Protein 4NAT (pdb70)

Foldseek 3Di:
DLAEEEEEDAPLPPKVLSVQQVVVCLVPGQAYEYEHEHLDDPVRRQVQVCVVCVVRVRYHYYYDDDDPLVVCVVVVHQEYEEEDQDPVSVVVVVVVQVVSCVVPVRHHYDYDYGDPQQSVADSVVLLVVLLVVDDNPSIHDPVVVVVSVVSND/DDAAEEEEEDQPLPPKVLSVLQVVVCLVPHQAYEYEHEPPDLDDPVRNQVQVCVQCVPGDHYHYYYDDDDPLVVCVVVVHQEYEDEDQDPVSVVVVVVVQVVSCVVPVSHYYDYYYGDPLQSPADSVVLLVCLLVPDDSCVMHPPVVNVVSVVSND/DDAAEEEEEDQCLPPKVLSVVQVVVCLVPHQAYEHEYEVHQDDPVRRQVQVCVVCVPRVRYHYYYYHDDPVVVCVVVVHQEYEDEDQDDVSVVVVVVVQVVVCVVPVSHYYDYDYGDPVPSPDDSVVLLVCLLVPHDCPVMHPPVVSVVSVVSND

Structure (mmCIF, N/CA/C/O backbone):
data_4NAT
#
_entry.id   4NAT
#
_cell.length_a   76.157
_cell.length_b   127.283
_cell.length_c   126.950
_cell.angle_alpha   90.00
_cell.angle_beta   90.00
_cell.angle_gamma   90.00
#
_symmetry.space_group_name_H-M   'C 2 2 21'
#
loop_
_entity.id
_entity.type
_entity.pdbx_description
1 polymer 'Phosphopantetheine adenylyltransferase'
2 non-polymer (1R,2R)-N-(3,4-dichlorobenzyl)-2-(4,6-dimethoxypyrimidin-2-yl)cyclohexanecarboxamide
3 non-polymer '4-(2-HYDROXYETHYL)-1-PIPERAZINE ETHANESULFONIC ACID'
4 non-polymer "ADENOSINE-5'-DIPHOSPHATE"
5 water water
#
loop_
_atom_site.group_PDB
_atom_site.id
_atom_site.type_symbol
_atom_site.label_atom_id
_atom_site.label_alt_id
_atom_site.label_comp_id
_atom_site.label_asym_id
_atom_site.label_entity_id
_atom_site.label_seq_id
_atom_site.pdbx_PDB_ins_code
_atom_site.Cartn_x
_atom_site.Cartn_y
_atom_site.Cartn_z
_atom_site.occupancy
_atom_site.B_iso_or_equiv
_atom_site.auth_seq_id
_atom_site.auth_comp_id
_atom_site.auth_asym_id
_atom_site.auth_atom_id
_atom_site.pdbx_PDB_model_num
ATOM 1 N N . GLU A 1 2 ? 30.879 65.971 -28.524 1.00 50.00 2 GLU A N 1
ATOM 2 C CA . GLU A 1 2 ? 30.419 64.817 -29.300 1.00 45.53 2 GLU A CA 1
ATOM 3 C C . GLU A 1 2 ? 30.611 65.015 -30.775 1.00 45.20 2 GLU A C 1
ATOM 4 O O . GLU A 1 2 ? 29.695 64.798 -31.527 1.00 50.00 2 GLU A O 1
ATOM 10 N N . HIS A 1 3 ? 31.818 65.356 -31.214 1.00 46.78 3 HIS A N 1
ATOM 11 C CA . HIS A 1 3 ? 32.299 64.934 -32.537 1.00 38.99 3 HIS A CA 1
ATOM 12 C C . HIS A 1 3 ? 32.074 63.378 -32.594 1.00 37.25 3 HIS A C 1
ATOM 13 O O . HIS A 1 3 ? 31.497 62.900 -33.558 1.00 33.94 3 HIS A O 1
ATOM 20 N N . THR A 1 4 ? 32.503 62.584 -31.591 1.00 37.26 4 THR A N 1
ATOM 21 C CA . THR A 1 4 ? 32.405 61.080 -31.707 1.00 31.98 4 THR A CA 1
ATOM 22 C C . THR A 1 4 ? 31.586 60.423 -30.564 1.00 28.02 4 THR A C 1
ATOM 23 O O . THR A 1 4 ? 31.684 60.835 -29.432 1.00 24.70 4 THR A O 1
ATOM 27 N N . ILE A 1 5 ? 30.716 59.486 -30.912 1.00 23.48 5 ILE A N 1
ATOM 28 C CA . ILE A 1 5 ? 29.899 58.769 -29.968 1.00 25.29 5 ILE A CA 1
ATOM 29 C C . ILE A 1 5 ? 30.152 57.271 -30.225 1.00 23.16 5 ILE A C 1
ATOM 30 O O . ILE A 1 5 ? 30.152 56.834 -31.362 1.00 24.66 5 ILE A O 1
ATOM 35 N N . ALA A 1 6 ? 30.430 56.492 -29.175 1.00 23.94 6 ALA A N 1
ATOM 36 C CA . ALA A 1 6 ? 30.468 54.989 -29.301 1.00 22.07 6 ALA A CA 1
ATOM 37 C C . ALA A 1 6 ? 29.307 54.409 -28.560 1.00 20.27 6 ALA A C 1
ATOM 38 O O . ALA A 1 6 ? 28.986 54.871 -27.456 1.00 23.54 6 ALA A O 1
ATOM 40 N N . VAL A 1 7 ? 28.642 53.422 -29.152 1.00 19.55 7 VAL A N 1
ATOM 41 C CA . VAL A 1 7 ? 27.562 52.735 -28.529 1.00 21.72 7 VAL A CA 1
ATOM 42 C C . VAL A 1 7 ? 27.937 51.346 -28.001 1.00 22.36 7 VAL A C 1
ATOM 43 O O . VAL A 1 7 ? 28.485 50.494 -28.743 1.00 21.19 7 VAL A O 1
ATOM 47 N N . ILE A 1 8 ? 27.553 51.078 -26.750 1.00 20.53 8 ILE A N 1
ATOM 48 C CA . ILE A 1 8 ? 27.853 49.796 -26.095 1.00 20.56 8 ILE A CA 1
ATOM 49 C C . ILE A 1 8 ? 26.558 49.092 -25.772 1.00 20.08 8 ILE A C 1
ATOM 50 O O . ILE A 1 8 ? 25.919 49.393 -24.740 1.00 20.29 8 ILE A O 1
ATOM 55 N N . PRO A 1 9 ? 26.174 48.101 -26.609 1.00 22.37 9 PRO A N 1
ATOM 56 C CA . PRO A 1 9 ? 24.945 47.463 -26.416 1.00 22.12 9 PRO A CA 1
ATOM 57 C C . PRO A 1 9 ? 25.010 46.245 -25.522 1.00 23.17 9 PRO A C 1
ATOM 58 O O . PRO A 1 9 ? 26.049 45.634 -25.339 1.00 24.03 9 PRO A O 1
ATOM 62 N N . GLY A 1 10 ? 23.854 45.871 -25.006 1.00 22.68 10 GLY A N 1
ATOM 63 C CA . GLY A 1 10 ? 23.750 44.667 -24.242 1.00 25.01 10 GLY A CA 1
ATOM 64 C C . GLY A 1 10 ? 22.405 44.448 -23.588 1.00 26.09 10 GLY A C 1
ATOM 65 O O . GLY A 1 10 ? 21.559 45.334 -23.591 1.00 23.33 10 GLY A O 1
ATOM 66 N N . SER A 1 11 ? 22.237 43.281 -22.968 1.00 27.14 11 SER A N 1
ATOM 67 C CA . SER A 1 11 ? 21.077 43.018 -22.084 1.00 29.71 11 SER A CA 1
ATOM 68 C C . SER A 1 11 ? 21.355 43.495 -20.641 1.00 26.20 11 SER A C 1
ATOM 69 O O . SER A 1 11 ? 20.469 44.009 -19.998 1.00 29.77 11 SER A O 1
ATOM 72 N N . PHE A 1 12 ? 22.589 43.401 -20.158 1.00 25.88 12 PHE A N 1
ATOM 73 C CA . PHE A 1 12 ? 22.976 43.908 -18.810 1.00 26.33 12 PHE A CA 1
ATOM 74 C C . PHE A 1 12 ? 22.002 43.417 -17.729 1.00 27.52 12 PHE A C 1
ATOM 75 O O . PHE A 1 12 ? 21.307 44.215 -17.081 1.00 27.48 12 PHE A O 1
ATOM 83 N N . ASP A 1 13 ? 21.961 42.114 -17.554 1.00 24.39 13 ASP A N 1
ATOM 84 C CA . ASP A 1 13 ? 20.933 41.437 -16.696 1.00 26.88 13 ASP A CA 1
ATOM 85 C C . ASP A 1 13 ? 21.588 40.581 -15.591 1.00 26.08 13 ASP A C 1
ATOM 86 O O . ASP A 1 13 ? 21.369 39.375 -15.541 1.00 27.36 13 ASP A O 1
ATOM 91 N N . PRO A 1 14 ? 22.344 41.219 -14.684 1.00 24.99 14 PRO A N 1
ATOM 92 C CA . PRO A 1 14 ? 22.627 42.636 -14.583 1.00 25.42 14 PRO A CA 1
ATOM 93 C C . PRO A 1 14 ? 24.016 42.975 -15.161 1.00 23.54 14 PRO A C 1
ATOM 94 O O . PRO A 1 14 ? 24.763 42.074 -15.517 1.00 25.68 14 PRO A O 1
ATOM 98 N N . ILE A 1 15 ? 24.320 44.269 -15.234 1.00 23.48 15 ILE A N 1
ATOM 99 C CA . ILE A 1 15 ? 25.677 44.761 -15.400 1.00 23.83 15 ILE A CA 1
ATOM 100 C C . ILE A 1 15 ? 26.671 44.188 -14.357 1.00 24.62 15 ILE A C 1
ATOM 101 O O . ILE A 1 15 ? 26.396 44.097 -13.181 1.00 25.14 15 ILE A O 1
ATOM 106 N N . THR A 1 16 ? 27.851 43.797 -14.829 1.00 22.38 16 THR A N 1
ATOM 107 C CA . THR A 1 16 ? 28.859 43.238 -14.045 1.00 22.80 16 THR A CA 1
ATOM 108 C C . THR A 1 16 ? 30.122 44.011 -14.277 1.00 22.68 16 THR A C 1
ATOM 109 O O . THR A 1 16 ? 30.183 44.914 -15.129 1.00 20.48 16 THR A O 1
ATOM 113 N N . TYR A 1 17 ? 31.175 43.620 -13.584 1.00 21.89 17 TYR A N 1
ATOM 114 C CA . TYR A 1 17 ? 32.453 44.311 -13.770 1.00 22.78 17 TYR A CA 1
ATOM 115 C C . TYR A 1 17 ? 33.098 43.932 -15.123 1.00 26.93 17 TYR A C 1
ATOM 116 O O . TYR A 1 17 ? 33.976 44.643 -15.593 1.00 24.21 17 TYR A O 1
ATOM 125 N N . GLY A 1 18 ? 32.706 42.802 -15.692 1.00 25.40 18 GLY A N 1
ATOM 126 C CA . GLY A 1 18 ? 33.025 42.455 -17.097 1.00 25.82 18 GLY A CA 1
ATOM 127 C C . GLY A 1 18 ? 32.520 43.509 -18.088 1.00 25.16 18 GLY A C 1
ATOM 128 O O . GLY A 1 18 ? 33.299 43.988 -18.928 1.00 25.02 18 GLY A O 1
ATOM 129 N N . HIS A 1 19 ? 31.272 43.950 -17.933 1.00 22.61 19 HIS A N 1
ATOM 130 C CA . HIS A 1 19 ? 30.735 45.053 -18.713 1.00 22.07 19 HIS A CA 1
ATOM 131 C C . HIS A 1 19 ? 31.404 46.343 -18.363 1.00 23.05 19 HIS A C 1
ATOM 132 O O . HIS A 1 19 ? 31.753 47.154 -19.252 1.00 21.57 19 HIS A O 1
ATOM 139 N N . LEU A 1 20 ? 31.618 46.583 -17.088 1.00 23.49 20 LEU A N 1
ATOM 140 C CA . LEU A 1 20 ? 32.187 47.880 -16.708 1.00 26.09 20 LEU A CA 1
ATOM 141 C C . LEU A 1 20 ? 33.602 48.082 -17.185 1.00 26.01 20 LEU A C 1
ATOM 142 O O . LEU A 1 20 ? 33.965 49.229 -17.538 1.00 25.50 20 LEU A O 1
ATOM 147 N N . ASP A 1 21 ? 34.373 46.985 -17.190 1.00 25.90 21 ASP A N 1
ATOM 148 C CA . ASP A 1 21 ? 35.739 46.887 -17.783 1.00 25.83 21 ASP A CA 1
ATOM 149 C C . ASP A 1 21 ? 35.757 47.572 -19.156 1.00 23.29 21 ASP A C 1
ATOM 150 O O . ASP A 1 21 ? 36.490 48.558 -19.379 1.00 24.30 21 ASP A O 1
ATOM 155 N N . ILE A 1 22 ? 34.879 47.114 -20.025 1.00 22.82 22 ILE A N 1
ATOM 156 C CA . ILE A 1 22 ? 34.799 47.609 -21.417 1.00 22.95 22 ILE A CA 1
ATOM 157 C C . ILE A 1 22 ? 34.355 49.072 -21.450 1.00 23.83 22 ILE A C 1
ATOM 158 O O . ILE A 1 22 ? 34.888 49.908 -22.217 1.00 21.25 22 ILE A O 1
ATOM 163 N N . ILE A 1 23 ? 33.307 49.375 -20.676 1.00 23.13 23 ILE A N 1
ATOM 164 C CA . ILE A 1 23 ? 32.773 50.758 -20.612 1.00 23.69 23 ILE A CA 1
ATOM 165 C C . ILE A 1 23 ? 33.857 51.763 -20.144 1.00 23.51 23 ILE A C 1
ATOM 166 O O . ILE A 1 23 ? 34.096 52.748 -20.809 1.00 21.95 23 ILE A O 1
ATOM 171 N N . GLU A 1 24 ? 34.546 51.475 -19.042 1.00 25.87 24 GLU A N 1
ATOM 172 C CA . GLU A 1 24 ? 35.587 52.334 -18.510 1.00 27.86 24 GLU A CA 1
ATOM 173 C C . GLU A 1 24 ? 36.771 52.513 -19.450 1.00 28.23 24 GLU A C 1
ATOM 174 O O . GLU A 1 24 ? 37.326 53.616 -19.551 1.00 28.32 24 GLU A O 1
ATOM 180 N N . ARG A 1 25 ? 37.100 51.448 -20.197 1.00 24.65 25 ARG A N 1
ATOM 181 C CA . ARG A 1 25 ? 38.200 51.501 -21.133 1.00 24.86 25 ARG A CA 1
ATOM 182 C C . ARG A 1 25 ? 37.898 52.319 -22.399 1.00 24.68 25 ARG A C 1
ATOM 183 O O . ARG A 1 25 ? 38.808 52.693 -23.120 1.00 29.27 25 ARG A O 1
ATOM 191 N N . SER A 1 26 ? 36.612 52.537 -22.651 1.00 22.68 26 SER A N 1
ATOM 192 C CA . SER A 1 26 ? 36.111 53.240 -23.813 1.00 25.73 26 SER A CA 1
ATOM 193 C C . SER A 1 26 ? 35.934 54.761 -23.609 1.00 27.89 26 SER A C 1
ATOM 194 O O . SER A 1 26 ? 36.000 55.534 -24.573 1.00 25.50 26 SER A O 1
ATOM 197 N N . THR A 1 27 ? 35.687 55.164 -22.377 1.00 28.75 27 THR A N 1
ATOM 198 C CA . THR A 1 27 ? 35.322 56.558 -22.026 1.00 31.74 27 THR A CA 1
ATOM 199 C C . THR A 1 27 ? 36.287 57.631 -22.562 1.00 32.90 27 THR A C 1
ATOM 200 O O . THR A 1 27 ? 35.840 58.663 -23.069 1.00 30.26 27 THR A O 1
ATOM 204 N N . ASP A 1 28 ? 37.590 57.362 -22.423 1.00 35.86 28 ASP A N 1
ATOM 205 C CA . ASP A 1 28 ? 38.665 58.266 -22.867 1.00 37.65 28 ASP A CA 1
ATOM 206 C C . ASP A 1 28 ? 38.845 58.303 -24.344 1.00 34.35 28 ASP A C 1
ATOM 207 O O . ASP A 1 28 ? 39.636 59.077 -24.798 1.00 32.10 28 ASP A O 1
ATOM 212 N N . ARG A 1 29 ? 38.176 57.445 -25.110 1.00 30.49 29 ARG A N 1
ATOM 213 C CA . ARG A 1 29 ? 38.476 57.331 -26.523 1.00 28.56 29 ARG A CA 1
ATOM 214 C C . ARG A 1 29 ? 37.434 57.940 -27.407 1.00 26.30 29 ARG A C 1
ATOM 215 O O . ARG A 1 29 ? 37.569 57.849 -28.591 1.00 28.29 29 ARG A O 1
ATOM 223 N N . PHE A 1 30 ? 36.364 58.476 -26.836 1.00 26.17 30 PHE A N 1
ATOM 224 C CA . PHE A 1 30 ? 35.230 58.990 -27.628 1.00 26.45 30 PHE A CA 1
ATOM 225 C C . PHE A 1 30 ? 34.684 60.151 -26.805 1.00 26.99 30 PHE A C 1
ATOM 226 O O . PHE A 1 30 ? 34.814 60.172 -25.596 1.00 26.68 30 PHE A O 1
ATOM 234 N N . ASP A 1 31 ? 34.035 61.114 -27.446 1.00 29.01 31 ASP A N 1
ATOM 235 C CA . ASP A 1 31 ? 33.442 62.230 -26.659 1.00 28.56 31 ASP A CA 1
ATOM 236 C C . ASP A 1 31 ? 32.317 61.718 -25.770 1.00 27.73 31 ASP A C 1
ATOM 237 O O . ASP A 1 31 ? 32.197 62.162 -24.616 1.00 27.04 31 ASP A O 1
ATOM 242 N N . GLU A 1 32 ? 31.460 60.835 -26.289 1.00 26.19 32 GLU A N 1
ATOM 243 C CA . GLU A 1 32 ? 30.395 60.211 -25.464 1.00 30.22 32 GLU A CA 1
ATOM 244 C C . GLU A 1 32 ? 30.302 58.701 -25.698 1.00 26.44 32 GLU A C 1
ATOM 245 O O . GLU A 1 32 ? 30.517 58.231 -26.791 1.00 25.13 32 GLU A O 1
ATOM 251 N N . ILE A 1 33 ? 29.832 58.028 -24.684 1.00 27.14 33 ILE A N 1
ATOM 252 C CA . ILE A 1 33 ? 29.480 56.633 -24.676 1.00 24.17 33 ILE A CA 1
ATOM 253 C C . ILE A 1 33 ? 27.990 56.467 -24.333 1.00 22.38 33 ILE A C 1
ATOM 254 O O . ILE A 1 33 ? 27.481 56.969 -23.311 1.00 26.81 33 ILE A O 1
ATOM 259 N N . HIS A 1 34 ? 27.278 55.725 -25.158 1.00 22.19 34 HIS A N 1
ATOM 260 C CA . HIS A 1 34 ? 25.896 55.382 -24.905 1.00 21.49 34 HIS A CA 1
ATOM 261 C C . HIS A 1 34 ? 25.840 53.919 -24.629 1.00 22.64 34 HIS A C 1
ATOM 262 O O . HIS A 1 34 ? 26.132 53.093 -25.513 1.00 24.78 34 HIS A O 1
ATOM 269 N N . VAL A 1 35 ? 25.471 53.586 -23.419 1.00 21.27 35 VAL A N 1
ATOM 270 C CA . VAL A 1 35 ? 25.160 52.218 -23.053 1.00 22.09 35 VAL A CA 1
ATOM 271 C C . VAL A 1 35 ? 23.706 52.017 -23.449 1.00 26.97 35 VAL A C 1
ATOM 272 O O . VAL A 1 35 ? 22.794 52.737 -22.966 1.00 30.36 35 VAL A O 1
ATOM 276 N N . CYS A 1 36 ? 23.467 51.064 -24.350 1.00 25.60 36 CYS A N 1
ATOM 277 C CA A CYS A 1 36 ? 22.160 50.864 -24.965 0.50 27.85 36 CYS A CA 1
ATOM 278 C CA B CYS A 1 36 ? 22.146 50.901 -24.917 0.50 26.38 36 CYS A CA 1
ATOM 279 C C . CYS A 1 36 ? 21.585 49.518 -24.596 1.00 29.21 36 CYS A C 1
ATOM 280 O O . CYS A 1 36 ? 22.282 48.459 -24.758 1.00 27.65 36 CYS A O 1
ATOM 285 N N . VAL A 1 37 ? 20.335 49.534 -24.112 1.00 30.37 37 VAL A N 1
ATOM 286 C CA . VAL A 1 37 ? 19.638 48.377 -23.585 1.00 34.65 37 VAL A CA 1
ATOM 287 C C . VAL A 1 37 ? 18.375 48.009 -24.367 1.00 39.62 37 VAL A C 1
ATOM 288 O O . VAL A 1 37 ? 17.723 48.834 -25.017 1.00 42.05 37 VAL A O 1
ATOM 292 N N . LEU A 1 38 ? 18.061 46.732 -24.204 1.00 50.00 38 LEU A N 1
ATOM 293 C CA . LEU A 1 38 ? 16.824 45.993 -24.632 1.00 50.00 38 LEU A CA 1
ATOM 294 C C . LEU A 1 38 ? 15.471 46.559 -24.300 1.00 36.82 38 LEU A C 1
ATOM 295 O O . LEU A 1 38 ? 14.874 47.246 -25.133 1.00 47.30 38 LEU A O 1
ATOM 300 N N . GLY A 1 45 ? 14.081 37.700 -18.557 1.00 50.00 45 GLY A N 1
ATOM 301 C CA . GLY A 1 45 ? 15.326 37.859 -17.811 1.00 50.00 45 GLY A CA 1
ATOM 302 C C . GLY A 1 45 ? 15.083 37.867 -16.315 1.00 50.00 45 GLY A C 1
ATOM 303 O O . GLY A 1 45 ? 13.992 37.597 -15.878 1.00 50.00 45 GLY A O 1
ATOM 304 N N . THR A 1 46 ? 16.100 38.152 -15.515 1.00 42.56 46 THR A N 1
ATOM 305 C CA . THR A 1 46 ? 15.898 38.180 -14.082 1.00 41.75 46 THR A CA 1
ATOM 306 C C . THR A 1 46 ? 15.418 39.555 -13.641 1.00 38.34 46 THR A C 1
ATOM 307 O O . THR A 1 46 ? 14.548 39.645 -12.802 1.00 38.75 46 THR A O 1
ATOM 311 N N . PHE A 1 47 ? 15.994 40.621 -14.183 1.00 35.40 47 PHE A N 1
ATOM 312 C CA . PHE A 1 47 ? 15.612 41.983 -13.834 1.00 33.29 47 PHE A CA 1
ATOM 313 C C . PHE A 1 47 ? 14.838 42.668 -14.958 1.00 30.64 47 PHE A C 1
ATOM 314 O O . PHE A 1 47 ? 15.131 42.474 -16.128 1.00 25.90 47 PHE A O 1
ATOM 322 N N . SER A 1 48 ? 13.933 43.571 -14.594 1.00 32.96 48 SER A N 1
ATOM 323 C CA . SER A 1 48 ? 13.117 44.278 -15.579 1.00 33.45 48 SER A CA 1
ATOM 324 C C . SER A 1 48 ? 13.995 45.295 -16.302 1.00 32.00 48 SER A C 1
ATOM 325 O O . SER A 1 48 ? 15.053 45.670 -15.804 1.00 32.57 48 SER A O 1
ATOM 328 N N . LEU A 1 49 ? 13.492 45.822 -17.406 1.00 32.41 49 LEU A N 1
ATOM 329 C CA . LEU A 1 49 ? 14.199 46.828 -18.143 1.00 33.31 49 LEU A CA 1
ATOM 330 C C . LEU A 1 49 ? 14.503 47.997 -17.250 1.00 34.37 49 LEU A C 1
ATOM 331 O O . LEU A 1 49 ? 15.602 48.505 -17.233 1.00 30.47 49 LEU A O 1
ATOM 336 N N . GLU A 1 50 ? 13.494 48.440 -16.522 1.00 35.94 50 GLU A N 1
ATOM 337 C CA . GLU A 1 50 ? 13.590 49.637 -15.739 1.00 37.01 50 GLU A CA 1
ATOM 338 C C . GLU A 1 50 ? 14.657 49.396 -14.687 1.00 29.76 50 GLU A C 1
ATOM 339 O O . GLU A 1 50 ? 15.524 50.260 -14.446 1.00 31.47 50 GLU A O 1
ATOM 345 N N . GLU A 1 51 ? 14.605 48.230 -14.061 1.00 31.98 51 GLU A N 1
ATOM 346 C CA . GLU A 1 51 ? 15.638 47.826 -13.076 1.00 33.03 51 GLU A CA 1
ATOM 347 C C . GLU A 1 51 ? 17.031 47.793 -13.671 1.00 27.20 51 GLU A C 1
ATOM 348 O O . GLU A 1 51 ? 17.959 48.338 -13.133 1.00 27.92 51 GLU A O 1
ATOM 354 N N . ARG A 1 52 ? 17.171 47.100 -14.784 1.00 27.58 52 ARG A N 1
ATOM 355 C CA . ARG A 1 52 ? 18.510 47.059 -15.493 1.00 25.56 52 ARG A CA 1
ATOM 356 C C . ARG A 1 52 ? 19.078 48.436 -15.791 1.00 24.61 52 ARG A C 1
ATOM 357 O O . ARG A 1 52 ? 20.283 48.680 -15.552 1.00 25.50 52 ARG A O 1
ATOM 365 N N . MET A 1 53 ? 18.234 49.355 -16.279 1.00 28.34 53 MET A N 1
ATOM 366 C CA . MET A 1 53 ? 18.692 50.682 -16.594 1.00 29.41 53 MET A CA 1
ATOM 367 C C . MET A 1 53 ? 19.177 51.446 -15.383 1.00 26.30 53 MET A C 1
ATOM 368 O O . MET A 1 53 ? 20.187 52.100 -15.421 1.00 25.55 53 MET A O 1
ATOM 373 N N . ASP A 1 54 ? 18.442 51.326 -14.291 1.00 29.79 54 ASP A N 1
ATOM 374 C CA . ASP A 1 54 ? 18.826 51.931 -13.024 1.00 30.44 54 ASP A CA 1
ATOM 375 C C . ASP A 1 54 ? 20.173 51.359 -12.497 1.00 28.57 54 ASP A C 1
ATOM 376 O O . ASP A 1 54 ? 21.051 52.099 -12.004 1.00 26.13 54 ASP A O 1
ATOM 381 N N . LEU A 1 55 ? 20.356 50.044 -12.613 1.00 28.67 55 LEU A N 1
ATOM 382 C CA . LEU A 1 55 ? 21.605 49.448 -12.135 1.00 28.02 55 LEU A CA 1
ATOM 383 C C . LEU A 1 55 ? 22.787 49.981 -12.930 1.00 25.54 55 LEU A C 1
ATOM 384 O O . LEU A 1 55 ? 23.852 50.211 -12.357 1.00 25.35 55 LEU A O 1
ATOM 389 N N . ILE A 1 56 ? 22.598 50.226 -14.227 1.00 24.89 56 ILE A N 1
ATOM 390 C CA . ILE A 1 56 ? 23.685 50.759 -15.050 1.00 26.18 56 ILE A CA 1
ATOM 391 C C . ILE A 1 56 ? 23.974 52.196 -14.691 1.00 25.74 56 ILE A C 1
ATOM 392 O O . ILE A 1 56 ? 25.155 52.602 -14.451 1.00 23.06 56 ILE A O 1
ATOM 397 N N . GLU A 1 57 ? 22.898 52.977 -14.683 1.00 27.97 57 GLU A N 1
ATOM 398 C CA . GLU A 1 57 ? 22.997 54.396 -14.317 1.00 31.49 57 GLU A CA 1
ATOM 399 C C . GLU A 1 57 ? 23.769 54.560 -13.021 1.00 26.69 57 GLU A C 1
ATOM 400 O O . GLU A 1 57 ? 24.753 55.290 -12.977 1.00 28.64 57 GLU A O 1
ATOM 406 N N . GLN A 1 58 ? 23.393 53.838 -11.982 1.00 28.31 58 GLN A N 1
ATOM 407 C CA . GLN A 1 58 ? 24.131 53.931 -10.716 1.00 30.70 58 GLN A CA 1
ATOM 408 C C . GLN A 1 58 ? 25.578 53.429 -10.825 1.00 31.60 58 GLN A C 1
ATOM 409 O O . GLN A 1 58 ? 26.508 53.966 -10.188 1.00 32.10 58 GLN A O 1
ATOM 415 N N . SER A 1 59 ? 25.801 52.406 -11.642 1.00 28.01 59 SER A N 1
ATOM 416 C CA . SER A 1 59 ? 27.167 51.868 -11.800 1.00 30.20 59 SER A CA 1
ATOM 417 C C . SER A 1 59 ? 28.116 52.719 -12.641 1.00 29.86 59 SER A C 1
ATOM 418 O O . SER A 1 59 ? 29.324 52.548 -12.562 1.00 31.48 59 SER A O 1
ATOM 421 N N . VAL A 1 60 ? 27.584 53.605 -13.472 1.00 32.37 60 VAL A N 1
ATOM 422 C CA . VAL A 1 60 ? 28.434 54.430 -14.311 1.00 33.83 60 VAL A CA 1
ATOM 423 C C . VAL A 1 60 ? 28.405 55.913 -13.944 1.00 35.78 60 VAL A C 1
ATOM 424 O O . VAL A 1 60 ? 28.895 56.741 -14.710 1.00 31.92 60 VAL A O 1
ATOM 428 N N . LYS A 1 61 ? 27.909 56.263 -12.760 1.00 37.86 61 LYS A N 1
ATOM 429 C CA . LYS A 1 61 ? 27.675 57.680 -12.476 1.00 38.27 61 LYS A CA 1
ATOM 430 C C . LYS A 1 61 ? 28.960 58.419 -12.219 1.00 39.51 61 LYS A C 1
ATOM 431 O O . LYS A 1 61 ? 29.056 59.600 -12.434 1.00 41.57 61 LYS A O 1
ATOM 437 N N . HIS A 1 62 ? 29.991 57.676 -11.877 1.00 38.70 62 HIS A N 1
ATOM 438 C CA . HIS A 1 62 ? 31.315 58.202 -11.821 1.00 37.48 62 HIS A CA 1
ATOM 439 C C . HIS A 1 62 ? 32.002 58.515 -13.197 1.00 41.46 62 HIS A C 1
ATOM 440 O O . HIS A 1 62 ? 33.097 59.031 -13.233 1.00 40.14 62 HIS A O 1
ATOM 447 N N . LEU A 1 63 ? 31.367 58.187 -14.316 1.00 35.68 63 LEU A N 1
ATOM 448 C CA . LEU A 1 63 ? 31.935 58.418 -15.633 1.00 36.59 63 LEU A CA 1
ATOM 449 C C . LEU A 1 63 ? 31.067 59.462 -16.318 1.00 35.45 63 LEU A C 1
ATOM 450 O O . LEU A 1 63 ? 29.981 59.163 -16.817 1.00 35.30 63 LEU A O 1
ATOM 455 N N . PRO A 1 64 ? 31.506 60.719 -16.300 1.00 36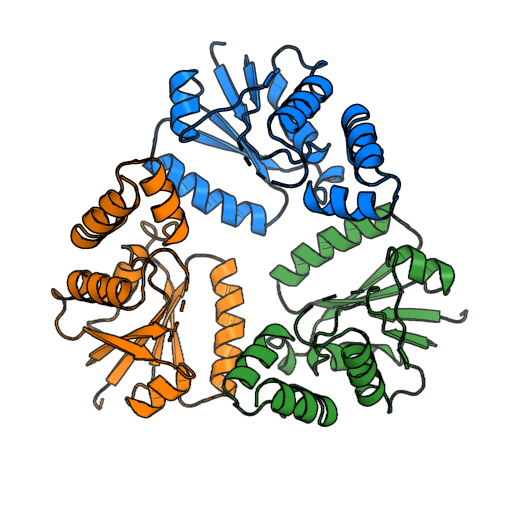.77 64 PRO A N 1
ATOM 456 C CA . PRO A 1 64 ? 30.592 61.767 -16.803 1.00 36.96 64 PRO A CA 1
ATOM 457 C C . PRO A 1 64 ? 30.194 61.756 -18.294 1.00 29.57 64 PRO A C 1
ATOM 458 O O . PRO A 1 64 ? 29.159 62.311 -18.612 1.00 30.61 64 PRO A O 1
ATOM 462 N N . ASN A 1 65 ? 30.967 61.158 -19.185 1.00 32.32 65 ASN A N 1
ATOM 463 C CA . ASN A 1 65 ? 30.557 61.077 -20.585 1.00 32.82 65 ASN A CA 1
ATOM 464 C C . ASN A 1 65 ? 29.745 59.798 -20.978 1.00 33.49 65 ASN A C 1
ATOM 465 O O . ASN A 1 65 ? 29.548 59.521 -22.145 1.00 26.55 65 ASN A O 1
ATOM 470 N N . VAL A 1 66 ? 29.250 59.038 -19.993 1.00 30.77 66 VAL A N 1
ATOM 471 C CA . VAL A 1 66 ? 28.476 57.849 -20.258 1.00 29.54 66 VAL A CA 1
ATOM 472 C C . VAL A 1 66 ? 27.008 58.106 -19.985 1.00 32.52 66 VAL A C 1
ATOM 473 O O . VAL A 1 66 ? 26.649 58.607 -18.913 1.00 32.41 66 VAL A O 1
ATOM 477 N N . LYS A 1 67 ? 26.160 57.760 -20.941 1.00 28.53 67 LYS A N 1
ATOM 478 C CA . LYS A 1 67 ? 24.704 57.916 -20.839 1.00 31.51 67 LYS A CA 1
ATOM 479 C C . LYS A 1 67 ? 24.059 56.588 -21.140 1.00 30.29 67 LYS A C 1
ATOM 480 O O . LYS A 1 67 ? 24.621 55.780 -21.868 1.00 27.11 67 LYS A O 1
ATOM 486 N N . VAL A 1 68 ? 22.866 56.381 -20.616 1.00 28.22 68 VAL A N 1
ATOM 487 C CA . VAL A 1 68 ? 22.207 55.097 -20.648 1.00 27.70 68 VAL A CA 1
ATOM 488 C C . VAL A 1 68 ? 20.929 55.284 -21.366 1.00 31.07 68 VAL A C 1
ATOM 489 O O . VAL A 1 68 ? 20.186 56.130 -20.984 1.00 30.46 68 VAL A O 1
ATOM 493 N N . HIS A 1 69 ? 20.687 54.516 -22.425 1.00 26.40 69 HIS A N 1
ATOM 494 C CA . HIS A 1 69 ? 19.447 54.583 -23.154 1.00 28.70 69 HIS A CA 1
ATOM 495 C C . HIS A 1 69 ? 18.875 53.240 -23.527 1.00 29.99 69 HIS A C 1
ATOM 496 O O . HIS A 1 69 ? 19.527 52.214 -23.399 1.00 25.65 69 HIS A O 1
ATOM 503 N N . GLN A 1 70 ? 17.626 53.271 -23.973 1.00 32.84 70 GLN A N 1
ATOM 504 C CA . GLN A 1 70 ? 16.893 52.075 -24.430 1.00 32.75 70 GLN A CA 1
ATOM 505 C C . GLN A 1 70 ? 16.451 52.414 -25.843 1.00 36.23 70 GLN A C 1
ATOM 506 O O . GLN A 1 70 ? 16.349 53.599 -26.213 1.00 36.83 70 GLN A O 1
ATOM 512 N N . PHE A 1 71 ? 16.171 51.396 -26.656 1.00 36.35 71 PHE A N 1
ATOM 513 C CA . PHE A 1 71 ? 15.732 51.634 -28.009 1.00 37.85 71 PHE A CA 1
ATOM 514 C C . PHE A 1 71 ? 14.836 50.500 -28.470 1.00 35.81 71 PHE A C 1
ATOM 515 O O . PHE A 1 71 ? 15.042 49.350 -28.102 1.00 34.56 71 PHE A O 1
ATOM 523 N N . SER A 1 72 ? 13.816 50.866 -29.240 1.00 40.16 72 SER A N 1
ATOM 524 C CA . SER A 1 72 ? 12.912 49.911 -29.879 1.00 47.15 72 SER A CA 1
ATOM 525 C C . SER A 1 72 ? 13.251 49.997 -31.347 1.00 50.00 72 SER A C 1
ATOM 526 O O . SER A 1 72 ? 12.944 51.007 -32.004 1.00 50.00 72 SER A O 1
ATOM 529 N N . GLY A 1 73 ? 13.929 48.997 -31.850 1.00 40.51 73 GLY A N 1
ATOM 530 C CA . GLY A 1 73 ? 14.463 49.066 -33.236 1.00 43.24 73 GLY A CA 1
ATOM 531 C C . GLY A 1 73 ? 15.850 48.440 -33.336 1.00 35.31 73 GLY A C 1
ATOM 532 O O . GLY A 1 73 ? 16.358 47.918 -32.358 1.00 29.75 73 GLY A O 1
ATOM 533 N N . LEU A 1 74 ? 16.457 48.542 -34.513 1.00 33.37 74 LEU A N 1
ATOM 534 C CA . LEU A 1 74 ? 17.752 47.916 -34.798 1.00 31.38 74 LEU A CA 1
ATOM 535 C C . LEU A 1 74 ? 18.817 48.770 -34.185 1.00 31.33 74 LEU A C 1
ATOM 536 O O . LEU A 1 74 ? 18.768 50.008 -34.306 1.00 27.32 74 LEU A O 1
ATOM 541 N N . LEU A 1 75 ? 19.834 48.122 -33.631 1.00 24.76 75 LEU A N 1
ATOM 542 C CA . LEU A 1 75 ? 21.006 48.864 -33.133 1.00 23.99 75 LEU A CA 1
ATOM 543 C C . LEU A 1 75 ? 21.592 49.841 -34.101 1.00 23.60 75 LEU A C 1
ATOM 544 O O . LEU A 1 75 ? 21.933 50.927 -33.774 1.00 22.19 75 LEU A O 1
ATOM 549 N N . VAL A 1 76 ? 21.719 49.442 -35.350 1.00 24.38 76 VAL A N 1
ATOM 550 C CA . VAL A 1 76 ? 22.350 50.269 -36.338 1.00 26.34 76 VAL A CA 1
ATOM 551 C C . VAL A 1 76 ? 21.464 51.570 -36.647 1.00 24.67 76 VAL A C 1
ATOM 552 O O . VAL A 1 76 ? 21.982 52.613 -36.961 1.00 23.26 76 VAL A O 1
ATOM 556 N N . ASP A 1 77 ? 20.167 51.478 -36.419 1.00 25.30 77 ASP A N 1
ATOM 557 C CA . ASP A 1 77 ? 19.259 52.630 -36.567 1.00 29.22 77 ASP A CA 1
ATOM 558 C C . ASP A 1 77 ? 19.383 53.572 -35.374 1.00 27.09 77 ASP A C 1
ATOM 559 O O . ASP A 1 77 ? 19.294 54.776 -35.533 1.00 30.15 77 ASP A O 1
ATOM 564 N N . TYR A 1 78 ? 19.652 53.019 -34.191 1.00 26.94 78 TYR A N 1
ATOM 565 C CA . TYR A 1 78 ? 19.968 53.846 -33.000 1.00 28.57 78 TYR A CA 1
ATOM 566 C C . TYR A 1 78 ? 21.223 54.671 -33.248 1.00 28.34 78 TYR A C 1
ATOM 567 O O . TYR A 1 78 ? 21.212 55.886 -33.095 1.00 29.88 78 TYR A O 1
ATOM 576 N N . CYS A 1 79 ? 22.303 54.011 -33.639 1.00 24.24 79 CYS A N 1
ATOM 577 C CA . CYS A 1 79 ? 23.563 54.651 -33.983 1.00 24.92 79 CYS A CA 1
ATOM 578 C C . CYS A 1 79 ? 23.387 55.800 -34.984 1.00 24.60 79 CYS A C 1
ATOM 579 O O . CYS A 1 79 ? 23.970 56.870 -34.827 1.00 27.79 79 CYS A O 1
ATOM 582 N N . GLU A 1 80 ? 22.635 55.542 -36.041 1.00 30.15 80 GLU A N 1
ATOM 583 C CA . GLU A 1 80 ? 22.279 56.597 -37.039 1.00 33.99 80 GLU A CA 1
ATOM 584 C C . GLU A 1 80 ? 21.592 57.801 -36.422 1.00 29.66 80 GLU A C 1
ATOM 585 O O . GLU A 1 80 ? 22.002 58.940 -36.664 1.00 33.24 80 GLU A O 1
ATOM 591 N N . GLN A 1 81 ? 20.583 57.500 -35.629 1.00 33.44 81 GLN A N 1
ATOM 592 C CA . GLN A 1 81 ? 19.776 58.486 -34.955 1.00 37.30 81 GLN A CA 1
ATOM 593 C C . GLN A 1 81 ? 20.606 59.401 -34.056 1.00 39.02 81 GLN A C 1
ATOM 594 O O . GLN A 1 81 ? 20.437 60.642 -34.106 1.00 34.14 81 GLN A O 1
ATOM 600 N N . VAL A 1 82 ? 21.541 58.828 -33.283 1.00 33.00 82 VAL A N 1
ATOM 601 C CA . VAL A 1 82 ? 22.352 59.651 -32.374 1.00 29.51 82 VAL A CA 1
ATOM 602 C C . VAL A 1 82 ? 23.611 60.146 -32.984 1.00 27.20 82 VAL A C 1
ATOM 603 O O . VAL A 1 82 ? 24.297 60.926 -32.375 1.00 32.19 82 VAL A O 1
ATOM 607 N N . GLY A 1 83 ? 23.978 59.639 -34.170 1.00 27.00 83 GLY A N 1
ATOM 608 C CA . GLY A 1 83 ? 25.167 60.077 -34.851 1.00 25.78 83 GLY A CA 1
ATOM 609 C C . GLY A 1 83 ? 26.417 59.323 -34.418 1.00 25.28 83 GLY A C 1
ATOM 610 O O . GLY A 1 83 ? 27.482 59.850 -34.461 1.00 28.05 83 GLY A O 1
ATOM 611 N N . ALA A 1 84 ? 26.257 58.091 -33.982 1.00 24.19 84 ALA A N 1
ATOM 612 C CA . ALA A 1 84 ? 27.369 57.253 -33.546 1.00 24.60 84 ALA A CA 1
ATOM 613 C C . ALA A 1 84 ? 27.813 56.501 -34.771 1.00 21.42 84 ALA A C 1
ATOM 614 O O . ALA A 1 84 ? 26.996 55.882 -35.421 1.00 26.17 84 ALA A O 1
ATOM 616 N N . LYS A 1 85 ? 29.082 56.455 -35.027 1.00 23.36 85 LYS A N 1
ATOM 617 C CA . LYS A 1 85 ? 29.586 55.660 -36.132 1.00 27.33 85 LYS A CA 1
ATOM 618 C C . LYS A 1 85 ? 30.280 54.334 -35.631 1.00 23.12 85 LYS A C 1
ATOM 619 O O . LYS A 1 85 ? 30.829 53.594 -36.435 1.00 21.08 85 LYS A O 1
ATOM 625 N N . THR A 1 86 ? 30.319 54.110 -34.319 1.00 24.64 86 THR A N 1
ATOM 626 C CA . THR A 1 86 ? 31.063 52.993 -33.712 1.00 25.19 86 THR A CA 1
ATOM 627 C C . THR A 1 86 ? 30.218 52.276 -32.674 1.00 24.42 86 THR A C 1
ATOM 628 O O . THR A 1 86 ? 29.560 52.922 -31.818 1.00 20.33 86 THR A O 1
ATOM 632 N N . ILE A 1 87 ? 30.173 50.956 -32.791 1.00 21.99 87 ILE A N 1
ATOM 633 C CA . ILE A 1 87 ? 29.643 50.043 -31.763 1.00 20.54 87 ILE A CA 1
ATOM 634 C C . ILE A 1 87 ? 30.844 49.350 -31.088 1.00 24.03 87 ILE A C 1
ATOM 635 O O . ILE A 1 87 ? 31.816 48.917 -31.761 1.00 23.53 87 ILE A O 1
ATOM 640 N N . ILE A 1 88 ? 30.830 49.271 -29.763 1.00 20.24 88 ILE A N 1
ATOM 641 C CA . ILE A 1 88 ? 31.971 48.683 -29.042 1.00 24.34 88 ILE A CA 1
ATOM 642 C C . ILE A 1 88 ? 31.449 47.414 -28.390 1.00 25.86 88 ILE A C 1
ATOM 643 O O . ILE A 1 88 ? 30.373 47.447 -27.733 1.00 21.21 88 ILE A O 1
ATOM 648 N N . ARG A 1 89 ? 32.143 46.297 -28.635 1.00 22.53 89 ARG A N 1
ATOM 649 C CA . ARG A 1 89 ? 31.789 44.992 -28.015 1.00 25.84 89 ARG A CA 1
ATOM 650 C C . ARG A 1 89 ? 33.049 44.376 -27.360 1.00 25.54 89 ARG A C 1
ATOM 651 O O . ARG A 1 89 ? 34.157 44.551 -27.853 1.00 23.91 89 ARG A O 1
ATOM 659 N N . GLY A 1 90 ? 32.893 43.666 -26.238 1.00 21.88 90 GLY A N 1
ATOM 660 C CA . GLY A 1 90 ? 34.007 43.009 -25.551 1.00 21.96 90 GLY A CA 1
ATOM 661 C C . GLY A 1 90 ? 34.087 41.577 -26.051 1.00 22.36 90 GLY A C 1
ATOM 662 O O . GLY A 1 90 ? 33.053 41.012 -26.435 1.00 28.03 90 GLY A O 1
ATOM 663 N N . LEU A 1 91 ? 35.285 41.021 -26.119 1.00 23.18 91 LEU A N 1
ATOM 664 C CA . LEU A 1 91 ? 35.454 39.614 -26.490 1.00 26.02 91 LEU A CA 1
ATOM 665 C C . LEU A 1 91 ? 36.144 38.901 -25.302 1.00 28.20 91 LEU A C 1
ATOM 666 O O . LEU A 1 91 ? 37.151 39.390 -24.775 1.00 25.21 91 LEU A O 1
ATOM 671 N N . ARG A 1 92 ? 35.591 37.757 -24.920 1.00 33.92 92 ARG A N 1
ATOM 672 C CA . ARG A 1 92 ? 36.162 36.931 -23.813 1.00 39.34 92 ARG A CA 1
ATOM 673 C C . ARG A 1 92 ? 36.782 35.598 -24.274 1.00 36.77 92 ARG A C 1
ATOM 674 O O . ARG A 1 92 ? 37.682 35.057 -23.611 1.00 45.33 92 ARG A O 1
ATOM 682 N N . ALA A 1 93 ? 36.290 35.056 -25.381 1.00 32.80 93 ALA A N 1
ATOM 683 C CA . ALA A 1 93 ? 36.518 33.689 -25.697 1.00 35.22 93 ALA A CA 1
ATOM 684 C C . ALA A 1 93 ? 36.258 33.408 -27.142 1.00 35.07 93 ALA A C 1
ATOM 685 O O . ALA A 1 93 ? 35.662 34.239 -27.874 1.00 34.36 93 ALA A O 1
ATOM 687 N N . VAL A 1 94 ? 36.625 32.201 -27.569 1.00 31.60 94 VAL A N 1
ATOM 688 C CA . VAL A 1 94 ? 36.403 31.833 -28.953 1.00 35.46 94 VAL A CA 1
ATOM 689 C C . VAL A 1 94 ? 34.925 31.898 -29.345 1.00 36.64 94 VAL A C 1
ATOM 690 O O . VAL A 1 94 ? 34.609 32.311 -30.470 1.00 33.15 94 VAL A O 1
ATOM 694 N N . SER A 1 95 ? 34.043 31.460 -28.435 1.00 36.30 95 SER A N 1
ATOM 695 C CA . SER A 1 95 ? 32.599 31.429 -28.706 1.00 37.49 95 SER A CA 1
ATOM 696 C C . SER A 1 95 ? 32.048 32.832 -28.866 1.00 35.82 95 SER A C 1
ATOM 697 O O . SER A 1 95 ? 31.171 33.029 -29.713 1.00 35.81 95 SER A O 1
ATOM 700 N N . ASP A 1 96 ? 32.529 33.785 -28.037 1.00 33.78 96 ASP A N 1
ATOM 701 C CA . ASP A 1 96 ? 32.173 35.233 -28.261 1.00 34.03 96 ASP A CA 1
ATOM 702 C C . ASP A 1 96 ? 32.605 35.646 -29.621 1.00 29.04 96 ASP A C 1
ATOM 703 O O . ASP A 1 96 ? 31.864 36.304 -30.390 1.00 28.18 96 ASP A O 1
ATOM 708 N N . PHE A 1 97 ? 33.852 35.339 -29.945 1.00 27.38 97 PHE A N 1
ATOM 709 C CA . PHE A 1 97 ? 34.346 35.766 -31.247 1.00 25.95 97 PHE A CA 1
ATOM 710 C C . PHE A 1 97 ? 33.437 35.292 -32.435 1.00 25.79 97 PHE A C 1
ATOM 711 O O . PHE A 1 97 ? 33.097 36.077 -33.341 1.00 24.58 97 PHE A O 1
ATOM 719 N N . GLU A 1 98 ? 33.057 34.024 -32.478 1.00 24.33 98 GLU A N 1
ATOM 720 C CA . GLU A 1 98 ? 32.282 33.546 -33.622 1.00 27.29 98 GLU A CA 1
ATOM 721 C C . GLU A 1 98 ? 30.922 34.182 -33.695 1.00 25.59 98 GLU A C 1
ATOM 722 O O . GLU A 1 98 ? 30.438 34.471 -34.774 1.00 28.64 98 GLU A O 1
ATOM 728 N N . TYR A 1 99 ? 30.302 34.337 -32.544 1.00 27.10 99 TYR A N 1
ATOM 729 C CA . TYR A 1 99 ? 28.984 34.926 -32.462 1.00 28.77 99 TYR A CA 1
ATOM 730 C C . TYR A 1 99 ? 29.038 36.357 -32.947 1.00 28.57 99 TYR A C 1
ATOM 731 O O . TYR A 1 99 ? 28.214 36.768 -33.751 1.00 27.56 99 TYR A O 1
ATOM 740 N N . GLU A 1 100 ? 30.060 37.099 -32.510 1.00 27.39 100 GLU A N 1
ATOM 741 C CA . GLU A 1 100 ? 30.180 38.543 -32.881 1.00 26.45 100 GLU A CA 1
ATOM 742 C C . GLU A 1 100 ? 30.491 38.720 -34.361 1.00 27.46 100 GLU A C 1
ATOM 743 O O . GLU A 1 100 ? 29.912 39.583 -34.994 1.00 25.16 100 GLU A O 1
ATOM 749 N N . LEU A 1 101 ? 31.373 37.883 -34.919 1.00 25.85 101 LEU A N 1
ATOM 750 C CA . LEU A 1 101 ? 31.553 37.789 -36.374 1.00 30.00 101 LEU A CA 1
ATOM 751 C C . LEU A 1 101 ? 30.211 37.700 -37.189 1.00 31.20 101 LEU A C 1
ATOM 752 O O . LEU A 1 101 ? 30.026 38.477 -38.132 1.00 30.24 101 LEU A O 1
ATOM 757 N N . ARG A 1 102 ? 29.274 36.841 -36.791 1.00 28.35 102 ARG A N 1
ATOM 758 C CA . ARG A 1 102 ? 27.977 36.764 -37.492 1.00 31.20 102 ARG A CA 1
ATOM 759 C C . ARG A 1 102 ? 27.154 38.045 -37.336 1.00 28.42 102 ARG A C 1
ATOM 760 O O . ARG A 1 102 ? 26.619 38.544 -38.305 1.00 29.88 102 ARG A O 1
ATOM 768 N N . LEU A 1 103 ? 27.082 38.585 -36.125 1.00 26.61 103 LEU A N 1
ATOM 769 C CA . LEU A 1 103 ? 26.319 39.805 -35.903 1.00 27.50 103 LEU A CA 1
ATOM 770 C C . LEU A 1 103 ? 26.887 40.956 -36.705 1.00 26.85 103 LEU A C 1
ATOM 771 O O . LEU A 1 103 ? 26.121 41.770 -37.280 1.00 25.42 103 LEU A O 1
ATOM 776 N N . THR A 1 104 ? 28.209 41.091 -36.692 1.00 27.26 104 THR A N 1
ATOM 777 C CA . THR A 1 104 ? 28.847 42.194 -37.424 1.00 28.09 104 THR A CA 1
ATOM 778 C C . THR A 1 104 ? 28.764 42.051 -38.948 1.00 30.41 104 THR A C 1
ATOM 779 O O . THR A 1 104 ? 28.643 43.052 -39.657 1.00 30.20 104 THR A O 1
ATOM 783 N N . SER A 1 105 ? 28.821 40.823 -39.464 1.00 27.74 105 SER A N 1
ATOM 784 C CA . SER A 1 105 ? 28.586 40.576 -40.863 1.00 29.54 105 SER A CA 1
ATOM 785 C C . SER A 1 105 ? 27.203 41.099 -41.264 1.00 28.98 105 SER A C 1
ATOM 786 O O . SER A 1 105 ? 27.061 41.740 -42.285 1.00 34.50 105 SER A O 1
ATOM 789 N N . MET A 1 106 ? 26.201 40.845 -40.451 1.00 25.50 106 MET A N 1
ATOM 790 C CA . MET A 1 106 ? 24.858 41.320 -40.738 1.00 26.12 106 MET A CA 1
ATOM 791 C C . MET A 1 106 ? 24.667 42.835 -40.535 1.00 26.29 106 MET A C 1
ATOM 792 O O . MET A 1 106 ? 24.071 43.527 -41.395 1.00 24.57 106 MET A O 1
ATOM 797 N N . ASN A 1 107 ? 25.151 43.352 -39.413 1.00 24.84 107 ASN A N 1
ATOM 798 C CA . ASN A 1 107 ? 25.159 44.818 -39.216 1.00 25.79 107 ASN A CA 1
ATOM 799 C C . ASN A 1 107 ? 25.795 45.618 -40.375 1.00 26.64 107 ASN A C 1
ATOM 800 O O . ASN A 1 107 ? 25.258 46.648 -40.786 1.00 24.84 107 ASN A O 1
ATOM 805 N N . LYS A 1 108 ? 26.890 45.125 -40.937 1.00 26.24 108 LYS A N 1
ATOM 806 C CA . LYS A 1 108 ? 27.538 45.759 -42.065 1.00 29.20 108 LYS A CA 1
ATOM 807 C C . LYS A 1 108 ? 26.657 45.777 -43.302 1.00 33.47 108 LYS A C 1
ATOM 808 O O . LYS A 1 108 ? 26.734 46.716 -44.029 1.00 32.15 108 LYS A O 1
ATOM 814 N N . LYS A 1 109 ? 25.886 44.705 -43.535 1.00 33.43 109 LYS A N 1
ATOM 815 C CA . LYS A 1 109 ? 24.844 44.673 -44.531 1.00 35.91 109 LYS A CA 1
ATOM 816 C C . LYS A 1 109 ? 23.728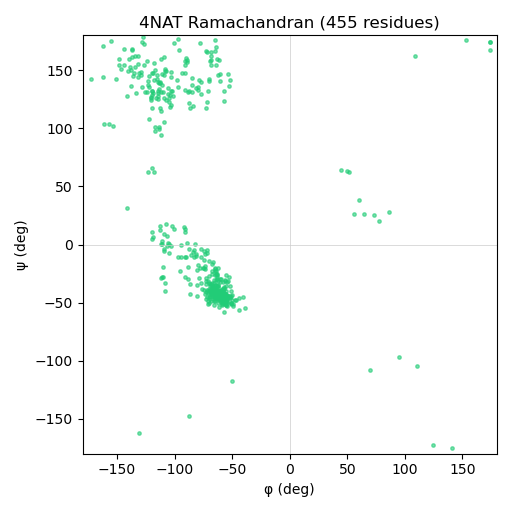 45.677 -44.235 1.00 33.40 109 LYS A C 1
ATOM 817 O O . LYS A 1 109 ? 23.342 46.414 -45.102 1.00 31.43 109 LYS A O 1
ATOM 823 N N . LEU A 1 110 ? 23.289 45.778 -42.995 1.00 30.57 110 LEU A N 1
ATOM 824 C CA . LEU A 1 110 ? 22.223 46.734 -42.620 1.00 29.37 110 LEU A CA 1
ATOM 825 C C . LEU A 1 110 ? 22.616 48.194 -42.671 1.00 29.17 110 LEU A C 1
ATOM 826 O O . LEU A 1 110 ? 21.820 49.055 -43.048 1.00 29.54 110 LEU A O 1
ATOM 831 N N . ASN A 1 111 ? 23.839 48.474 -42.316 1.00 26.27 111 ASN A N 1
ATOM 832 C CA . ASN A 1 111 ? 24.386 49.821 -42.395 1.00 28.52 111 ASN A CA 1
ATOM 833 C C . ASN A 1 111 ? 25.881 49.775 -42.469 1.00 26.91 111 ASN A C 1
ATOM 834 O O . ASN A 1 111 ? 26.575 49.554 -41.468 1.00 28.85 111 ASN A O 1
ATOM 839 N N . ASN A 1 112 ? 26.401 50.000 -43.675 1.00 28.06 112 ASN A N 1
ATOM 840 C CA . ASN A 1 112 ? 27.843 49.880 -43.986 1.00 30.65 112 ASN A CA 1
ATOM 841 C C . ASN A 1 112 ? 28.706 50.972 -43.349 1.00 29.81 112 ASN A C 1
ATOM 842 O O . ASN A 1 112 ? 29.949 50.822 -43.288 1.00 29.17 112 ASN A O 1
ATOM 847 N N . GLU A 1 113 ? 28.058 52.030 -42.870 1.00 28.84 113 GLU A N 1
ATOM 848 C CA . GLU A 1 113 ? 28.754 53.197 -42.322 1.00 33.74 113 GLU A CA 1
ATOM 849 C C . GLU A 1 113 ? 29.015 53.096 -40.817 1.00 30.21 113 GLU A C 1
ATOM 850 O O . GLU A 1 113 ? 29.691 53.954 -40.245 1.00 28.51 113 GLU A O 1
ATOM 856 N N . ILE A 1 114 ? 28.415 52.120 -40.148 1.00 25.65 114 ILE A N 1
ATOM 857 C CA . ILE A 1 114 ? 28.720 51.887 -38.732 1.00 25.21 114 ILE A CA 1
ATOM 858 C C . ILE A 1 114 ? 29.780 50.731 -38.656 1.00 26.16 114 ILE A C 1
ATOM 859 O O . ILE A 1 114 ? 29.612 49.677 -39.313 1.00 28.54 114 ILE A O 1
ATOM 864 N N . GLU A 1 115 ? 30.798 50.915 -37.821 1.00 21.95 115 GLU A N 1
ATOM 865 C CA . GLU A 1 115 ? 31.820 49.903 -37.602 1.00 26.19 115 GLU A CA 1
ATOM 866 C C . GLU A 1 115 ? 31.620 49.357 -36.216 1.00 22.99 115 GLU A C 1
ATOM 867 O O . GLU A 1 115 ? 31.247 50.119 -35.294 1.00 22.94 115 GLU A O 1
ATOM 873 N N . THR A 1 116 ? 31.900 48.068 -36.039 1.00 23.29 116 THR A N 1
ATOM 874 C CA . THR A 1 116 ? 31.988 47.467 -34.748 1.00 19.83 116 THR A CA 1
ATOM 875 C C . THR A 1 116 ? 33.439 47.236 -34.412 1.00 22.33 116 THR A C 1
ATOM 876 O O . THR A 1 116 ? 34.212 46.638 -35.222 1.00 21.85 116 THR A O 1
ATOM 880 N N . LEU A 1 117 ? 33.846 47.750 -33.270 1.00 20.06 117 LEU A N 1
ATOM 881 C CA . LEU A 1 117 ? 35.195 47.608 -32.775 1.00 21.07 117 LEU A CA 1
ATOM 882 C C . LEU A 1 117 ? 35.127 46.725 -31.526 1.00 23.10 117 LEU A C 1
ATOM 883 O O . LEU A 1 117 ? 34.222 46.881 -30.682 1.00 24.12 117 LEU A O 1
ATOM 888 N N . TYR A 1 118 ? 36.089 45.815 -31.396 1.00 22.39 118 TYR A N 1
ATOM 889 C CA . TYR A 1 118 ? 36.162 44.916 -30.225 1.00 21.87 118 TYR A CA 1
ATOM 890 C C . TYR A 1 118 ? 37.353 45.217 -29.323 1.00 24.64 118 TYR A C 1
ATOM 891 O O . TYR A 1 118 ? 38.411 45.609 -29.793 1.00 21.51 118 TYR A O 1
ATOM 900 N N . MET A 1 119 ? 37.188 45.012 -28.009 1.00 24.65 119 MET A N 1
ATOM 901 C CA . MET A 1 119 ? 38.262 45.062 -27.052 1.00 26.08 119 MET A CA 1
ATOM 902 C C . MET A 1 119 ? 38.274 43.699 -26.348 1.00 27.54 119 MET A C 1
ATOM 903 O O . MET A 1 119 ? 37.180 43.117 -26.098 1.00 24.45 119 MET A O 1
ATOM 908 N N . MET A 1 120 ? 39.473 43.233 -26.001 1.00 22.96 120 MET A N 1
ATOM 909 C CA . MET A 1 120 ? 39.622 41.956 -25.286 1.00 24.36 120 MET A CA 1
ATOM 910 C C . MET A 1 120 ? 39.316 42.233 -23.833 1.00 21.75 120 MET A C 1
ATOM 911 O O . MET A 1 120 ? 39.729 43.229 -23.292 1.00 21.25 120 MET A O 1
ATOM 916 N N . SER A 1 121 ? 38.490 41.393 -23.240 1.00 23.45 121 SER A N 1
ATOM 917 C CA . SER A 1 121 ? 38.196 41.568 -21.866 1.00 28.66 121 SER A CA 1
ATOM 918 C C . SER A 1 121 ? 39.502 41.461 -21.064 1.00 30.61 121 SER A C 1
ATOM 919 O O . SER A 1 121 ? 40.460 40.743 -21.436 1.00 29.19 121 SER A O 1
ATOM 922 N N . SER A 1 122 ? 39.592 42.215 -19.991 1.00 27.70 122 SER A N 1
ATOM 923 C CA . SER A 1 122 ? 40.794 42.153 -19.200 1.00 35.24 122 SER A CA 1
ATOM 924 C C . SER A 1 122 ? 40.818 40.759 -18.535 1.00 36.99 122 SER A C 1
ATOM 925 O O . SER A 1 122 ? 39.774 40.094 -18.353 1.00 30.72 122 SER A O 1
ATOM 928 N N . THR A 1 123 ? 42.020 40.306 -18.224 1.00 38.51 123 THR A N 1
ATOM 929 C CA . THR A 1 123 ? 42.226 38.923 -17.835 1.00 38.98 123 THR A CA 1
ATOM 930 C C . THR A 1 123 ? 41.535 38.560 -16.519 1.00 39.50 123 THR A C 1
ATOM 931 O O . THR A 1 123 ? 40.947 37.469 -16.390 1.00 39.64 123 THR A O 1
ATOM 935 N N . ASN A 1 124 ? 41.525 39.476 -15.567 1.00 37.08 124 ASN A N 1
ATOM 936 C CA . ASN A 1 124 ? 40.744 39.273 -14.325 1.00 40.10 124 ASN A CA 1
ATOM 937 C C . ASN A 1 124 ? 39.263 39.003 -14.522 1.00 37.43 124 ASN A C 1
ATOM 938 O O . ASN A 1 124 ? 38.681 38.267 -13.722 1.00 34.40 124 ASN A O 1
ATOM 943 N N . TYR A 1 125 ? 38.662 39.553 -15.591 1.00 33.25 125 TYR A N 1
ATOM 944 C CA . TYR A 1 125 ? 37.191 39.538 -15.821 1.00 34.66 125 TYR A CA 1
ATOM 945 C C . TYR A 1 125 ? 36.699 38.695 -16.957 1.00 35.29 125 TYR A C 1
ATOM 946 O O . TYR A 1 125 ? 35.501 38.613 -17.223 1.00 38.20 125 TYR A O 1
ATOM 955 N N . SER A 1 126 ? 37.621 38.006 -17.592 1.00 39.66 126 SER A N 1
ATOM 956 C CA . SER A 1 126 ? 37.318 37.158 -18.715 1.00 41.78 126 SER A CA 1
ATOM 957 C C . SER A 1 126 ? 36.210 36.094 -18.465 1.00 43.77 126 SER A C 1
ATOM 958 O O . SER A 1 126 ? 35.456 35.722 -19.377 1.00 46.31 126 SER A O 1
ATOM 961 N N . PHE A 1 127 ? 36.103 35.604 -17.245 1.00 34.59 127 PHE A N 1
ATOM 962 C CA . PHE A 1 127 ? 35.162 34.487 -16.967 1.00 35.25 127 PHE A CA 1
ATOM 963 C C . PHE A 1 127 ? 33.783 34.977 -16.455 1.00 32.06 127 PHE A C 1
ATOM 964 O O . PHE A 1 127 ? 32.909 34.188 -16.192 1.00 32.62 127 PHE A O 1
ATOM 972 N N . ILE A 1 128 ? 33.602 36.274 -16.312 1.00 31.81 128 ILE A N 1
ATOM 973 C CA . ILE A 1 128 ? 32.417 36.823 -15.737 1.00 33.98 128 ILE A CA 1
ATOM 974 C C . ILE A 1 128 ? 31.340 37.057 -16.832 1.00 38.48 128 ILE A C 1
ATOM 975 O O . ILE A 1 128 ? 31.649 37.582 -17.909 1.00 41.46 128 ILE A O 1
ATOM 980 N N . SER A 1 129 ? 30.116 36.588 -16.563 1.00 27.13 129 SER A N 1
ATOM 981 C CA . SER A 1 129 ? 28.922 36.843 -17.342 1.00 28.29 129 SER A CA 1
ATOM 982 C C . SER A 1 129 ? 27.858 37.193 -16.310 1.00 26.08 129 SER A C 1
ATOM 983 O O . SER A 1 129 ? 27.982 36.756 -15.142 1.00 27.43 129 SER A O 1
ATOM 986 N N . SER A 1 130 ? 26.772 37.820 -16.748 1.00 23.72 130 SER A N 1
ATOM 987 C CA . SER A 1 130 ? 25.582 37.962 -15.918 1.00 27.81 130 SER A CA 1
ATOM 988 C C . SER A 1 130 ? 25.042 36.615 -15.431 1.00 27.17 130 SER A C 1
ATOM 989 O O . SER A 1 130 ? 24.732 36.446 -14.218 1.00 24.47 130 SER A O 1
ATOM 992 N N . SER A 1 131 ? 25.007 35.639 -16.341 1.00 21.70 131 SER A N 1
ATOM 993 C CA . SER A 1 131 ? 24.569 34.328 -15.947 1.00 26.13 131 SER A CA 1
ATOM 994 C C . SER A 1 131 ? 25.315 33.651 -14.768 1.00 26.66 131 SER A C 1
ATOM 995 O O . SER A 1 131 ? 24.660 33.096 -13.850 1.00 25.40 131 SER A O 1
ATOM 998 N N . ILE A 1 132 ? 26.642 33.596 -14.791 1.00 26.19 132 ILE A N 1
ATOM 999 C CA . ILE A 1 132 ? 27.338 32.897 -13.695 1.00 29.31 132 ILE A CA 1
ATOM 1000 C C . ILE A 1 132 ? 27.294 33.714 -12.402 1.00 27.24 132 ILE A C 1
ATOM 1001 O O . ILE A 1 132 ? 27.369 33.115 -11.354 1.00 27.07 132 ILE A O 1
ATOM 1006 N N . VAL A 1 133 ? 27.231 35.038 -12.490 1.00 29.04 133 VAL A N 1
ATOM 1007 C CA . VAL A 1 133 ? 27.092 35.870 -11.284 1.00 28.41 133 VAL A CA 1
ATOM 1008 C C . VAL A 1 133 ? 25.758 35.583 -10.574 1.00 26.78 133 VAL A C 1
ATOM 1009 O O . VAL A 1 133 ? 25.746 35.360 -9.349 1.00 25.25 133 VAL A O 1
ATOM 1013 N N . LYS A 1 134 ? 24.671 35.551 -11.345 1.00 24.24 134 LYS A N 1
ATOM 1014 C CA . LYS A 1 134 ? 23.360 35.149 -10.852 1.00 26.37 134 LYS A CA 1
ATOM 1015 C C . LYS A 1 134 ? 23.339 33.754 -10.266 1.00 28.70 134 LYS A C 1
ATOM 1016 O O . LYS A 1 134 ? 22.671 33.528 -9.283 1.00 27.44 134 LYS A O 1
ATOM 1022 N N . GLU A 1 135 ? 24.060 32.803 -10.865 1.00 28.00 135 GLU A N 1
ATOM 1023 C CA . GLU A 1 135 ? 24.013 31.445 -10.372 1.00 26.33 135 GLU A CA 1
ATOM 1024 C C . GLU A 1 135 ? 24.683 31.375 -8.982 1.00 28.31 135 GLU A C 1
ATOM 1025 O O . GLU A 1 135 ? 24.163 30.834 -8.016 1.00 31.48 135 GLU A O 1
ATOM 1031 N N . VAL A 1 136 ? 25.854 31.937 -8.877 1.00 26.16 136 VAL A N 1
ATOM 1032 C CA . VAL A 1 136 ? 26.621 31.947 -7.635 1.00 27.85 136 VAL A CA 1
ATOM 1033 C C . VAL A 1 136 ? 25.928 32.806 -6.531 1.00 28.80 136 VAL A C 1
ATOM 1034 O O . VAL A 1 136 ? 25.921 32.439 -5.339 1.00 25.53 136 VAL A O 1
ATOM 1038 N N . ALA A 1 137 ? 25.310 33.915 -6.938 1.00 26.49 137 ALA A N 1
ATOM 1039 C CA . ALA A 1 137 ? 24.472 34.704 -6.060 1.00 27.95 137 ALA A CA 1
ATOM 1040 C C . ALA A 1 137 ? 23.289 33.912 -5.472 1.00 29.11 137 ALA A C 1
ATOM 1041 O O . ALA A 1 137 ? 22.949 34.102 -4.297 1.00 28.24 137 ALA A O 1
ATOM 1043 N N . ALA A 1 138 ? 22.667 33.054 -6.287 1.00 26.89 138 ALA A N 1
ATOM 1044 C CA . ALA A 1 138 ? 21.577 32.204 -5.827 1.00 27.49 138 ALA A CA 1
ATOM 1045 C C . ALA A 1 138 ? 22.060 31.297 -4.719 1.00 27.96 138 ALA A C 1
ATOM 1046 O O . ALA A 1 138 ? 21.273 30.940 -3.878 1.00 30.35 138 ALA A O 1
ATOM 1048 N N . TYR A 1 139 ? 23.346 30.923 -4.715 1.00 26.03 139 TYR A N 1
ATOM 1049 C CA . TYR A 1 139 ? 23.935 30.158 -3.632 1.00 27.36 139 TYR A CA 1
ATOM 1050 C C . TYR A 1 139 ? 24.577 30.960 -2.470 1.00 27.23 139 TYR A C 1
ATOM 1051 O O . TYR A 1 139 ? 25.261 30.391 -1.625 1.00 28.82 139 TYR A O 1
ATOM 1060 N N . ARG A 1 140 ? 24.349 32.274 -2.425 1.00 26.58 140 ARG A N 1
ATOM 1061 C CA . ARG A 1 140 ? 24.913 33.123 -1.369 1.00 26.98 140 ARG A CA 1
ATOM 1062 C C . ARG A 1 140 ? 26.404 33.250 -1.334 1.00 27.97 140 ARG A C 1
ATOM 1063 O O . ARG A 1 140 ? 26.972 33.515 -0.288 1.00 27.68 140 ARG A O 1
ATOM 1071 N N . ALA A 1 141 ? 27.056 33.064 -2.488 1.00 27.31 141 ALA A N 1
ATOM 1072 C CA . ALA A 1 141 ? 28.500 33.263 -2.575 1.00 28.13 141 ALA A CA 1
ATOM 1073 C C . ALA A 1 141 ? 28.817 34.742 -2.415 1.00 25.11 141 ALA A C 1
ATOM 1074 O O . ALA A 1 141 ? 27.970 35.603 -2.644 1.00 27.66 141 ALA A O 1
ATOM 1076 N N . ASP A 1 142 ? 30.042 35.030 -2.043 1.00 26.76 142 ASP A N 1
ATOM 1077 C CA . ASP A 1 142 ? 30.531 36.426 -1.991 1.00 31.62 142 ASP A CA 1
ATOM 1078 C C . ASP A 1 142 ? 30.712 36.918 -3.439 1.00 29.81 142 ASP A C 1
ATOM 1079 O O . ASP A 1 142 ? 31.428 36.296 -4.248 1.00 28.27 142 ASP A O 1
ATOM 1084 N N . ILE A 1 143 ? 30.041 38.006 -3.765 1.00 25.14 143 ILE A N 1
ATOM 1085 C CA . ILE A 1 143 ? 29.998 38.482 -5.171 1.00 25.70 143 ILE A CA 1
ATOM 1086 C C . ILE A 1 143 ? 30.582 39.872 -5.362 1.00 26.61 143 ILE A C 1
ATOM 1087 O O . ILE A 1 143 ? 30.647 40.382 -6.507 1.00 26.54 143 ILE A O 1
ATOM 1092 N N . SER A 1 144 ? 31.131 40.432 -4.286 1.00 27.91 144 SER A N 1
ATOM 1093 C CA . SER A 1 144 ? 31.788 41.747 -4.335 1.00 30.09 144 SER A CA 1
ATOM 1094 C C . SER A 1 144 ? 32.918 41.891 -5.374 1.00 28.63 144 SER A C 1
ATOM 1095 O O . SER A 1 144 ? 33.201 42.989 -5.770 1.00 30.56 144 SER A O 1
ATOM 1098 N N . GLU A 1 145 ? 33.604 40.823 -5.786 1.00 27.36 145 GLU A N 1
ATOM 1099 C CA . GLU A 1 145 ? 34.644 40.943 -6.802 1.00 31.17 145 GLU A CA 1
ATOM 1100 C C . GLU A 1 145 ? 34.063 40.898 -8.235 1.00 29.26 145 GLU A C 1
ATOM 1101 O O . GLU A 1 145 ? 34.791 41.140 -9.192 1.00 32.00 145 GLU A O 1
ATOM 1107 N N . PHE A 1 146 ? 32.778 40.640 -8.391 1.00 25.63 146 PHE A N 1
ATOM 1108 C CA . PHE A 1 146 ? 32.213 40.401 -9.740 1.00 25.95 146 PHE A CA 1
ATOM 1109 C C . PHE A 1 146 ? 31.326 41.516 -10.211 1.00 25.61 146 PHE A C 1
ATOM 1110 O O . PHE A 1 146 ? 31.140 41.692 -11.445 1.00 23.96 146 PHE A O 1
ATOM 1118 N N . VAL A 1 147 ? 30.700 42.223 -9.264 1.00 24.20 147 VAL A N 1
ATOM 1119 C CA . VAL A 1 147 ? 29.722 43.272 -9.589 1.00 23.76 147 VAL A CA 1
ATOM 1120 C C . VAL A 1 147 ? 29.895 44.510 -8.713 1.00 25.48 147 VAL A C 1
ATOM 1121 O O . VAL A 1 147 ? 30.342 44.391 -7.584 1.00 26.73 147 VAL A O 1
ATOM 1125 N N . PRO A 1 148 ? 29.551 45.721 -9.254 1.00 25.88 148 PRO A N 1
ATOM 1126 C CA . PRO A 1 148 ? 29.553 46.923 -8.434 1.00 27.74 148 PRO A CA 1
ATOM 1127 C C . PRO A 1 148 ? 28.581 46.882 -7.251 1.00 27.87 148 PRO A C 1
ATOM 1128 O O . PRO A 1 148 ? 27.573 46.153 -7.316 1.00 26.24 148 PRO A O 1
ATOM 1132 N N . PRO A 1 149 ? 28.821 47.711 -6.218 1.00 31.83 149 PRO A N 1
ATOM 1133 C CA . PRO A 1 149 ? 28.045 47.624 -4.940 1.00 32.24 149 PRO A CA 1
ATOM 1134 C C . PRO A 1 149 ? 26.554 47.755 -5.046 1.00 30.03 149 PRO A C 1
ATOM 1135 O O . PRO A 1 149 ? 25.794 47.024 -4.390 1.00 31.22 149 PRO A O 1
ATOM 1139 N N . TYR A 1 150 ? 26.095 48.607 -5.938 1.00 27.78 150 TYR A N 1
ATOM 1140 C CA . TYR A 1 150 ? 24.650 48.761 -6.156 1.00 29.38 150 TYR A CA 1
ATOM 1141 C C . TYR A 1 150 ? 24.020 47.522 -6.808 1.00 29.36 150 TYR A C 1
ATOM 1142 O O . TYR A 1 150 ? 22.884 47.162 -6.546 1.00 23.98 150 TYR A O 1
ATOM 1151 N N . VAL A 1 151 ? 24.760 46.850 -7.679 1.00 25.31 151 VAL A N 1
ATOM 1152 C CA . VAL A 1 151 ? 24.298 45.598 -8.248 1.00 22.37 151 VAL A CA 1
ATOM 1153 C C . VAL A 1 151 ? 24.377 44.446 -7.215 1.00 21.60 151 VAL A C 1
ATOM 1154 O O . VAL A 1 151 ? 23.452 43.599 -7.151 1.00 22.65 151 VAL A O 1
ATOM 1158 N N . GLU A 1 152 ? 25.478 44.398 -6.465 1.00 21.52 152 GLU A N 1
ATOM 1159 C CA . GLU A 1 152 ? 25.619 43.478 -5.359 1.00 24.05 152 GLU A CA 1
ATOM 1160 C C . GLU A 1 152 ? 24.377 43.487 -4.444 1.00 27.40 152 GLU A C 1
ATOM 1161 O O . GLU A 1 152 ? 23.858 42.417 -4.087 1.00 24.84 152 GLU A O 1
ATOM 1167 N N . LYS A 1 153 ? 23.917 44.687 -4.067 1.00 26.62 153 LYS A N 1
ATOM 1168 C CA . LYS A 1 153 ? 22.725 44.817 -3.265 1.00 30.62 153 LYS A CA 1
ATOM 1169 C C . LYS A 1 153 ? 21.522 44.264 -3.973 1.00 27.96 153 LYS A C 1
ATOM 1170 O O . LYS A 1 153 ? 20.730 43.547 -3.362 1.00 22.60 153 LYS A O 1
ATOM 1176 N N . ALA A 1 154 ? 21.323 44.611 -5.243 1.00 28.14 154 ALA A N 1
ATOM 1177 C CA . ALA A 1 154 ? 20.174 44.124 -5.951 1.00 27.91 154 ALA A CA 1
ATOM 1178 C C . ALA A 1 154 ? 20.168 42.605 -6.070 1.00 24.33 154 ALA A C 1
ATOM 1179 O O . ALA A 1 154 ? 19.104 41.987 -6.049 1.00 25.79 154 ALA A O 1
ATOM 1181 N N . LEU A 1 155 ? 21.345 41.997 -6.243 1.00 25.40 155 LEU A N 1
ATOM 1182 C CA . LEU A 1 155 ? 21.414 40.546 -6.323 1.00 25.87 155 LEU A CA 1
ATOM 1183 C C . LEU A 1 155 ? 21.106 39.876 -4.982 1.00 24.33 155 LEU A C 1
ATOM 1184 O O . LEU A 1 155 ? 20.428 38.857 -4.931 1.00 24.48 155 LEU A O 1
ATOM 1189 N N . LYS A 1 156 ? 21.691 40.389 -3.925 1.00 25.61 156 LYS A N 1
ATOM 1190 C CA . LYS A 1 156 ? 21.403 39.850 -2.593 1.00 25.92 156 LYS A CA 1
ATOM 1191 C C . LYS A 1 156 ? 19.873 40.005 -2.264 1.00 26.25 156 LYS A C 1
ATOM 1192 O O . LYS A 1 156 ? 19.245 39.115 -1.725 1.00 30.89 156 LYS A O 1
ATOM 1198 N N . LYS A 1 157 ? 19.285 41.133 -2.598 1.00 27.16 157 LYS A N 1
ATOM 1199 C CA . LYS A 1 157 ? 17.837 41.313 -2.403 1.00 28.20 157 LYS A CA 1
ATOM 1200 C C . LYS A 1 157 ? 17.002 40.276 -3.177 1.00 30.05 157 LYS A C 1
ATOM 1201 O O . LYS A 1 157 ? 16.007 39.746 -2.681 1.00 27.79 157 LYS A O 1
ATOM 1207 N N . LYS A 1 158 ? 17.433 39.961 -4.395 1.00 26.98 158 LYS A N 1
ATOM 1208 C CA . LYS A 1 158 ? 16.719 39.050 -5.257 1.00 29.40 158 LYS A CA 1
ATOM 1209 C C . LYS A 1 158 ? 16.822 37.631 -4.702 1.00 31.09 158 LYS A C 1
ATOM 1210 O O . LYS A 1 158 ? 15.860 36.882 -4.726 1.00 33.52 158 LYS A O 1
ATOM 1216 N N . PHE A 1 159 ? 18.022 37.231 -4.294 1.00 28.47 159 PHE A N 1
ATOM 1217 C CA . PHE A 1 159 ? 18.264 35.819 -4.079 1.00 33.35 159 PHE A CA 1
ATOM 1218 C C . PHE A 1 159 ? 18.330 35.441 -2.628 1.00 38.33 159 PHE A C 1
ATOM 1219 O O . PHE A 1 159 ? 18.512 34.285 -2.298 1.00 35.42 159 PHE A O 1
ATOM 1227 N N . LYS A 1 160 ? 18.137 36.454 -1.794 1.00 40.18 160 LYS A N 1
ATOM 1228 C CA . LYS A 1 160 ? 18.932 36.659 -0.559 1.00 48.78 160 LYS A CA 1
ATOM 1229 C C . LYS A 1 160 ? 20.400 36.077 -0.504 1.00 50.00 160 LYS A C 1
ATOM 1230 O O . LYS A 1 160 ? 21.414 36.752 -0.948 1.00 30.10 160 LYS A O 1
ATOM 1236 N N . MET B 1 1 ? 29.400 4.841 -63.022 1.00 50.00 1 MET B N 1
ATOM 1237 C CA . MET B 1 1 ? 28.728 5.122 -61.734 1.00 50.00 1 MET B CA 1
ATOM 1238 C C . MET B 1 1 ? 27.218 4.899 -61.895 1.00 50.00 1 MET B C 1
ATOM 1239 O O . MET B 1 1 ? 26.557 5.497 -62.759 1.00 50.00 1 MET B O 1
ATOM 1244 N N . GLU B 1 2 ? 26.683 4.018 -61.067 1.00 50.00 2 GLU B N 1
ATOM 1245 C CA . GLU B 1 2 ? 25.240 3.885 -60.950 1.00 50.00 2 GLU B CA 1
ATOM 1246 C C . GLU B 1 2 ? 24.543 5.143 -60.379 1.00 50.00 2 GLU B C 1
ATOM 1247 O O . GLU B 1 2 ? 25.188 6.117 -59.983 1.00 50.00 2 GLU B O 1
ATOM 1253 N N . HIS B 1 3 ? 23.220 5.077 -60.341 1.00 41.27 3 HIS B N 1
ATOM 1254 C CA . HIS B 1 3 ? 22.377 6.156 -59.916 1.00 44.27 3 HIS B CA 1
ATOM 1255 C C . HIS B 1 3 ? 22.680 6.649 -58.490 1.00 41.97 3 HIS B C 1
ATOM 1256 O O . HIS B 1 3 ? 22.633 5.865 -57.556 1.00 36.18 3 HIS B O 1
ATOM 1263 N N . THR B 1 4 ? 22.976 7.937 -58.321 1.00 36.44 4 THR B N 1
ATOM 1264 C CA . THR B 1 4 ? 23.296 8.467 -56.975 1.00 32.96 4 THR B CA 1
ATOM 1265 C C . THR B 1 4 ? 22.227 9.452 -56.483 1.00 35.84 4 THR B C 1
ATOM 1266 O O . THR B 1 4 ? 21.713 10.276 -57.271 1.00 28.55 4 THR B O 1
ATOM 1270 N N . ILE B 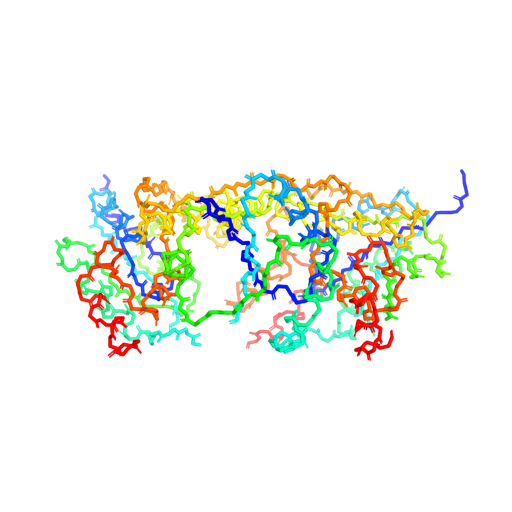1 5 ? 21.879 9.342 -55.193 1.00 28.78 5 ILE B N 1
ATOM 1271 C CA . ILE B 1 5 ? 21.011 10.282 -54.509 1.00 30.18 5 ILE B CA 1
ATOM 1272 C C . ILE B 1 5 ? 21.790 10.885 -53.354 1.00 29.97 5 ILE B C 1
ATOM 1273 O O . ILE B 1 5 ? 22.491 10.158 -52.612 1.00 28.14 5 ILE B O 1
ATOM 1278 N N . ALA B 1 6 ? 21.758 12.207 -53.225 1.00 26.38 6 ALA B N 1
ATOM 1279 C CA . ALA B 1 6 ? 22.304 12.814 -51.998 1.00 28.13 6 ALA B CA 1
ATOM 1280 C C . ALA B 1 6 ? 21.231 13.493 -51.204 1.00 26.35 6 ALA B C 1
ATOM 1281 O O . ALA B 1 6 ? 20.276 14.024 -51.768 1.00 24.54 6 ALA B O 1
ATOM 1283 N N . VAL B 1 7 ? 21.344 13.467 -49.879 1.00 25.66 7 VAL B N 1
ATOM 1284 C CA . VAL B 1 7 ? 20.301 14.012 -49.036 1.00 23.62 7 VAL B CA 1
ATOM 1285 C C . VAL B 1 7 ? 20.838 15.264 -48.284 1.00 24.49 7 VAL B C 1
ATOM 1286 O O . VAL B 1 7 ? 21.969 15.200 -47.741 1.00 24.61 7 VAL B O 1
ATOM 1290 N N . ILE B 1 8 ? 20.033 16.342 -48.289 1.00 21.68 8 ILE B N 1
ATOM 1291 C CA . ILE B 1 8 ? 20.339 17.622 -47.654 1.00 23.28 8 ILE B CA 1
ATOM 1292 C C . ILE B 1 8 ? 19.308 17.845 -46.595 1.00 24.59 8 ILE B C 1
ATOM 1293 O O . ILE B 1 8 ? 18.199 18.270 -46.861 1.00 26.10 8 ILE B O 1
ATOM 1298 N N . PRO B 1 9 ? 19.669 17.520 -45.344 1.00 23.40 9 PRO B N 1
ATOM 1299 C CA . PRO B 1 9 ? 18.741 17.608 -44.279 1.00 21.89 9 PRO B CA 1
ATOM 1300 C C . PRO B 1 9 ? 18.714 18.978 -43.609 1.00 25.96 9 PRO B C 1
ATOM 1301 O O . PRO B 1 9 ? 19.675 19.730 -43.704 1.00 26.74 9 PRO B O 1
ATOM 1305 N N . GLY B 1 10 ? 17.631 19.313 -42.952 1.00 26.08 10 GLY B N 1
ATOM 1306 C CA . GLY B 1 10 ? 17.582 20.560 -42.183 1.00 25.84 10 GLY B CA 1
ATOM 1307 C C . GLY B 1 10 ? 16.214 20.831 -41.621 1.00 26.15 10 GLY B C 1
ATOM 1308 O O . GLY B 1 10 ? 15.268 20.144 -41.954 1.00 25.90 10 GLY B O 1
ATOM 1309 N N . SER B 1 11 ? 16.063 21.875 -40.800 1.00 26.73 11 SER B N 1
ATOM 1310 C CA . SER B 1 11 ? 14.724 22.378 -40.478 1.00 30.88 11 SER B CA 1
ATOM 1311 C C . SER B 1 11 ? 14.161 23.447 -41.444 1.00 25.92 11 SER B C 1
ATOM 1312 O O . SER B 1 11 ? 12.945 23.560 -41.541 1.00 27.25 11 SER B O 1
ATOM 1315 N N . PHE B 1 12 ? 15.004 24.262 -42.076 1.00 24.78 12 PHE B N 1
ATOM 1316 C CA . PHE B 1 12 ? 14.612 25.231 -43.121 1.00 25.95 12 PHE B CA 1
ATOM 1317 C C . PHE B 1 12 ? 13.475 26.101 -42.673 1.00 26.91 12 PHE B C 1
ATOM 1318 O O . PHE B 1 12 ? 12.396 26.060 -43.263 1.00 29.57 12 PHE B O 1
ATOM 1326 N N . ASP B 1 13 ? 13.709 26.889 -41.623 1.00 26.11 13 ASP B N 1
ATOM 1327 C CA . ASP B 1 13 ? 12.656 27.664 -40.947 1.00 27.09 13 ASP B CA 1
ATOM 1328 C C . ASP B 1 13 ? 12.924 29.141 -40.996 1.00 29.35 13 ASP B C 1
ATOM 1329 O O . ASP B 1 13 ? 13.141 29.806 -39.953 1.00 30.86 13 ASP B O 1
ATOM 1334 N N . PRO B 1 14 ? 12.894 29.723 -42.214 1.00 27.99 14 PRO B N 1
ATOM 1335 C CA . PRO B 1 14 ? 12.713 29.246 -43.556 1.00 26.41 14 PRO B CA 1
ATOM 1336 C C . PRO B 1 14 ? 14.107 29.028 -44.208 1.00 28.90 14 PRO B C 1
ATOM 1337 O O . PRO B 1 14 ? 15.151 29.485 -43.698 1.00 24.90 14 PRO B O 1
ATOM 1341 N N . ILE B 1 15 ? 14.073 28.350 -45.333 1.00 26.05 15 ILE B N 1
ATOM 1342 C CA . ILE B 1 15 ? 15.176 28.274 -46.237 1.00 25.37 15 ILE B CA 1
ATOM 1343 C C . ILE B 1 15 ? 15.690 29.663 -46.581 1.00 26.26 15 ILE B C 1
ATOM 1344 O O . ILE B 1 15 ? 14.930 30.613 -46.769 1.00 28.41 15 ILE B O 1
ATOM 1349 N N . THR B 1 16 ? 17.006 29.781 -46.687 1.00 22.79 16 THR B N 1
ATOM 1350 C CA . THR B 1 16 ? 17.676 31.026 -47.019 1.00 21.96 16 THR B CA 1
ATOM 1351 C C . THR B 1 16 ? 18.625 30.778 -48.160 1.00 23.08 16 THR B C 1
ATOM 1352 O O . THR B 1 16 ? 18.887 29.607 -48.570 1.00 24.23 16 THR B O 1
ATOM 1356 N N . TYR B 1 17 ? 19.223 31.850 -48.652 1.00 23.61 17 TYR B N 1
ATOM 1357 C CA . TYR B 1 17 ? 20.314 31.736 -49.594 1.00 23.54 17 TYR B CA 1
ATOM 1358 C C . TYR B 1 17 ? 21.546 30.967 -49.084 1.00 25.07 17 TYR B C 1
ATOM 1359 O O . TYR B 1 17 ? 22.203 30.351 -49.900 1.00 24.99 17 TYR B O 1
ATOM 1368 N N . GLY B 1 18 ? 21.823 30.992 -47.783 1.00 26.83 18 GLY B N 1
ATOM 1369 C CA . GLY B 1 18 ? 22.837 30.079 -47.171 1.00 26.49 18 GLY B CA 1
ATOM 1370 C C . GLY B 1 18 ? 22.557 28.600 -47.446 1.00 24.92 18 GLY B C 1
ATOM 1371 O O . GLY B 1 18 ? 23.471 27.866 -47.824 1.00 29.84 18 GLY B O 1
ATOM 1372 N N . HIS B 1 19 ? 21.296 28.173 -47.333 1.00 23.67 19 HIS B N 1
ATOM 1373 C CA . HIS B 1 19 ? 20.899 26.766 -47.645 1.00 23.47 19 HIS B CA 1
ATOM 1374 C C . HIS B 1 19 ? 20.949 26.506 -49.158 1.00 24.57 19 HIS B C 1
ATOM 1375 O O . HIS B 1 19 ? 21.461 25.463 -49.626 1.00 24.25 19 HIS B O 1
ATOM 1382 N N . LEU B 1 20 ? 20.403 27.441 -49.934 1.00 24.00 20 LEU B N 1
ATOM 1383 C CA . LEU B 1 20 ? 20.432 27.336 -51.428 1.00 23.90 20 LEU B CA 1
ATOM 1384 C C . LEU B 1 20 ? 21.773 27.300 -52.077 1.00 24.79 20 LEU B C 1
ATOM 1385 O O . LEU B 1 20 ? 21.876 26.688 -53.096 1.00 24.04 20 LEU B O 1
ATOM 1390 N N . ASP B 1 21 ? 22.764 27.991 -51.486 1.00 25.78 21 AS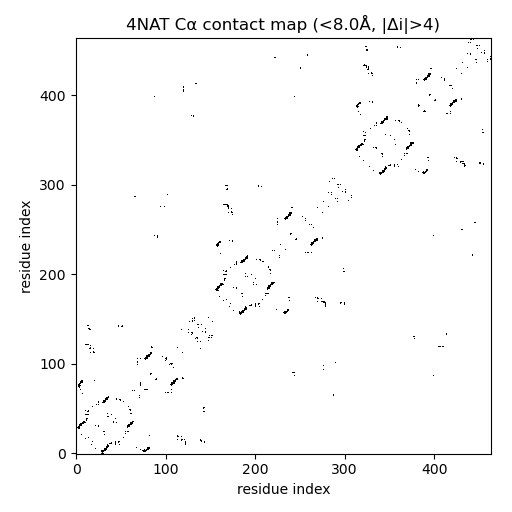P B N 1
ATOM 1391 C CA . ASP B 1 21 ? 24.203 27.987 -51.857 1.00 25.09 21 ASP B CA 1
ATOM 1392 C C . ASP B 1 21 ? 24.638 26.526 -51.929 1.00 25.02 21 ASP B C 1
ATOM 1393 O O . ASP B 1 21 ? 25.086 26.045 -52.998 1.00 25.51 21 ASP B O 1
ATOM 1398 N N . ILE B 1 22 ? 24.335 25.779 -50.860 1.00 22.84 22 ILE B N 1
ATOM 1399 C CA . ILE B 1 22 ? 24.698 24.348 -50.765 1.00 23.83 22 ILE B CA 1
ATOM 1400 C C . ILE B 1 22 ? 23.919 23.500 -51.727 1.00 20.78 22 ILE B C 1
ATOM 1401 O O . ILE B 1 22 ? 24.490 22.656 -52.412 1.00 22.42 22 ILE B O 1
ATOM 1406 N N . ILE B 1 23 ? 22.605 23.709 -51.781 1.00 23.84 23 ILE B N 1
ATOM 1407 C CA . ILE B 1 23 ? 21.768 22.943 -52.712 1.00 23.53 23 ILE B CA 1
ATOM 1408 C C . ILE B 1 23 ? 22.185 23.143 -54.197 1.00 24.37 23 ILE B C 1
ATOM 1409 O O . ILE B 1 23 ? 22.342 22.170 -54.920 1.00 23.24 23 ILE B O 1
ATOM 1414 N N . GLU B 1 24 ? 22.389 24.372 -54.665 1.00 28.45 24 GLU B N 1
ATOM 1415 C CA . GLU B 1 24 ? 22.866 24.610 -56.047 1.00 28.34 24 GLU B CA 1
ATOM 1416 C C . GLU B 1 24 ? 24.283 24.147 -56.341 1.00 28.41 24 GLU B C 1
ATOM 1417 O O . GLU B 1 24 ? 24.657 23.949 -57.474 1.00 28.97 24 GLU B O 1
ATOM 1423 N N . ARG B 1 25 ? 25.097 24.014 -55.323 1.00 26.78 25 ARG B N 1
ATOM 1424 C CA . ARG B 1 25 ? 26.407 23.455 -55.510 1.00 26.44 25 ARG B CA 1
ATOM 1425 C C . ARG B 1 25 ? 26.404 21.936 -55.543 1.00 26.10 25 ARG B C 1
ATOM 1426 O O . ARG B 1 25 ? 27.439 21.332 -55.861 1.00 31.81 25 ARG B O 1
ATOM 1434 N N . SER B 1 26 ? 25.278 21.310 -55.194 1.00 25.86 26 SER B N 1
ATOM 1435 C CA A SER B 1 26 ? 25.227 19.863 -55.153 0.50 29.18 26 SER B CA 1
ATOM 1436 C CA B SER B 1 26 ? 25.188 19.864 -55.107 0.50 26.20 26 SER B CA 1
ATOM 1437 C C . SER B 1 26 ? 24.425 19.253 -56.314 1.00 28.26 26 SER B C 1
ATOM 1438 O O . SER B 1 26 ? 24.632 18.105 -56.671 1.00 26.64 26 SER B O 1
ATOM 1443 N N . THR B 1 27 ? 23.517 20.019 -56.906 1.00 28.00 27 THR B N 1
ATOM 1444 C CA . THR B 1 27 ? 22.645 19.523 -57.998 1.00 27.55 27 THR B CA 1
ATOM 1445 C C . THR B 1 27 ? 23.395 18.914 -59.200 1.00 28.71 27 THR B C 1
ATOM 1446 O O . THR B 1 27 ? 22.918 17.941 -59.792 1.00 30.07 27 THR B O 1
ATOM 1450 N N . ASP B 1 28 ? 24.565 19.446 -59.569 1.00 30.31 28 ASP B N 1
ATOM 1451 C CA . ASP B 1 28 ? 25.334 18.892 -60.719 1.00 30.95 28 ASP B CA 1
ATOM 1452 C C . ASP B 1 28 ? 26.217 17.670 -60.360 1.00 33.26 28 ASP B C 1
ATOM 1453 O O . ASP B 1 28 ? 26.789 17.008 -61.236 1.00 30.54 28 ASP B O 1
ATOM 1458 N N . ARG B 1 29 ? 26.281 17.318 -59.087 1.00 29.40 29 ARG B N 1
ATOM 1459 C CA . ARG B 1 29 ? 27.260 16.313 -58.644 1.00 32.02 29 ARG B CA 1
ATOM 1460 C C . ARG B 1 29 ? 26.609 15.010 -58.263 1.00 29.42 29 ARG B C 1
ATOM 1461 O O . ARG B 1 29 ? 27.310 14.089 -57.888 1.00 26.70 29 ARG B O 1
ATOM 1469 N N . PHE B 1 30 ? 25.258 14.935 -58.282 1.00 27.65 30 PHE B N 1
ATOM 1470 C CA . PHE B 1 30 ? 24.543 13.690 -58.070 1.00 28.67 30 PHE B CA 1
ATOM 1471 C C . PHE B 1 30 ? 23.364 13.603 -59.037 1.00 31.46 30 PHE B C 1
ATOM 1472 O O . PHE B 1 30 ? 22.875 14.639 -59.500 1.00 23.29 30 PHE B O 1
ATOM 1480 N N . ASP B 1 31 ? 22.861 12.386 -59.277 1.00 31.13 31 ASP B N 1
ATOM 1481 C CA . ASP B 1 31 ? 21.669 12.235 -60.143 1.00 31.64 31 ASP B CA 1
ATOM 1482 C C . ASP B 1 31 ? 20.436 12.930 -59.549 1.00 29.67 31 ASP B C 1
ATOM 1483 O O . ASP B 1 31 ? 19.716 13.629 -60.269 1.00 29.75 31 ASP B O 1
ATOM 1488 N N . GLU B 1 32 ? 20.228 12.808 -58.239 1.00 27.03 32 GLU B N 1
ATOM 1489 C CA . GLU B 1 32 ? 19.141 13.427 -57.533 1.00 28.78 32 GLU B CA 1
ATOM 1490 C C . GLU B 1 32 ? 19.572 13.977 -56.151 1.00 28.65 32 GLU B C 1
ATOM 1491 O O . GLU B 1 32 ? 20.377 13.371 -55.437 1.00 26.34 32 GLU B O 1
ATOM 1497 N N . ILE B 1 33 ? 18.893 15.038 -55.746 1.00 29.29 33 ILE B N 1
ATOM 1498 C CA . ILE B 1 33 ? 19.060 15.646 -54.430 1.00 26.18 33 ILE B CA 1
ATOM 1499 C C . ILE B 1 33 ? 17.709 15.582 -53.770 1.00 26.14 33 ILE B C 1
ATOM 1500 O O . ILE B 1 33 ? 16.697 16.086 -54.296 1.00 25.79 33 ILE B O 1
ATOM 1505 N N . HIS B 1 34 ? 17.667 15.007 -52.565 1.00 24.32 34 HIS B N 1
ATOM 1506 C CA . HIS B 1 34 ? 16.532 15.143 -51.696 1.00 24.84 34 HIS B CA 1
ATOM 1507 C C . HIS B 1 34 ? 16.814 16.129 -50.586 1.00 27.06 34 HIS B C 1
ATOM 1508 O O . HIS B 1 34 ? 17.700 15.870 -49.769 1.00 27.57 34 HIS B O 1
ATOM 1515 N N . VAL B 1 35 ? 16.031 17.192 -50.507 1.00 24.59 35 VAL B N 1
ATOM 1516 C CA . VAL B 1 35 ? 15.972 18.047 -49.349 1.00 27.17 35 VAL B CA 1
ATOM 1517 C C . VAL B 1 35 ? 14.963 17.492 -48.365 1.00 30.84 35 VAL B C 1
ATOM 1518 O O . VAL B 1 35 ? 13.715 17.416 -48.633 1.00 31.15 35 VAL B O 1
ATOM 1522 N N . CYS B 1 36 ? 15.476 17.134 -47.202 1.00 27.21 36 CYS B N 1
ATOM 1523 C CA . CYS B 1 36 ? 14.722 16.368 -46.231 1.00 29.50 36 CYS B CA 1
ATOM 1524 C C . CYS B 1 36 ? 14.527 17.198 -44.957 1.00 30.44 36 CYS B C 1
ATOM 1525 O O . CYS B 1 36 ? 15.473 17.815 -44.442 1.00 26.55 36 CYS B O 1
ATOM 1528 N N . VAL B 1 37 ? 13.278 17.329 -44.544 1.00 29.56 37 VAL B N 1
ATOM 1529 C CA . VAL B 1 37 ? 12.847 18.230 -43.470 1.00 34.78 37 VAL B CA 1
ATOM 1530 C C . VAL B 1 37 ? 12.324 17.308 -42.357 1.00 37.88 37 VAL B C 1
ATOM 1531 O O . VAL B 1 37 ? 11.722 16.276 -42.645 1.00 41.64 37 VAL B O 1
ATOM 1535 N N . LEU B 1 38 ? 12.576 17.665 -41.100 1.00 45.17 38 LEU B N 1
ATOM 1536 C CA . LEU B 1 38 ? 12.278 16.788 -39.931 1.00 50.00 38 LEU B CA 1
ATOM 1537 C C . LEU B 1 38 ? 10.760 16.758 -39.553 1.00 50.00 38 LEU B C 1
ATOM 1538 O O . LEU B 1 38 ? 10.108 17.787 -39.551 1.00 49.01 38 LEU B O 1
ATOM 1543 N N . LYS B 1 39 ? 10.264 15.561 -39.206 1.00 50.00 39 LYS B N 1
ATOM 1544 C CA . LYS B 1 39 ? 8.887 15.262 -38.647 1.00 50.00 39 LYS B CA 1
ATOM 1545 C C . LYS B 1 39 ? 7.791 15.447 -39.668 1.00 50.00 39 LYS B C 1
ATOM 1546 O O . LYS B 1 39 ? 6.652 15.047 -39.403 1.00 50.00 39 LYS B O 1
ATOM 1552 N N . GLU B 1 44 ? 7.210 23.692 -32.177 1.00 50.00 44 GLU B N 1
ATOM 1553 C CA . GLU B 1 44 ? 7.075 24.604 -33.291 1.00 50.00 44 GLU B CA 1
ATOM 1554 C C . GLU B 1 44 ? 8.348 25.468 -33.379 1.00 50.00 44 GLU B C 1
ATOM 1555 O O . GLU B 1 44 ? 9.173 25.501 -32.455 1.00 50.00 44 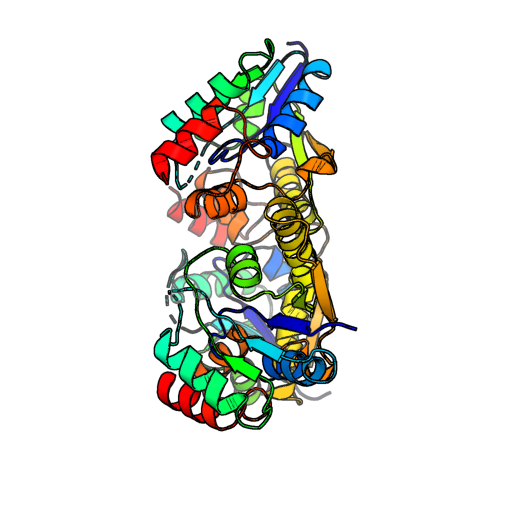GLU B O 1
ATOM 1561 N N . GLY B 1 45 ? 8.532 26.030 -34.566 1.00 50.00 45 GLY B N 1
ATOM 1562 C CA . GLY B 1 45 ? 9.371 27.204 -34.846 1.00 50.00 45 GLY B CA 1
ATOM 1563 C C . GLY B 1 45 ? 8.390 28.046 -35.667 1.00 49.97 45 GLY B C 1
ATOM 1564 O O . GLY B 1 45 ? 7.181 27.768 -35.653 1.00 50.00 45 GLY B O 1
ATOM 1565 N N . THR B 1 46 ? 8.859 29.028 -36.422 1.00 45.00 46 THR B N 1
ATOM 1566 C CA . THR B 1 46 ? 7.937 30.059 -36.834 1.00 43.75 46 THR B CA 1
ATOM 1567 C C . THR B 1 46 ? 7.059 29.673 -38.044 1.00 41.97 46 THR B C 1
ATOM 1568 O O . THR B 1 46 ? 5.984 30.245 -38.207 1.00 40.48 46 THR B O 1
ATOM 1572 N N . PHE B 1 47 ? 7.477 28.707 -38.858 1.00 40.06 47 PHE B N 1
ATOM 1573 C CA . PHE B 1 47 ? 6.647 28.249 -40.009 1.00 37.64 47 PHE B CA 1
ATOM 1574 C C . PHE B 1 47 ? 6.302 26.791 -39.816 1.00 39.18 47 PHE B C 1
ATOM 1575 O O . PHE B 1 47 ? 7.153 26.003 -39.322 1.00 34.47 47 PHE B O 1
ATOM 1583 N N . SER B 1 48 ? 5.066 26.396 -40.185 1.00 36.67 48 SER B N 1
ATOM 1584 C CA . SER B 1 48 ? 4.673 24.982 -40.031 1.00 34.83 48 SER B CA 1
ATOM 1585 C C . SER B 1 48 ? 5.483 24.166 -41.011 1.00 34.49 48 SER B C 1
ATOM 1586 O O . SER B 1 48 ? 6.050 24.715 -41.925 1.00 34.86 48 SER B O 1
ATOM 1589 N N . LEU B 1 49 ? 5.486 22.858 -40.830 1.00 32.87 49 LEU B N 1
ATOM 1590 C CA . LEU B 1 49 ? 6.110 21.954 -41.761 1.00 35.50 49 LEU B CA 1
ATOM 1591 C C . LEU B 1 49 ? 5.649 22.122 -43.217 1.00 37.62 49 LEU B C 1
ATOM 1592 O O . LEU B 1 49 ? 6.450 22.169 -44.137 1.00 34.57 49 LEU B O 1
ATOM 1597 N N . GLU B 1 50 ? 4.351 22.223 -43.412 1.00 37.55 50 GLU B N 1
ATOM 1598 C CA . GLU B 1 50 ? 3.780 22.297 -44.710 1.00 37.55 50 GLU B CA 1
ATOM 1599 C C . GLU B 1 50 ? 4.254 23.608 -45.346 1.00 34.22 50 GLU B C 1
ATOM 1600 O O . GLU B 1 50 ? 4.596 23.608 -46.491 1.00 34.99 50 GLU B O 1
ATOM 1606 N N . GLU B 1 51 ? 4.297 24.707 -44.598 1.00 33.77 51 GLU B N 1
ATOM 1607 C CA . GLU B 1 51 ? 4.812 25.995 -45.096 1.00 35.34 51 GLU B CA 1
ATOM 1608 C C . GLU B 1 51 ? 6.292 25.901 -45.475 1.00 32.97 51 GLU B C 1
ATOM 1609 O O . GLU B 1 51 ? 6.706 26.508 -46.469 1.00 28.86 51 GLU B O 1
ATOM 1615 N N . ARG B 1 52 ? 7.071 25.175 -44.643 1.00 28.38 52 ARG B N 1
ATOM 1616 C CA . ARG B 1 52 ? 8.521 25.121 -44.833 1.00 30.58 52 ARG B CA 1
ATOM 1617 C C . ARG B 1 52 ? 8.787 24.352 -46.111 1.00 28.03 52 ARG B C 1
ATOM 1618 O O . ARG B 1 52 ? 9.614 24.760 -46.929 1.00 26.11 52 ARG B O 1
ATOM 1626 N N . MET B 1 53 ? 8.032 23.264 -46.302 1.00 28.67 53 MET B N 1
ATOM 1627 C CA . MET B 1 53 ? 8.104 22.466 -47.519 1.00 30.85 53 MET B CA 1
ATOM 1628 C C . MET B 1 53 ? 7.702 23.211 -48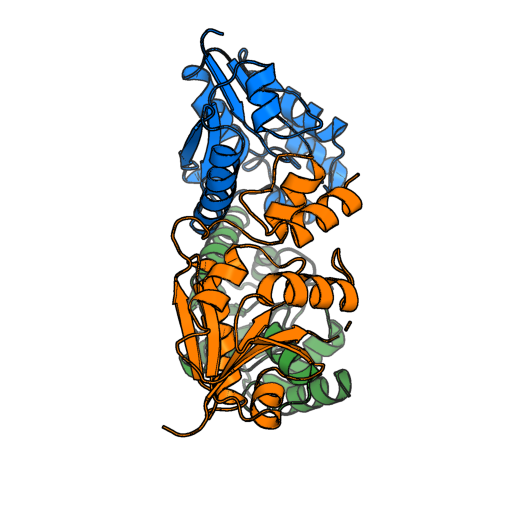.765 1.00 27.89 53 MET B C 1
ATOM 1629 O O . MET B 1 53 ? 8.398 23.124 -49.763 1.00 26.12 53 MET B O 1
ATOM 1634 N N . ASP B 1 54 ? 6.633 23.992 -48.675 1.00 28.66 54 ASP B N 1
ATOM 1635 C CA . ASP B 1 54 ? 6.223 24.884 -49.787 1.00 30.06 54 ASP B CA 1
ATOM 1636 C C . ASP B 1 54 ? 7.319 25.902 -50.139 1.00 27.88 54 ASP B C 1
ATOM 1637 O O . ASP B 1 54 ? 7.620 26.141 -51.320 1.00 25.99 54 ASP B O 1
ATOM 1642 N N . LEU B 1 55 ? 7.945 26.498 -49.134 1.00 24.30 55 LEU B N 1
ATOM 1643 C CA . LEU B 1 55 ? 8.969 27.521 -49.392 1.00 26.37 55 LEU B CA 1
ATOM 1644 C C . LEU B 1 55 ? 10.170 26.899 -50.093 1.00 22.12 55 LEU B C 1
ATOM 1645 O O . LEU B 1 55 ? 10.820 27.522 -50.928 1.00 24.99 55 LEU B O 1
ATOM 1650 N N . ILE B 1 56 ? 10.540 25.715 -49.674 1.00 22.65 56 ILE B N 1
ATOM 1651 C CA . ILE B 1 56 ? 11.648 25.040 -50.287 1.00 24.14 56 ILE B CA 1
ATOM 1652 C C . ILE B 1 56 ? 11.268 24.717 -51.738 1.00 21.88 56 ILE B C 1
ATOM 1653 O O . ILE B 1 56 ? 12.040 24.957 -52.639 1.00 21.36 56 ILE B O 1
ATOM 1658 N N . GLU B 1 57 ? 10.099 24.144 -51.952 1.00 24.20 57 GLU B N 1
ATOM 1659 C CA . GLU B 1 57 ? 9.758 23.716 -53.328 1.00 27.26 57 GLU B CA 1
ATOM 1660 C C . GLU B 1 57 ? 9.812 24.890 -54.291 1.00 23.44 57 GLU B C 1
ATOM 1661 O O . GLU B 1 57 ? 10.395 24.759 -55.352 1.00 28.95 57 GLU B O 1
ATOM 1667 N N . GLN B 1 58 ? 9.251 26.026 -53.896 1.00 28.10 58 GLN B N 1
ATOM 1668 C CA . GLN B 1 58 ? 9.308 27.251 -54.726 1.00 28.33 58 GLN B CA 1
ATOM 1669 C C . GLN B 1 58 ? 10.736 27.801 -54.927 1.00 30.68 58 GLN B C 1
ATOM 1670 O O . GLN B 1 58 ? 11.058 28.322 -55.987 1.00 30.58 58 GLN B O 1
ATOM 1676 N N . SER B 1 59 ? 11.602 27.665 -53.904 1.00 25.74 59 SER B N 1
ATOM 1677 C CA . SER B 1 59 ? 12.949 28.154 -53.970 1.00 23.05 59 SER B CA 1
ATOM 1678 C C . SER B 1 59 ? 13.868 27.242 -54.785 1.00 21.56 59 SER B C 1
ATOM 1679 O O . SER B 1 59 ? 14.838 27.724 -55.297 1.00 24.10 59 SER B O 1
ATOM 1682 N N . VAL B 1 60 ? 13.514 25.953 -55.002 1.00 21.87 60 VAL B N 1
ATOM 1683 C CA . VAL B 1 60 ? 14.321 25.031 -55.777 1.00 22.52 60 VAL B CA 1
ATOM 1684 C C . VAL B 1 60 ? 13.709 24.566 -57.161 1.00 25.08 60 VAL B C 1
ATOM 1685 O O . VAL B 1 60 ? 14.278 23.754 -57.860 1.00 23.42 60 VAL B O 1
ATOM 1689 N N . LYS B 1 61 ? 12.540 25.044 -57.506 1.00 23.60 61 LYS B N 1
ATOM 1690 C CA . LYS B 1 61 ? 11.874 24.523 -58.724 1.00 28.28 61 LYS B CA 1
ATOM 1691 C C . LYS B 1 61 ? 12.578 24.866 -60.019 1.00 25.07 61 LYS B C 1
ATOM 1692 O O . LYS B 1 61 ? 12.229 24.297 -61.053 1.00 24.81 61 LYS B O 1
ATOM 1698 N N . HIS B 1 62 ? 13.513 25.819 -59.977 1.00 23.48 62 HIS B N 1
ATOM 1699 C CA . HIS B 1 62 ? 14.414 26.105 -61.088 1.00 23.76 62 HIS B CA 1
ATOM 1700 C C . HIS B 1 62 ? 15.544 25.125 -61.338 1.00 23.70 62 HIS B C 1
ATOM 1701 O O . HIS B 1 62 ? 16.204 25.150 -62.411 1.00 23.75 62 HIS B O 1
ATOM 1708 N N . LEU B 1 63 ? 15.801 24.240 -60.371 1.00 21.10 63 LEU B N 1
ATOM 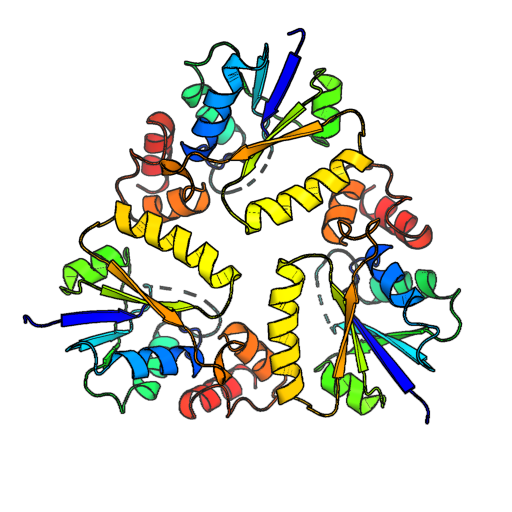1709 C CA . LEU B 1 63 ? 16.795 23.207 -60.553 1.00 23.95 63 LEU B CA 1
ATOM 1710 C C . LEU B 1 63 ? 16.144 21.926 -61.139 1.00 23.80 63 LEU B C 1
ATOM 1711 O O . LEU B 1 63 ? 14.978 21.710 -60.955 1.00 23.95 63 LEU B O 1
ATOM 1716 N N . PRO B 1 64 ? 16.923 21.061 -61.773 1.00 27.09 64 PRO B N 1
ATOM 1717 C CA . PRO B 1 64 ? 16.355 19.925 -62.476 1.00 26.27 64 PRO B CA 1
ATOM 1718 C C . PRO B 1 64 ? 15.945 18.736 -61.607 1.00 32.09 64 PRO B C 1
ATOM 1719 O O . PRO B 1 64 ? 15.020 17.981 -61.975 1.00 29.81 64 PRO B O 1
ATOM 1723 N N . ASN B 1 65 ? 16.610 18.541 -60.467 1.00 27.22 65 ASN B N 1
ATOM 1724 C CA . ASN B 1 65 ? 16.642 17.179 -59.895 1.00 27.71 65 ASN B CA 1
ATOM 1725 C C . ASN B 1 65 ? 16.529 17.216 -58.330 1.00 27.89 65 ASN B C 1
ATOM 1726 O O . ASN B 1 65 ? 17.138 16.381 -57.630 1.00 26.11 65 ASN B O 1
ATOM 1731 N N . VAL B 1 66 ? 15.810 18.208 -57.808 1.00 25.97 66 VAL B N 1
ATOM 1732 C CA . VAL B 1 66 ? 15.727 18.428 -56.375 1.00 27.54 66 VAL B CA 1
ATOM 1733 C C . VAL B 1 66 ? 14.320 18.144 -55.918 1.00 31.58 66 VAL B C 1
ATOM 1734 O O . VAL B 1 66 ? 13.364 18.728 -56.426 1.00 38.63 66 VAL B O 1
ATOM 1738 N N . LYS B 1 67 ? 14.187 17.154 -55.055 1.00 26.86 67 LYS B N 1
ATOM 1739 C CA . LYS B 1 67 ? 12.921 16.768 -54.453 1.00 26.41 67 LYS B CA 1
ATOM 1740 C C . LYS B 1 67 ? 12.905 17.158 -52.995 1.00 27.70 67 LYS B C 1
ATOM 1741 O O . LYS B 1 67 ? 13.933 17.171 -52.398 1.00 29.97 67 LYS B O 1
ATOM 1747 N N . VAL B 1 68 ? 11.741 17.477 -52.455 1.00 27.46 68 VAL B N 1
ATOM 1748 C CA . VAL B 1 68 ? 11.541 17.944 -51.091 1.00 30.19 68 VAL B CA 1
ATOM 1749 C C . VAL B 1 68 ? 10.633 16.986 -50.351 1.00 34.24 68 VAL B C 1
ATOM 1750 O O . VAL B 1 68 ? 9.498 16.797 -50.737 1.00 29.78 68 VAL B O 1
ATOM 1754 N N . HIS B 1 69 ? 11.167 16.373 -49.302 1.00 29.81 69 HIS B N 1
ATOM 1755 C CA . HIS B 1 69 ? 10.508 15.306 -48.546 1.00 33.02 69 HIS B CA 1
ATOM 1756 C C . HIS B 1 69 ? 10.576 15.561 -47.042 1.00 37.30 69 HIS B C 1
ATOM 1757 O O . HIS B 1 69 ? 11.456 16.292 -46.585 1.00 31.98 69 HIS B O 1
ATOM 1764 N N . GLN B 1 70 ? 9.619 14.990 -46.313 1.00 36.13 70 GLN B N 1
ATOM 1765 C CA . GLN B 1 70 ? 9.617 14.895 -44.841 1.00 36.14 70 GLN B CA 1
ATOM 1766 C C . GLN B 1 70 ? 9.843 13.470 -44.314 1.00 36.07 70 GLN B C 1
ATOM 1767 O O . GLN B 1 70 ? 9.682 12.473 -45.063 1.00 37.38 70 GLN B O 1
ATOM 1773 N N . PHE B 1 71 ? 10.231 13.401 -43.026 1.00 39.46 71 PHE B N 1
ATOM 1774 C CA . PHE B 1 71 ? 10.527 12.149 -42.221 1.00 42.58 71 PHE B CA 1
ATOM 1775 C C . PHE B 1 71 ? 10.720 12.793 -40.825 1.00 42.21 71 PHE B C 1
ATOM 1776 O O . PHE B 1 71 ? 11.225 13.900 -40.810 1.00 50.00 71 PHE B O 1
ATOM 1784 N N . SER B 1 72 ? 10.351 12.312 -39.632 1.00 50.00 72 SER B N 1
ATOM 1785 C CA . SER B 1 72 ? 9.779 11.062 -39.159 1.00 50.00 72 SER B CA 1
ATOM 1786 C C . SER B 1 72 ? 10.904 10.356 -38.335 1.00 46.15 72 SER B C 1
ATOM 1787 O O . SER B 1 72 ? 11.196 10.782 -37.240 1.00 46.10 72 SER B O 1
ATOM 1790 N N . GLY B 1 73 ? 11.552 9.336 -38.855 1.00 42.34 73 GLY B N 1
ATOM 1791 C CA . GLY B 1 73 ? 12.607 8.652 -38.091 1.00 37.62 73 GLY B CA 1
ATOM 1792 C C . GLY B 1 73 ? 13.996 9.269 -38.235 1.00 36.78 73 GLY B C 1
ATOM 1793 O O . GLY B 1 73 ? 14.160 10.478 -38.435 1.00 35.08 73 GLY B O 1
ATOM 1794 N N . LEU B 1 74 ? 14.983 8.397 -38.160 1.00 31.27 74 LEU B N 1
ATOM 1795 C CA . LEU B 1 74 ? 16.358 8.735 -38.311 1.00 31.38 74 LEU B CA 1
ATOM 1796 C C . LEU B 1 74 ? 16.695 9.117 -39.735 1.00 30.60 74 LEU B C 1
ATOM 1797 O O . LEU B 1 74 ? 16.288 8.461 -40.716 1.00 28.78 74 LEU B O 1
ATOM 1802 N N . LEU B 1 75 ? 17.543 10.117 -39.859 1.00 24.75 75 LEU B N 1
ATOM 1803 C CA . LEU B 1 75 ? 18.025 10.514 -41.155 1.00 27.46 75 LEU B CA 1
ATOM 1804 C C . LEU B 1 75 ? 18.632 9.371 -41.910 1.00 26.67 75 LEU B C 1
ATOM 1805 O O . LEU B 1 75 ? 18.345 9.177 -43.073 1.00 24.49 75 LEU B O 1
ATOM 1810 N N . VAL B 1 76 ? 19.485 8.588 -41.260 1.00 26.24 76 VAL B N 1
ATOM 1811 C CA . VAL B 1 76 ? 20.180 7.494 -41.899 1.00 27.98 76 VAL B CA 1
ATOM 1812 C C . VAL B 1 76 ? 19.198 6.396 -42.417 1.00 28.79 76 VAL B C 1
ATOM 1813 O O . VAL B 1 76 ? 19.483 5.695 -43.411 1.00 29.68 76 VAL B O 1
ATOM 1817 N N . ASP B 1 77 ? 18.065 6.249 -41.743 1.00 30.07 77 ASP B N 1
ATOM 1818 C CA . ASP B 1 77 ? 17.016 5.324 -42.169 1.00 33.20 77 ASP B CA 1
ATOM 1819 C C . ASP B 1 77 ? 16.292 5.872 -43.399 1.00 35.96 77 ASP B C 1
ATOM 1820 O O . ASP B 1 77 ? 15.984 5.104 -44.318 1.00 38.83 77 ASP B O 1
ATOM 1825 N N . TYR B 1 78 ? 16.031 7.187 -43.420 1.00 32.99 78 TYR B N 1
ATOM 1826 C CA . TYR B 1 78 ? 15.584 7.867 -44.653 1.00 31.61 78 TYR B CA 1
ATOM 1827 C C . TYR B 1 78 ? 16.524 7.622 -45.814 1.00 33.90 78 TYR B C 1
ATOM 1828 O O . TYR B 1 78 ? 16.094 7.214 -46.937 1.00 34.64 78 TYR B O 1
ATOM 1837 N N . CYS B 1 79 ? 17.825 7.714 -45.572 1.00 31.08 79 CYS B N 1
ATOM 1838 C CA . CYS B 1 79 ? 18.752 7.465 -46.626 1.00 29.11 79 CYS B CA 1
ATOM 1839 C C . CYS B 1 79 ? 18.661 6.001 -47.134 1.00 36.60 79 CYS B C 1
ATOM 1840 O O . CYS B 1 79 ? 18.643 5.760 -48.348 1.00 35.78 79 CYS B O 1
ATOM 1843 N N . GLU B 1 80 ? 18.621 5.038 -46.226 1.00 35.82 80 GLU B N 1
ATOM 1844 C CA . GLU B 1 80 ? 18.470 3.632 -46.618 1.00 37.89 80 GLU B CA 1
ATOM 1845 C C . GLU B 1 80 ? 17.165 3.379 -47.397 1.00 35.67 80 GLU B C 1
ATOM 1846 O O . GLU B 1 80 ? 17.215 2.721 -48.409 1.00 37.69 80 GLU B O 1
ATOM 1852 N N . GLN B 1 81 ? 16.021 3.893 -46.926 1.00 36.75 81 GLN B N 1
ATOM 1853 C CA . GLN B 1 81 ? 14.722 3.739 -47.590 1.00 39.11 81 GLN B CA 1
ATOM 1854 C C . GLN B 1 81 ? 14.738 4.260 -49.045 1.00 42.73 81 GLN B C 1
ATOM 1855 O O . GLN B 1 81 ? 14.103 3.731 -49.907 1.00 37.72 81 GLN B O 1
ATOM 1861 N N . VAL B 1 82 ? 15.531 5.269 -49.325 1.00 36.58 82 VAL B N 1
ATOM 1862 C CA . VAL B 1 82 ? 15.440 5.983 -50.542 1.00 34.36 82 VAL B CA 1
ATOM 1863 C C . VAL B 1 82 ? 16.606 5.570 -51.454 1.00 32.11 82 VAL B C 1
ATOM 1864 O O . VAL B 1 82 ? 16.629 5.891 -52.627 1.00 37.44 82 VAL B O 1
ATOM 1868 N N . GLY B 1 83 ? 17.546 4.788 -50.954 1.00 29.46 83 GLY B N 1
ATOM 1869 C CA . GLY B 1 83 ? 18.746 4.487 -51.703 1.00 31.42 83 GLY B CA 1
ATOM 1870 C C . GLY B 1 83 ? 19.768 5.623 -51.831 1.00 30.42 83 GLY B C 1
ATOM 1871 O O . GLY B 1 83 ? 20.572 5.635 -52.747 1.00 31.83 83 GLY B O 1
ATOM 1872 N N . ALA B 1 84 ? 19.776 6.563 -50.893 1.00 30.33 84 ALA B N 1
ATOM 1873 C CA . ALA B 1 84 ? 20.831 7.586 -50.887 1.00 29.08 84 ALA B CA 1
ATOM 1874 C C . ALA B 1 84 ? 22.034 7.069 -50.108 1.00 27.36 84 ALA B C 1
ATOM 1875 O O . ALA B 1 84 ? 21.895 6.554 -49.008 1.00 28.34 84 ALA B O 1
ATOM 1877 N N . LYS B 1 85 ? 23.221 7.195 -50.644 1.00 28.98 85 LYS B N 1
ATOM 1878 C CA . LYS B 1 85 ? 24.403 6.786 -49.893 1.00 31.09 85 LYS B CA 1
ATOM 1879 C C . LYS B 1 85 ? 25.245 8.004 -49.355 1.00 28.67 85 LYS B C 1
ATOM 1880 O O . LYS B 1 85 ? 26.332 7.821 -48.725 1.00 23.67 85 LYS B O 1
ATOM 1886 N N . THR B 1 86 ? 24.688 9.212 -49.525 1.00 25.23 86 THR B N 1
ATOM 1887 C CA . THR B 1 86 ? 25.400 10.460 -49.158 1.00 28.14 86 THR B CA 1
ATOM 1888 C C . THR B 1 86 ? 24.471 11.453 -48.469 1.00 24.86 86 THR B C 1
ATOM 1889 O O . THR B 1 86 ? 23.355 11.663 -48.931 1.00 25.69 86 THR B O 1
ATOM 1893 N N . ILE B 1 87 ? 24.959 12.075 -47.388 1.00 23.88 87 ILE B N 1
ATOM 1894 C CA . ILE B 1 87 ? 24.371 13.249 -46.703 1.00 21.73 87 ILE B CA 1
ATOM 1895 C C . ILE B 1 87 ? 25.284 14.442 -46.964 1.00 24.03 87 ILE B C 1
ATOM 1896 O O . ILE B 1 87 ? 26.523 14.340 -46.875 1.00 23.34 87 ILE B O 1
ATOM 1901 N N . ILE B 1 88 ? 24.696 15.566 -47.373 1.00 23.46 88 ILE B N 1
ATOM 1902 C CA . ILE B 1 88 ? 25.462 16.767 -47.620 1.00 21.96 88 ILE B CA 1
ATOM 1903 C C . ILE B 1 88 ? 25.071 17.849 -46.621 1.00 23.18 88 ILE B C 1
ATOM 1904 O O . ILE B 1 88 ? 23.870 18.154 -46.413 1.00 22.99 88 ILE B O 1
ATOM 1909 N N . ARG B 1 89 ? 26.093 18.455 -46.043 1.00 23.03 89 ARG B N 1
ATOM 1910 C CA . ARG B 1 89 ? 25.945 19.451 -45.011 1.00 24.25 89 ARG B CA 1
ATOM 1911 C C . ARG B 1 89 ? 26.913 20.612 -45.332 1.00 25.37 89 ARG B C 1
ATOM 1912 O O . ARG B 1 89 ? 28.006 20.394 -45.896 1.00 26.43 89 ARG B O 1
ATOM 1920 N N . GLY B 1 90 ? 26.500 21.836 -45.023 1.00 22.80 90 GLY B N 1
ATOM 1921 C CA . GLY B 1 90 ? 27.329 23.038 -45.199 1.00 21.99 90 GLY B CA 1
ATOM 1922 C C . GLY B 1 90 ? 28.129 23.301 -43.892 1.00 25.21 90 GLY B C 1
ATOM 1923 O O . GLY B 1 90 ? 27.702 22.864 -42.855 1.00 28.30 90 GLY B O 1
ATOM 1924 N N . LEU B 1 91 ? 29.343 23.855 -43.966 1.00 25.04 91 LEU B N 1
ATOM 1925 C CA . LEU B 1 91 ? 30.065 24.313 -42.757 1.00 26.88 91 LEU B CA 1
ATOM 1926 C C . LEU B 1 91 ? 30.287 25.812 -42.898 1.00 30.09 91 LEU B C 1
ATOM 1927 O O . LEU B 1 91 ? 30.772 26.242 -43.929 1.00 24.01 91 LEU B O 1
ATOM 1932 N N . ARG B 1 92 ? 29.957 26.589 -41.874 1.00 35.36 92 ARG B N 1
ATOM 1933 C CA . ARG B 1 92 ? 30.237 28.039 -41.885 1.00 40.83 92 ARG B CA 1
ATOM 1934 C C . ARG B 1 92 ? 31.374 28.417 -40.915 1.00 39.70 92 ARG B C 1
ATOM 1935 O O . ARG B 1 92 ? 32.222 29.259 -41.228 1.00 41.44 92 ARG B O 1
ATOM 1943 N N . ALA B 1 93 ? 31.392 27.786 -39.740 1.00 41.91 93 ALA B N 1
ATOM 1944 C CA . ALA B 1 93 ? 32.222 28.245 -38.607 1.00 38.97 93 ALA B CA 1
ATOM 1945 C C . ALA B 1 93 ? 32.771 27.104 -37.814 1.00 39.24 93 ALA B C 1
ATOM 1946 O O . ALA B 1 93 ? 32.337 25.956 -37.961 1.00 32.37 93 ALA B O 1
ATOM 1948 N N . VAL B 1 94 ? 33.722 27.417 -36.927 1.00 35.57 94 VAL B N 1
ATOM 1949 C CA . VAL B 1 94 ? 34.194 26.448 -35.998 1.00 37.89 94 VAL B CA 1
ATOM 1950 C C . VAL B 1 94 ? 33.072 25.759 -35.221 1.00 38.09 94 VAL B C 1
ATOM 1951 O O . VAL B 1 94 ? 33.173 24.566 -34.923 1.00 40.98 94 VAL B O 1
ATOM 1955 N N . SER B 1 95 ? 32.000 26.461 -34.876 1.00 38.06 95 SER B N 1
ATOM 1956 C CA . SER B 1 95 ? 31.020 25.827 -33.944 1.00 39.56 95 SER B CA 1
ATOM 1957 C C . SER B 1 95 ? 30.105 24.867 -34.707 1.00 37.50 95 SER B C 1
ATOM 1958 O O . SER B 1 95 ? 29.718 23.824 -34.158 1.00 36.82 95 SER B O 1
ATOM 1961 N N . ASP B 1 96 ? 29.780 25.229 -35.954 1.00 35.34 96 ASP B N 1
ATOM 1962 C CA . ASP B 1 96 ? 29.226 24.241 -36.917 1.00 38.51 96 ASP B CA 1
ATOM 1963 C C . ASP B 1 96 ? 30.072 22.995 -37.017 1.00 31.49 96 ASP B C 1
ATOM 1964 O O . ASP B 1 96 ? 29.574 21.889 -37.001 1.00 29.34 96 ASP B O 1
ATOM 1969 N N . PHE B 1 97 ? 31.350 23.188 -37.209 1.00 30.62 97 PHE B N 1
ATOM 1970 C CA . PHE B 1 97 ? 32.291 22.055 -37.336 1.00 30.80 97 PHE B CA 1
ATOM 1971 C C . PHE B 1 97 ? 32.256 21.073 -36.185 1.00 27.63 97 PHE B C 1
ATOM 1972 O O . PHE B 1 97 ? 32.241 19.837 -36.404 1.00 25.71 97 PHE B O 1
ATOM 1980 N N . GLU B 1 98 ? 32.326 21.570 -34.963 1.00 27.17 98 GLU B N 1
ATOM 1981 C CA . GLU B 1 98 ? 32.379 20.647 -33.824 1.00 29.47 98 GLU B CA 1
ATOM 1982 C C . GLU B 1 98 ? 31.072 19.875 -33.659 1.00 29.08 98 GLU B C 1
ATOM 1983 O O . GLU B 1 98 ? 31.081 18.672 -33.344 1.00 30.19 98 GLU B O 1
ATOM 1989 N N . TYR B 1 99 ? 29.958 20.581 -33.818 1.00 33.30 99 TYR B N 1
ATOM 1990 C CA . TYR B 1 99 ? 28.639 19.953 -33.764 1.00 37.01 99 TYR B CA 1
ATOM 1991 C C . TYR B 1 99 ? 28.497 18.847 -34.851 1.00 33.01 99 TYR B C 1
ATOM 1992 O O . TYR B 1 99 ? 28.064 17.732 -34.566 1.00 31.78 99 TYR B O 1
ATOM 2001 N N . GLU B 1 100 ? 28.920 19.154 -36.078 1.00 29.06 100 GLU B N 1
ATOM 2002 C CA . GLU B 1 100 ? 28.791 18.211 -37.222 1.00 29.48 100 GLU B CA 1
ATOM 2003 C C . GLU B 1 100 ? 29.652 16.986 -37.022 1.00 28.46 100 GLU B C 1
ATOM 2004 O O . GLU B 1 100 ? 29.344 15.892 -37.495 1.00 27.67 100 GLU B O 1
ATOM 2010 N N . LEU B 1 101 ? 30.769 17.155 -36.322 1.00 30.93 101 LEU B N 1
ATOM 2011 C CA . LEU B 1 101 ? 31.670 16.027 -36.073 1.00 30.87 101 LEU B CA 1
ATOM 2012 C C . LEU B 1 101 ? 31.010 15.055 -35.119 1.00 29.46 101 LEU B C 1
ATOM 2013 O O . LEU B 1 101 ? 30.998 13.840 -35.327 1.00 31.04 101 LEU B O 1
ATOM 2018 N N . ARG B 1 102 ? 30.379 15.585 -34.093 1.00 29.94 102 ARG B N 1
ATOM 2019 C CA . ARG B 1 102 ? 29.664 14.719 -33.178 1.00 34.28 102 ARG B CA 1
ATOM 2020 C C . ARG B 1 102 ? 28.513 13.939 -33.892 1.00 33.57 102 ARG B C 1
ATOM 2021 O O . ARG B 1 102 ? 28.371 12.746 -33.691 1.00 28.77 102 ARG B O 1
ATOM 2029 N N . LEU B 1 103 ? 27.757 14.613 -34.776 1.00 29.06 103 LEU B N 1
ATOM 2030 C CA . LEU B 1 103 ? 26.658 13.986 -35.511 1.00 29.43 103 LEU B CA 1
ATOM 2031 C C . LEU B 1 103 ? 27.121 12.925 -36.465 1.00 29.12 103 LEU B C 1
ATOM 2032 O O . LEU B 1 103 ? 26.524 11.825 -36.481 1.00 27.90 103 LEU B O 1
ATOM 2037 N N . THR B 1 104 ? 28.201 13.180 -37.200 1.00 27.92 104 THR B N 1
ATOM 2038 C CA . THR B 1 104 ? 28.701 12.181 -38.169 1.00 28.92 104 THR B CA 1
ATOM 2039 C C . THR B 1 104 ? 29.350 11.003 -37.456 1.00 32.22 104 THR B C 1
ATOM 2040 O O . THR B 1 104 ? 29.195 9.875 -37.891 1.00 26.80 104 THR B O 1
ATOM 2044 N N . SER B 1 105 ? 30.008 11.239 -36.320 1.00 30.35 105 SER B N 1
ATOM 2045 C CA . SER B 1 105 ? 30.535 10.108 -35.545 1.00 32.57 105 SER B CA 1
ATOM 2046 C C . SER B 1 105 ? 29.376 9.137 -35.150 1.00 31.83 105 SER B C 1
ATOM 2047 O O . SER B 1 105 ? 29.461 7.920 -35.285 1.00 30.88 105 SER B O 1
ATOM 2050 N N . MET B 1 106 ? 28.260 9.706 -34.733 1.00 27.50 106 MET B N 1
ATOM 2051 C CA . MET B 1 106 ? 27.146 8.905 -34.375 1.00 28.03 106 MET B CA 1
ATOM 2052 C C . MET B 1 106 ? 26.467 8.237 -35.580 1.00 28.78 106 MET B C 1
ATOM 2053 O O . MET B 1 106 ? 26.088 7.012 -35.542 1.00 28.85 106 MET B O 1
ATOM 2058 N N . ASN B 1 107 ? 26.194 9.030 -36.608 1.00 25.60 107 ASN B N 1
ATOM 2059 C CA . ASN B 1 107 ? 25.614 8.433 -37.852 1.00 24.95 107 ASN B CA 1
ATOM 2060 C C . ASN B 1 107 ? 26.414 7.273 -38.469 1.00 27.17 107 ASN B C 1
ATOM 2061 O O . ASN B 1 107 ? 25.819 6.359 -39.079 1.00 28.30 107 ASN B O 1
ATOM 2066 N N . LYS B 1 108 ? 27.738 7.293 -38.336 1.00 30.83 108 LYS B N 1
ATOM 2067 C CA . LYS B 1 108 ? 28.574 6.163 -38.755 1.00 36.28 108 LYS B CA 1
ATOM 2068 C C . LYS B 1 108 ? 28.396 4.913 -37.920 1.00 38.97 108 LYS B C 1
ATOM 2069 O O . LYS B 1 108 ? 28.563 3.828 -38.439 1.00 36.95 108 LYS B O 1
ATOM 2075 N N . LYS B 1 109 ? 28.125 5.056 -36.627 1.00 35.20 109 LYS B N 1
ATOM 2076 C CA . LYS B 1 109 ? 27.709 3.929 -35.815 1.00 37.77 109 LYS B CA 1
ATOM 2077 C C . LYS B 1 109 ? 26.363 3.448 -36.283 1.00 38.38 109 LYS B C 1
ATOM 2078 O O . LYS B 1 109 ? 26.177 2.229 -36.463 1.00 43.39 109 LYS B O 1
ATOM 2084 N N . LEU B 1 110 ? 25.421 4.371 -36.523 1.00 32.14 110 LEU B N 1
ATOM 2085 C CA . LEU B 1 110 ? 24.045 3.959 -36.904 1.00 31.33 110 LEU B CA 1
ATOM 2086 C C . LEU B 1 110 ? 23.988 3.244 -38.247 1.00 32.23 110 LEU B C 1
ATOM 2087 O O . LEU B 1 110 ? 23.264 2.281 -38.400 1.00 31.57 110 LEU B O 1
ATOM 2092 N N . ASN B 1 111 ? 24.707 3.769 -39.234 1.00 33.20 111 ASN B N 1
ATOM 2093 C CA . ASN B 1 111 ? 24.817 3.173 -40.560 1.00 30.67 111 ASN B CA 1
ATOM 2094 C C . ASN B 1 111 ? 26.135 3.559 -41.263 1.00 35.96 111 ASN B C 1
ATOM 2095 O O . ASN B 1 111 ? 26.270 4.666 -41.829 1.00 31.71 111 ASN B O 1
ATOM 2100 N N . ASN B 1 112 ? 27.101 2.642 -41.274 1.00 33.33 112 ASN B N 1
ATOM 2101 C CA . ASN B 1 112 ? 28.444 2.953 -41.750 1.00 37.68 112 ASN B CA 1
ATOM 2102 C C . ASN B 1 112 ? 28.553 2.882 -43.274 1.00 32.13 112 ASN B C 1
ATOM 2103 O O . ASN B 1 112 ? 29.619 3.095 -43.828 1.00 37.34 112 ASN B O 1
ATOM 2108 N N . GLU B 1 113 ? 27.449 2.564 -43.918 1.00 31.51 113 GLU B N 1
ATOM 2109 C CA . GLU B 1 113 ? 27.310 2.667 -45.385 1.00 35.41 113 GLU B CA 1
ATOM 2110 C C . GLU B 1 113 ? 26.955 4.073 -45.891 1.00 31.94 113 GLU B C 1
ATOM 2111 O O . GLU B 1 113 ? 26.948 4.282 -47.091 1.00 31.96 113 GLU B O 1
ATOM 2117 N N . ILE B 1 114 ? 26.595 5.012 -45.007 1.00 34.14 114 ILE B N 1
ATOM 2118 C CA . ILE B 1 114 ? 26.194 6.371 -45.457 1.00 31.27 114 ILE B CA 1
ATOM 2119 C C . ILE B 1 114 ? 27.358 7.265 -45.146 1.00 29.05 114 ILE B C 1
ATOM 2120 O O . ILE B 1 114 ? 27.892 7.187 -44.023 1.00 27.71 114 ILE B O 1
ATOM 2125 N N . GLU B 1 115 ? 27.832 8.051 -46.120 1.00 26.98 115 GLU B N 1
ATOM 2126 C CA . GLU B 1 115 ? 28.904 9.039 -45.872 1.00 27.52 115 GLU B CA 1
ATOM 2127 C C . GLU B 1 115 ? 28.303 10.415 -45.800 1.00 27.45 115 GLU B C 1
ATOM 2128 O O . GLU B 1 115 ? 27.289 10.697 -46.490 1.00 28.90 115 GLU B O 1
ATOM 2134 N N . THR B 1 116 ? 28.868 11.231 -44.933 1.00 25.32 116 THR B N 1
ATOM 2135 C CA . THR B 1 116 ? 28.480 12.659 -44.809 1.00 27.82 116 THR B CA 1
ATOM 2136 C C . THR B 1 116 ? 29.601 13.438 -45.453 1.00 27.19 116 THR B C 1
ATOM 2137 O O . THR B 1 116 ? 30.758 13.271 -45.073 1.00 28.61 116 THR B O 1
ATOM 2141 N N . LEU B 1 117 ? 29.274 14.250 -46.456 1.00 22.05 117 LEU B N 1
ATOM 2142 C CA . LEU B 1 117 ? 30.243 15.088 -47.174 1.00 22.84 117 LEU B CA 1
ATOM 2143 C C . LEU B 1 117 ? 29.900 16.529 -46.896 1.00 22.07 117 LEU B C 1
ATOM 2144 O O . LEU B 1 117 ? 28.693 16.901 -46.856 1.00 26.82 117 LEU B O 1
ATOM 2149 N N . TYR B 1 118 ? 30.915 17.357 -46.689 1.00 21.06 118 TYR B N 1
ATOM 2150 C CA . TYR B 1 118 ? 30.695 18.698 -46.288 1.00 21.40 118 TYR B CA 1
ATOM 2151 C C . TYR B 1 118 ? 31.222 19.637 -47.355 1.00 24.09 118 TYR B C 1
ATOM 2152 O O . TYR B 1 118 ? 32.187 19.317 -48.060 1.00 24.61 118 TYR B O 1
ATOM 2161 N N . MET B 1 119 ? 30.591 20.802 -47.457 1.00 22.52 119 MET B N 1
ATOM 2162 C CA . MET B 1 119 ? 31.159 21.849 -48.248 1.00 24.86 119 MET B CA 1
ATOM 2163 C C . MET B 1 119 ? 31.170 23.152 -47.448 1.00 22.97 119 MET B C 1
ATOM 2164 O O . MET B 1 119 ? 30.307 23.371 -46.604 1.00 23.92 119 MET B O 1
ATOM 2169 N N . MET B 1 120 ? 32.162 23.968 -47.703 1.00 24.70 120 MET B N 1
ATOM 2170 C CA . MET B 1 120 ? 32.278 25.262 -46.997 1.00 25.39 120 MET B CA 1
ATOM 2171 C C . MET B 1 120 ? 31.284 26.239 -47.595 1.00 23.46 120 MET B C 1
ATOM 2172 O O . MET B 1 120 ? 31.208 26.381 -48.818 1.00 23.13 120 MET B O 1
ATOM 2177 N N . SER B 1 121 ? 30.485 26.895 -46.776 1.00 26.75 121 SER B N 1
ATOM 2178 C CA . SER B 1 121 ? 29.632 28.007 -47.285 1.00 30.34 121 SER B CA 1
ATOM 2179 C C . SER B 1 121 ? 30.425 29.075 -48.024 1.00 29.96 121 SER B C 1
ATOM 2180 O O . SER B 1 121 ? 31.578 29.395 -47.709 1.00 28.62 121 SER B O 1
ATOM 2183 N N . SER B 1 122 ? 29.824 29.678 -49.030 1.00 31.36 122 SER B N 1
ATOM 2184 C CA . SER B 1 122 ? 30.574 30.678 -49.756 1.00 38.04 122 SER B CA 1
ATOM 2185 C C . SER B 1 122 ? 30.747 31.884 -48.814 1.00 37.28 122 SER B C 1
ATOM 2186 O O . SER B 1 122 ? 30.027 32.063 -47.820 1.00 31.94 122 SER B O 1
ATOM 2189 N N . THR B 1 123 ? 31.741 32.700 -49.076 1.00 40.29 123 THR B N 1
ATOM 2190 C CA . THR B 1 123 ? 32.066 33.733 -48.096 1.00 42.34 123 THR B CA 1
ATOM 2191 C C . THR B 1 123 ? 30.867 34.715 -47.898 1.00 42.33 123 THR B C 1
ATOM 2192 O O . THR B 1 123 ? 30.529 35.136 -46.762 1.00 38.88 123 THR B O 1
ATOM 2196 N N . ASN B 1 124 ? 30.158 34.981 -48.987 1.00 38.06 124 ASN B N 1
ATOM 2197 C CA . ASN B 1 124 ? 29.002 35.885 -48.944 1.00 43.11 124 ASN B CA 1
ATOM 2198 C C . ASN B 1 124 ? 27.845 35.430 -48.096 1.00 43.49 124 ASN B C 1
ATOM 2199 O O . ASN B 1 124 ? 27.034 36.272 -47.693 1.00 38.26 124 ASN B O 1
ATOM 2204 N N . TYR B 1 125 ? 27.731 34.117 -47.840 1.00 38.57 125 TYR B N 1
ATOM 2205 C CA . TYR B 1 125 ? 26.579 33.574 -47.125 1.00 38.29 125 TYR B CA 1
ATOM 2206 C C . TYR B 1 125 ? 26.913 32.888 -45.822 1.00 38.07 125 TYR B C 1
ATOM 2207 O O . TYR B 1 125 ? 26.030 32.391 -45.204 1.00 44.94 125 TYR B O 1
ATOM 2216 N N . SER B 1 126 ? 28.146 32.944 -45.368 1.00 38.58 126 SER B N 1
ATOM 2217 C CA . SER B 1 126 ? 28.528 32.267 -44.159 1.00 43.99 126 SER B CA 1
ATOM 2218 C C . SER B 1 126 ? 27.632 32.699 -42.978 1.00 47.98 126 SER B C 1
ATOM 2219 O O . SER B 1 126 ? 27.092 31.852 -42.271 1.00 41.25 126 SER B O 1
ATOM 2222 N N . PHE B 1 127 ? 27.443 34.006 -42.825 1.00 39.75 127 PHE B N 1
ATOM 2223 C CA . PHE B 1 127 ? 26.764 34.595 -41.637 1.00 37.93 127 PHE B CA 1
ATOM 2224 C C . PHE B 1 127 ? 25.246 34.419 -41.605 1.00 35.97 127 PHE B C 1
ATOM 2225 O O . PHE B 1 127 ? 24.606 34.811 -40.664 1.00 42.10 127 PHE B O 1
ATOM 2233 N N . ILE B 1 128 ? 24.654 33.879 -42.647 1.00 35.69 128 ILE B N 1
ATOM 2234 C CA . ILE B 1 128 ? 23.204 33.870 -42.762 1.00 36.00 128 ILE B CA 1
ATOM 2235 C C . ILE B 1 128 ? 22.746 32.644 -41.995 1.00 37.07 128 ILE B C 1
ATOM 2236 O O . ILE B 1 128 ? 23.439 31.630 -42.000 1.00 40.66 128 ILE B O 1
ATOM 2241 N N . SER B 1 129 ? 21.626 32.747 -41.310 1.00 33.25 129 SER B N 1
ATOM 2242 C CA . SER B 1 129 ? 20.967 31.604 -40.704 1.00 29.54 129 SER B CA 1
ATOM 2243 C C . SER B 1 129 ? 19.520 32.007 -40.795 1.00 26.96 129 SER B C 1
ATOM 2244 O O . SER B 1 129 ? 19.211 33.230 -40.820 1.00 23.70 129 SER B O 1
ATOM 2247 N N . SER B 1 130 ? 18.656 31.019 -40.720 1.00 24.20 130 SER B N 1
ATOM 2248 C CA . SER B 1 130 ? 17.233 31.281 -40.555 1.00 28.37 130 SER B CA 1
ATOM 2249 C C . SER B 1 130 ? 16.975 32.244 -39.389 1.00 30.68 130 SER B C 1
ATOM 2250 O O . SER B 1 130 ? 16.159 33.155 -39.479 1.00 25.50 130 SER B O 1
ATOM 2253 N N . SER B 1 131 ? 17.661 32.013 -38.282 1.00 30.61 131 SER B N 1
ATOM 2254 C CA . SER B 1 131 ? 17.452 32.838 -37.080 1.00 33.00 131 SER B CA 1
ATOM 2255 C C . SER B 1 131 ? 17.716 34.337 -37.303 1.00 28.64 131 SER B C 1
ATOM 2256 O O . SER B 1 131 ? 16.909 35.189 -36.977 1.00 30.99 131 SER B O 1
ATOM 2259 N N . ILE B 1 132 ? 18.861 34.679 -37.855 1.00 26.96 132 ILE B N 1
ATOM 2260 C CA . ILE B 1 132 ? 19.179 36.073 -38.022 1.00 26.57 132 ILE B CA 1
ATOM 2261 C C . ILE B 1 132 ? 18.315 36.772 -39.097 1.00 30.17 132 ILE B C 1
ATOM 2262 O O . ILE B 1 132 ? 18.010 37.989 -39.024 1.00 30.92 132 ILE B O 1
ATOM 2267 N N . VAL B 1 133 ? 17.846 35.998 -40.054 1.00 29.23 133 VAL B N 1
ATOM 2268 C CA . VAL B 1 133 ? 16.944 36.510 -41.087 1.00 27.60 133 VAL B CA 1
ATOM 2269 C C . VAL B 1 133 ? 15.613 36.876 -40.486 1.00 25.85 133 VAL B C 1
ATOM 2270 O O . VAL B 1 133 ? 15.077 37.939 -40.769 1.00 27.42 133 VAL B O 1
ATOM 2274 N N . LYS B 1 134 ? 15.113 36.050 -39.593 1.00 27.98 134 LYS B N 1
ATOM 2275 C CA . LYS B 1 134 ? 13.844 36.332 -38.920 1.00 32.29 134 LYS B CA 1
ATOM 2276 C C . LYS B 1 134 ? 13.965 37.526 -38.011 1.00 32.95 134 LYS B C 1
ATOM 2277 O O . LYS B 1 134 ? 13.026 38.306 -37.880 1.00 31.73 134 LYS B O 1
ATOM 2283 N N . GLU B 1 135 ? 15.118 37.665 -37.365 1.00 33.66 135 GLU B N 1
ATOM 2284 C CA . GLU B 1 135 ? 15.370 38.827 -36.510 1.00 35.46 135 GLU B CA 1
ATOM 2285 C C . GLU B 1 135 ? 15.217 40.121 -37.295 1.00 31.69 135 GLU B C 1
ATOM 2286 O O . GLU B 1 135 ? 14.435 40.998 -36.955 1.00 37.14 135 GLU B O 1
ATOM 2292 N N . VAL B 1 136 ? 16.005 40.228 -38.340 1.00 32.43 136 VAL B N 1
ATOM 2293 C CA . VAL B 1 136 ? 15.993 41.353 -39.250 1.00 33.59 136 VAL B CA 1
ATOM 2294 C C . VAL B 1 136 ? 14.639 41.608 -39.949 1.00 36.63 136 VAL B C 1
ATOM 2295 O O . VAL B 1 136 ? 14.277 42.777 -40.164 1.00 30.18 136 VAL B O 1
ATOM 2299 N N . ALA B 1 137 ? 13.920 40.542 -40.326 1.00 28.35 137 ALA B N 1
ATOM 2300 C CA . ALA B 1 137 ? 12.614 40.694 -40.931 1.00 34.25 137 ALA B CA 1
ATOM 2301 C C . ALA B 1 137 ? 11.597 41.311 -39.935 1.00 31.47 137 ALA B C 1
ATOM 2302 O O . ALA B 1 137 ? 10.786 42.134 -40.338 1.00 33.62 137 ALA B O 1
ATOM 2304 N N . ALA B 1 138 ? 11.679 40.890 -38.669 1.00 33.28 138 ALA B N 1
ATOM 2305 C CA . ALA B 1 138 ? 10.858 41.422 -37.551 1.00 34.83 138 ALA B CA 1
ATOM 2306 C C . ALA B 1 138 ? 11.035 42.914 -37.364 1.00 36.17 138 ALA B C 1
ATOM 2307 O O . ALA B 1 138 ? 10.091 43.590 -36.973 1.00 45.09 138 ALA B O 1
ATOM 2309 N N . TYR B 1 139 ? 12.231 43.438 -37.650 1.00 37.11 139 TYR B N 1
ATOM 2310 C CA . TYR B 1 139 ? 12.480 44.892 -37.658 1.00 36.66 139 TYR B CA 1
ATOM 2311 C C . TYR B 1 139 ? 12.222 45.540 -39.017 1.00 35.87 139 TYR B C 1
ATOM 2312 O O . TYR B 1 139 ? 12.465 46.732 -39.215 1.00 32.44 139 TYR B O 1
ATOM 2321 N N . ARG B 1 140 ? 11.792 44.735 -39.979 1.00 38.01 140 ARG B N 1
ATOM 2322 C CA . ARG B 1 140 ? 11.439 45.197 -41.313 1.00 39.38 140 ARG B CA 1
ATOM 2323 C C . ARG B 1 140 ? 12.583 45.856 -42.011 1.00 39.01 140 ARG B C 1
ATOM 2324 O O . ARG B 1 140 ? 12.393 46.827 -42.711 1.00 41.36 140 ARG B O 1
ATOM 2332 N N . ALA B 1 141 ? 13.786 45.329 -41.826 1.00 36.09 141 ALA B N 1
ATOM 2333 C CA . ALA B 1 141 ? 14.884 45.689 -42.678 1.00 34.34 141 ALA B CA 1
ATOM 2334 C C . ALA B 1 141 ? 14.666 45.035 -44.072 1.00 36.72 141 ALA B C 1
ATOM 2335 O O . ALA B 1 141 ? 13.851 44.140 -44.212 1.00 32.31 141 ALA B O 1
ATOM 2337 N N . ASP B 1 142 ? 15.413 45.477 -45.074 1.00 35.73 142 ASP B N 1
ATOM 2338 C CA . ASP B 1 142 ? 15.386 44.879 -46.417 1.00 39.74 142 ASP B CA 1
ATOM 2339 C C . ASP B 1 142 ? 16.103 43.519 -46.364 1.00 38.02 142 ASP B C 1
ATOM 2340 O O . ASP B 1 142 ? 17.272 43.456 -46.000 1.00 35.61 142 ASP B O 1
ATOM 2345 N N . ILE B 1 143 ? 15.373 42.435 -46.641 1.00 33.28 143 ILE B N 1
ATOM 2346 C CA . ILE B 1 143 ? 15.937 41.098 -46.535 1.00 33.50 143 ILE B CA 1
ATOM 2347 C C . ILE B 1 143 ? 16.151 40.416 -47.904 1.00 34.10 143 ILE B C 1
ATOM 2348 O O . ILE B 1 143 ? 16.527 39.245 -47.944 1.00 35.30 143 ILE B O 1
ATOM 2353 N N . SER B 1 144 ? 15.984 41.158 -48.994 1.00 30.80 144 SER B N 1
ATOM 2354 C CA . SER B 1 144 ? 16.114 40.614 -50.372 1.00 35.27 144 SER B CA 1
ATOM 2355 C C . SER B 1 144 ? 17.490 40.073 -50.713 1.00 34.49 144 SER B C 1
ATOM 2356 O O . SER B 1 144 ? 17.604 39.283 -51.621 1.00 35.67 144 SER B O 1
ATOM 2359 N N . GLU B 1 145 ? 18.535 40.470 -49.987 1.00 31.83 145 GLU B N 1
ATOM 2360 C CA . GLU B 1 145 ? 19.846 39.857 -50.193 1.00 32.94 145 GLU B CA 1
ATOM 2361 C C . GLU B 1 145 ? 20.012 38.460 -49.561 1.00 31.30 145 GLU B C 1
ATOM 2362 O O . GLU B 1 145 ? 21.028 37.795 -49.777 1.00 31.29 145 GLU B O 1
ATOM 2368 N N . PHE B 1 146 ? 19.061 38.062 -48.728 1.00 30.59 146 PHE B N 1
ATOM 2369 C CA . PHE B 1 146 ? 19.274 36.941 -47.783 1.00 30.32 146 PHE B CA 1
ATOM 2370 C C . PHE B 1 146 ? 18.441 35.745 -48.145 1.00 26.92 146 PHE B C 1
ATOM 2371 O O . PHE B 1 146 ? 18.807 34.636 -47.764 1.00 23.45 146 PHE B O 1
ATOM 2379 N N . VAL B 1 147 ? 17.279 35.986 -48.775 1.00 24.97 147 VAL B N 1
ATOM 2380 C CA . VAL B 1 147 ? 16.319 34.937 -49.096 1.00 27.94 147 VAL B CA 1
ATOM 2381 C C . VAL B 1 147 ? 15.747 35.137 -50.480 1.00 28.71 147 VAL B C 1
ATOM 2382 O O . VAL B 1 147 ? 15.568 36.269 -50.905 1.00 28.29 147 VAL B O 1
ATOM 2386 N N . PRO B 1 148 ? 15.327 34.047 -51.136 1.00 27.65 148 PRO B N 1
ATOM 2387 C CA . PRO B 1 148 ? 14.594 34.217 -52.429 1.00 28.85 148 PRO B CA 1
ATOM 2388 C C . PRO B 1 148 ? 13.253 34.957 -52.313 1.00 29.75 148 PRO B C 1
ATOM 2389 O O . PRO B 1 148 ? 12.672 34.936 -51.267 1.00 26.58 148 PRO B O 1
ATOM 2393 N N . PRO B 1 149 ? 12.721 35.517 -53.430 1.00 33.82 149 PRO B N 1
ATOM 2394 C CA . PRO B 1 149 ? 11.483 36.343 -53.397 1.00 33.12 149 PRO B CA 1
ATOM 2395 C C . PRO B 1 149 ? 10.262 35.674 -52.795 1.00 31.57 149 PRO B C 1
ATOM 2396 O O . PRO B 1 149 ? 9.550 36.303 -52.059 1.00 32.48 149 PRO B O 1
ATOM 2400 N N . TYR B 1 150 ? 9.999 34.409 -53.105 1.00 30.23 150 TYR B N 1
ATOM 2401 C CA . TYR B 1 150 ? 8.882 33.738 -52.498 1.00 30.78 150 TYR B CA 1
ATOM 2402 C C . TYR B 1 150 ? 9.029 33.660 -50.946 1.00 28.32 150 TYR B C 1
ATOM 2403 O O . TYR B 1 150 ? 8.075 33.861 -50.229 1.00 31.73 150 TYR B O 1
ATOM 2412 N N . VAL B 1 151 ? 10.238 33.408 -50.427 1.00 29.09 151 VAL B N 1
ATOM 2413 C CA . VAL B 1 151 ? 10.464 33.440 -49.003 1.00 25.90 151 VAL B CA 1
ATOM 2414 C C . VAL B 1 151 ? 10.404 34.847 -48.427 1.00 26.62 151 VAL B C 1
ATOM 2415 O O . VAL B 1 151 ? 9.924 35.028 -47.319 1.00 28.10 151 VAL B O 1
ATOM 2419 N N . GLU B 1 152 ? 10.925 35.812 -49.160 1.00 28.13 152 GLU B N 1
ATOM 2420 C CA . GLU B 1 152 ? 10.883 37.215 -48.749 1.00 33.39 152 GLU B CA 1
ATOM 2421 C C . GLU B 1 152 ? 9.435 37.616 -48.508 1.00 34.81 152 GLU B C 1
ATOM 2422 O O . GLU B 1 152 ? 9.087 38.165 -47.441 1.00 31.89 152 GLU B O 1
ATOM 2428 N N . LYS B 1 153 ? 8.574 37.262 -49.455 1.00 30.56 153 LYS B N 1
ATOM 2429 C CA . LYS B 1 153 ? 7.131 37.557 -49.316 1.00 34.98 153 LYS B CA 1
ATOM 2430 C C . LYS B 1 153 ? 6.528 36.911 -48.091 1.00 34.48 153 LYS B C 1
ATOM 2431 O O . LYS B 1 153 ? 5.752 37.550 -47.376 1.00 35.13 153 LYS B O 1
ATOM 2437 N N . ALA B 1 154 ? 6.860 35.651 -47.838 1.00 29.94 154 ALA B N 1
ATOM 2438 C CA . ALA B 1 154 ? 6.288 34.981 -46.674 1.00 32.04 154 ALA B CA 1
ATOM 2439 C C . ALA B 1 154 ? 6.781 35.599 -45.353 1.00 34.26 154 ALA B C 1
ATOM 2440 O O . ALA B 1 154 ? 6.013 35.712 -44.413 1.00 33.22 154 ALA B O 1
ATOM 2442 N N . LEU B 1 155 ? 8.058 35.975 -45.267 1.00 32.76 155 LEU B N 1
ATOM 2443 C CA . LEU B 1 155 ? 8.574 36.601 -44.036 1.00 31.73 155 LEU B CA 1
ATOM 2444 C C . LEU B 1 155 ? 7.905 37.956 -43.770 1.00 33.13 155 LEU B C 1
ATOM 2445 O O . LEU B 1 155 ? 7.504 38.255 -42.664 1.00 34.00 155 LEU B O 1
ATOM 2450 N N . LYS B 1 156 ? 7.791 38.774 -44.798 1.00 37.73 156 LYS B N 1
ATOM 2451 C CA . LYS B 1 156 ? 7.160 40.073 -44.663 1.00 43.06 156 LYS B CA 1
ATOM 2452 C C . LYS B 1 156 ? 5.758 39.956 -44.097 1.00 46.70 156 LYS B C 1
ATOM 2453 O O . LYS B 1 156 ? 5.363 40.756 -43.227 1.00 45.23 156 LYS B O 1
ATOM 2459 N N . LYS B 1 157 ? 5.024 38.946 -44.547 1.00 41.50 157 LYS B N 1
ATOM 2460 C CA . LYS B 1 157 ? 3.651 38.770 -44.093 1.00 47.65 157 LYS B CA 1
ATOM 2461 C C . LYS B 1 157 ? 3.624 38.237 -42.664 1.00 47.22 157 LYS B C 1
ATOM 2462 O O . LYS B 1 157 ? 2.819 38.683 -41.878 1.00 50.00 157 LYS B O 1
ATOM 2468 N N . LYS B 1 158 ? 4.517 37.316 -42.305 1.00 47.82 158 LYS B N 1
ATOM 2469 C CA . LYS B 1 158 ? 4.683 36.929 -40.886 1.00 49.36 158 LYS B CA 1
ATOM 2470 C C . LYS B 1 158 ? 4.887 38.127 -39.977 1.00 46.38 158 LYS B C 1
ATOM 2471 O O . LYS B 1 158 ? 4.268 38.212 -38.941 1.00 50.00 158 LYS B O 1
ATOM 2477 N N . PHE B 1 159 ? 5.739 39.057 -40.390 1.00 43.14 159 PHE B N 1
ATOM 2478 C CA . PHE B 1 159 ? 6.210 40.147 -39.530 1.00 47.77 159 PHE B CA 1
ATOM 2479 C C . PHE B 1 159 ? 5.644 41.525 -39.853 1.00 48.50 159 PHE B C 1
ATOM 2480 O O . PHE B 1 159 ? 6.232 42.522 -39.467 1.00 50.00 159 PHE B O 1
ATOM 2488 N N . LYS B 1 160 ? 4.542 41.552 -40.600 1.00 50.00 160 LYS B N 1
ATOM 2489 C CA . LYS B 1 160 ? 3.622 42.690 -40.771 1.00 50.00 160 LYS B CA 1
ATOM 2490 C C . LYS B 1 160 ? 3.753 43.411 -42.078 1.00 50.00 160 LYS B C 1
ATOM 2491 O O . LYS B 1 160 ? 2.723 43.703 -42.686 1.00 50.00 160 LYS B O 1
ATOM 2497 N N . MET C 1 1 ? 51.337 9.865 0.805 1.00 48.42 1 MET C N 1
ATOM 2498 C CA . MET C 1 1 ? 50.810 11.130 1.395 1.00 47.37 1 MET C CA 1
ATOM 2499 C C . MET C 1 1 ? 49.407 10.892 1.961 1.00 41.67 1 MET C C 1
ATOM 2500 O O . MET C 1 1 ? 48.960 9.762 2.028 1.00 43.74 1 MET C O 1
ATOM 2505 N N . GLU C 1 2 ? 48.739 11.954 2.391 1.00 38.15 2 GLU C N 1
ATOM 2506 C CA . GLU C 1 2 ? 47.498 11.819 3.126 1.00 41.42 2 GLU C CA 1
ATOM 2507 C C . GLU C 1 2 ? 46.375 11.180 2.276 1.00 45.90 2 GLU C C 1
ATOM 2508 O O . GLU C 1 2 ? 46.494 11.023 1.046 1.00 41.66 2 GLU C O 1
ATOM 2514 N N . HIS C 1 3 ? 45.291 10.837 2.957 1.00 39.62 3 HIS C N 1
ATOM 2515 C CA . HIS C 1 3 ? 44.080 10.351 2.329 1.00 41.06 3 HIS C CA 1
ATOM 2516 C C . HIS C 1 3 ? 43.510 11.339 1.289 1.00 38.47 3 HIS C C 1
ATOM 2517 O O . HIS C 1 3 ? 43.376 12.518 1.599 1.00 36.35 3 HIS C O 1
ATOM 2524 N N . THR C 1 4 ? 43.153 10.858 0.091 1.00 32.82 4 THR C N 1
ATOM 2525 C CA . THR C 1 4 ? 42.700 11.744 -0.984 1.00 33.11 4 THR C CA 1
ATOM 2526 C C . THR C 1 4 ? 41.339 11.377 -1.474 1.00 32.42 4 THR C C 1
ATOM 2527 O O . THR C 1 4 ? 41.043 10.222 -1.614 1.00 30.92 4 THR C O 1
ATOM 2531 N N . ILE C 1 5 ? 40.498 12.378 -1.707 1.00 29.50 5 ILE C N 1
ATOM 2532 C CA . ILE C 1 5 ? 39.165 12.182 -2.273 1.00 26.90 5 ILE C CA 1
ATOM 2533 C C . ILE C 1 5 ? 39.045 13.125 -3.453 1.00 29.07 5 ILE C C 1
ATOM 2534 O O . ILE C 1 5 ? 39.385 14.321 -3.333 1.00 29.10 5 ILE C O 1
ATOM 2539 N N . ALA C 1 6 ? 38.502 12.626 -4.567 1.00 26.54 6 ALA C N 1
ATOM 2540 C CA . ALA C 1 6 ? 38.186 13.445 -5.734 1.00 25.41 6 ALA C CA 1
ATOM 2541 C C . ALA C 1 6 ? 36.702 13.351 -5.980 1.00 30.65 6 ALA C C 1
ATOM 2542 O O . ALA C 1 6 ? 36.083 12.308 -5.741 1.00 29.49 6 ALA C O 1
ATOM 2544 N N . VAL C 1 7 ? 36.142 14.432 -6.489 1.00 25.25 7 VAL C N 1
ATOM 2545 C CA . VAL C 1 7 ? 34.753 14.525 -6.752 1.00 25.51 7 VAL C CA 1
ATOM 2546 C C . VAL C 1 7 ? 34.544 14.651 -8.259 1.00 26.26 7 VAL C C 1
ATOM 2547 O O . VAL C 1 7 ? 35.211 15.480 -8.923 1.00 23.33 7 VAL C O 1
ATOM 2551 N N . ILE C 1 8 ? 33.642 13.815 -8.785 1.00 25.98 8 ILE C N 1
ATOM 2552 C CA . ILE C 1 8 ? 33.286 13.847 -10.195 1.00 26.73 8 ILE C CA 1
ATOM 2553 C C . ILE C 1 8 ? 31.824 14.297 -10.273 1.00 25.98 8 ILE C C 1
ATOM 2554 O O . ILE C 1 8 ? 30.918 13.524 -9.998 1.00 27.11 8 ILE C O 1
ATOM 2559 N N . PRO C 1 9 ? 31.601 15.577 -10.601 1.00 24.57 9 PRO C N 1
ATOM 2560 C CA . PRO C 1 9 ? 30.276 16.124 -10.608 1.00 23.44 9 PRO C CA 1
ATOM 2561 C C . PRO C 1 9 ? 29.589 15.942 -11.970 1.00 23.83 9 PRO C C 1
ATOM 2562 O O . PRO C 1 9 ? 30.258 15.797 -12.985 1.00 25.64 9 PRO C O 1
ATOM 2566 N N . GLY C 1 10 ? 28.273 15.998 -11.991 1.00 28.04 10 GLY C N 1
ATOM 2567 C CA . GLY C 1 10 ? 27.513 15.922 -13.240 1.00 32.04 10 GLY C CA 1
ATOM 2568 C C . GLY C 1 10 ? 26.028 15.858 -13.010 1.00 28.79 10 GLY C C 1
ATOM 2569 O O . GLY C 1 10 ? 25.585 15.616 -11.903 1.00 29.69 10 GLY C O 1
ATOM 2570 N N . SER C 1 11 ? 25.234 16.047 -14.052 1.00 28.55 11 SER C N 1
ATOM 2571 C CA . SER C 1 11 ? 23.801 15.786 -13.931 1.00 31.56 11 SER C CA 1
ATOM 2572 C C . SER C 1 11 ? 23.465 14.281 -14.268 1.00 31.88 11 SER C C 1
ATOM 2573 O O . SER C 1 11 ? 22.469 13.753 -13.815 1.00 33.16 11 SER C O 1
ATOM 2576 N N . PHE C 1 12 ? 24.363 13.601 -14.968 1.00 30.78 12 PHE C N 1
ATOM 2577 C CA . PHE C 1 12 ? 24.230 12.198 -15.261 1.00 28.14 12 PHE C CA 1
ATOM 2578 C C . PHE C 1 12 ? 22.801 11.883 -15.702 1.00 26.02 12 PHE C C 1
ATOM 2579 O O . PHE C 1 12 ? 22.115 11.140 -15.017 1.00 30.35 12 PHE C O 1
ATOM 2587 N N . ASP C 1 13 ? 22.398 12.449 -16.840 1.00 26.05 13 ASP C N 1
ATOM 2588 C CA . ASP C 1 13 ? 20.987 12.364 -17.312 1.00 30.02 13 ASP C CA 1
ATOM 2589 C C . ASP C 1 13 ? 20.774 11.651 -18.660 1.00 28.81 13 ASP C C 1
ATOM 2590 O O . ASP C 1 13 ? 20.283 12.254 -19.616 1.00 30.50 13 ASP C O 1
ATOM 2595 N N . PRO C 1 14 ? 21.122 10.337 -18.745 1.00 28.37 14 PRO C N 1
ATOM 2596 C CA . PRO C 1 14 ? 21.646 9.472 -17.726 1.00 27.29 14 PRO C CA 1
ATOM 2597 C C . PRO C 1 14 ? 23.145 9.394 -17.839 1.00 27.76 14 PRO C C 1
ATOM 2598 O O . PRO C 1 14 ? 23.742 9.886 -18.822 1.00 29.41 14 PRO C O 1
ATOM 2602 N N . ILE C 1 15 ? 23.738 8.672 -16.914 1.00 27.08 15 ILE C N 1
ATOM 2603 C CA . ILE C 1 15 ? 25.094 8.279 -17.028 1.00 26.50 15 ILE C CA 1
ATOM 2604 C C . ILE C 1 15 ? 25.332 7.415 -18.274 1.00 31.16 15 ILE C C 1
ATOM 2605 O O . ILE C 1 15 ? 24.528 6.526 -18.580 1.00 28.66 15 ILE C O 1
ATOM 2610 N N . THR C 1 16 ? 26.480 7.646 -18.934 1.00 27.98 16 THR C N 1
ATOM 2611 C CA . THR C 1 16 ? 26.912 6.986 -20.157 1.00 26.97 16 THR C CA 1
ATOM 2612 C C . THR C 1 16 ? 28.302 6.410 -19.912 1.00 27.59 16 THR C C 1
ATOM 2613 O O . THR C 1 16 ? 28.934 6.705 -18.867 1.00 27.19 16 THR C O 1
ATOM 2617 N N . TYR C 1 17 ? 28.786 5.640 -20.893 1.00 23.23 17 TYR C N 1
ATOM 2618 C CA . TYR C 1 17 ? 30.141 5.177 -20.943 1.00 26.83 17 TYR C CA 1
ATOM 2619 C C . TYR C 1 17 ? 31.188 6.330 -21.062 1.00 28.74 17 TYR C C 1
ATOM 2620 O O . TYR C 1 17 ? 32.316 6.147 -20.693 1.00 27.23 17 TYR C O 1
ATOM 2629 N N . GLY C 1 18 ? 30.805 7.469 -21.598 1.00 28.66 18 GLY C N 1
ATOM 2630 C CA . GLY C 1 18 ? 31.684 8.673 -21.601 1.00 33.03 18 GLY C CA 1
ATOM 2631 C C . GLY C 1 18 ? 32.026 9.050 -20.173 1.00 28.91 18 GLY C C 1
ATOM 2632 O O . GLY C 1 18 ? 33.208 9.147 -19.827 1.00 29.88 18 GLY C O 1
ATOM 2633 N N . HIS C 1 19 ? 30.992 9.066 -19.334 1.00 28.63 19 HIS C N 1
ATOM 2634 C CA . HIS C 1 19 ? 31.096 9.368 -17.900 1.00 28.73 19 HIS C CA 1
ATOM 2635 C C . HIS C 1 19 ? 31.852 8.284 -17.183 1.00 31.85 19 HIS C C 1
ATOM 2636 O O . HIS C 1 19 ? 32.719 8.565 -16.380 1.00 30.75 19 HIS C O 1
ATOM 2643 N N . LEU C 1 20 ? 31.556 7.012 -17.479 1.00 30.05 20 LEU C N 1
ATOM 2644 C CA . LEU C 1 20 ? 32.186 5.905 -16.754 1.00 28.63 20 LEU C CA 1
ATOM 2645 C C . LEU C 1 20 ? 33.664 5.710 -17.069 1.00 28.17 20 LEU C C 1
ATOM 2646 O O . LEU C 1 20 ? 34.395 5.263 -16.232 1.00 30.41 20 LEU C O 1
ATOM 2651 N N . ASP C 1 21 ? 34.077 6.025 -18.283 1.00 26.81 21 ASP C N 1
ATOM 2652 C CA . ASP C 1 21 ? 35.479 6.003 -18.673 1.00 29.49 21 ASP C CA 1
ATOM 2653 C C . ASP C 1 21 ? 36.343 6.925 -17.738 1.00 28.83 21 ASP C C 1
ATOM 2654 O O . ASP C 1 21 ? 37.324 6.490 -17.152 1.00 31.57 21 ASP C O 1
ATOM 2659 N N . ILE C 1 22 ? 35.900 8.156 -17.570 1.00 28.84 22 ILE C N 1
ATOM 2660 C CA . ILE C 1 22 ? 36.521 9.123 -16.616 1.00 29.74 22 ILE C CA 1
ATOM 2661 C C . ILE C 1 22 ? 36.510 8.632 -15.177 1.00 29.03 22 ILE C C 1
ATOM 2662 O O . ILE C 1 22 ? 37.521 8.722 -14.469 1.00 27.60 22 ILE C O 1
ATOM 2667 N N . ILE C 1 23 ? 35.372 8.099 -14.738 1.00 30.48 23 ILE C N 1
ATOM 2668 C CA . ILE C 1 23 ? 35.259 7.552 -13.367 1.00 30.74 23 ILE C CA 1
ATOM 2669 C C . ILE C 1 23 ? 36.239 6.392 -13.159 1.00 32.46 23 ILE C C 1
ATOM 2670 O O . ILE C 1 23 ? 36.960 6.327 -12.147 1.00 32.09 23 ILE C O 1
ATOM 2675 N N . GLU C 1 24 ? 36.258 5.478 -14.116 1.00 28.97 24 GLU C N 1
ATOM 2676 C CA . GLU C 1 24 ? 37.112 4.307 -14.047 1.00 32.77 24 GLU C CA 1
ATOM 2677 C C . GLU C 1 24 ? 38.579 4.674 -14.080 1.00 29.82 24 GLU C C 1
ATOM 2678 O O . GLU C 1 24 ? 39.363 4.134 -13.299 1.00 33.10 24 GLU C O 1
ATOM 2684 N N . ARG C 1 25 ? 38.929 5.615 -14.947 1.00 29.77 25 ARG C N 1
ATOM 2685 C CA . ARG C 1 25 ? 40.313 6.090 -15.090 1.00 28.87 25 ARG C CA 1
ATOM 2686 C C . ARG C 1 25 ? 40.823 6.860 -13.854 1.00 32.48 25 ARG C C 1
ATOM 2687 O O . ARG C 1 25 ? 42.046 7.058 -13.670 1.00 34.60 25 ARG C O 1
ATOM 2695 N N . SER C 1 26 ? 39.885 7.285 -13.021 1.00 31.15 26 SER C N 1
ATOM 2696 C CA . SER C 1 26 ? 40.183 8.061 -11.835 1.00 30.24 26 SER C CA 1
ATOM 2697 C C . SER C 1 26 ? 40.314 7.218 -10.559 1.00 32.43 26 SER C C 1
ATOM 2698 O O . SER C 1 26 ? 40.919 7.697 -9.612 1.00 30.30 26 SER C O 1
ATOM 2701 N N . THR C 1 27 ? 39.717 6.019 -10.504 1.00 30.85 27 THR C N 1
ATOM 2702 C CA . THR C 1 27 ? 39.664 5.206 -9.271 1.00 32.11 27 THR C CA 1
ATOM 2703 C C . THR C 1 27 ? 41.037 4.728 -8.692 1.00 30.69 27 THR C C 1
ATOM 2704 O O . THR C 1 27 ? 41.159 4.562 -7.492 1.00 34.43 27 THR C O 1
ATOM 2708 N N . ASP C 1 28 ? 42.049 4.567 -9.536 1.00 34.38 28 ASP C N 1
ATOM 2709 C CA . ASP C 1 28 ? 43.404 4.141 -9.112 1.00 40.16 28 ASP C CA 1
ATOM 2710 C C . ASP C 1 28 ? 44.321 5.303 -8.685 1.00 38.49 28 ASP C C 1
ATOM 2711 O O . ASP C 1 28 ? 45.473 5.067 -8.271 1.00 33.00 28 ASP C O 1
ATOM 2716 N N . ARG C 1 29 ? 43.813 6.527 -8.817 1.00 35.92 29 ARG C N 1
ATOM 2717 C CA . ARG C 1 29 ? 44.584 7.748 -8.614 1.00 36.12 29 ARG C CA 1
ATOM 2718 C C . ARG C 1 29 ? 44.212 8.546 -7.342 1.00 33.39 29 ARG C C 1
ATOM 2719 O O . ARG C 1 29 ? 44.866 9.546 -7.076 1.00 30.90 29 ARG C O 1
ATOM 2727 N N . PHE C 1 30 ? 43.172 8.126 -6.611 1.00 29.04 30 PHE C N 1
ATOM 2728 C CA . PHE C 1 30 ? 42.671 8.766 -5.412 1.00 29.24 30 PHE C CA 1
ATOM 2729 C C . PHE C 1 30 ? 42.200 7.663 -4.474 1.00 32.90 30 PHE C C 1
ATOM 2730 O O . PHE C 1 30 ? 41.832 6.599 -4.952 1.00 33.83 30 PHE C O 1
ATOM 2738 N N . ASP C 1 31 ? 42.173 7.892 -3.163 1.00 33.89 31 ASP C N 1
ATOM 2739 C CA . ASP C 1 31 ? 41.700 6.859 -2.225 1.00 34.85 31 ASP C CA 1
ATOM 2740 C C . ASP C 1 31 ? 40.217 6.639 -2.385 1.00 37.26 31 ASP C C 1
ATOM 2741 O O . ASP C 1 31 ? 39.732 5.482 -2.341 1.00 30.51 31 ASP C O 1
ATOM 2746 N N . GLU C 1 32 ? 39.465 7.731 -2.573 1.00 38.21 32 GLU C N 1
ATOM 2747 C CA . GLU C 1 32 ? 38.022 7.646 -2.790 1.00 33.93 32 GLU C CA 1
ATOM 2748 C C . GLU C 1 32 ? 37.570 8.542 -3.928 1.00 33.83 32 GLU C C 1
ATOM 2749 O O . GLU C 1 32 ? 38.090 9.641 -4.102 1.00 28.98 32 GLU C O 1
ATOM 2755 N N . ILE C 1 33 ? 36.528 8.125 -4.651 1.00 33.02 33 ILE C N 1
ATOM 2756 C CA . ILE C 1 33 ? 35.914 8.958 -5.669 1.00 28.18 33 ILE C CA 1
ATOM 2757 C C . ILE C 1 33 ? 34.481 9.122 -5.248 1.00 30.51 33 ILE C C 1
ATOM 2758 O O . ILE C 1 33 ? 33.795 8.135 -4.985 1.00 31.27 33 ILE C O 1
ATOM 2763 N N . HIS C 1 34 ? 34.031 10.370 -5.160 1.00 26.06 34 HIS C N 1
ATOM 2764 C CA . HIS C 1 34 ? 32.623 10.690 -4.984 1.00 27.53 34 HIS C CA 1
ATOM 2765 C C . HIS C 1 34 ? 32.016 11.173 -6.282 1.00 27.75 34 HIS C C 1
ATOM 2766 O O . HIS C 1 34 ? 32.451 12.232 -6.815 1.00 28.81 34 HIS C O 1
ATOM 2773 N N . VAL C 1 35 ? 31.020 10.446 -6.796 1.00 25.31 35 VAL C N 1
ATOM 2774 C CA . VAL C 1 35 ? 30.229 10.870 -7.914 1.00 27.57 35 VAL C CA 1
ATOM 2775 C C . VAL C 1 35 ? 29.138 11.676 -7.262 1.00 28.26 35 VAL C C 1
ATOM 2776 O O . VAL C 1 35 ? 28.435 11.169 -6.384 1.00 35.07 35 VAL C O 1
ATOM 2780 N N . CYS C 1 36 ? 29.024 12.957 -7.647 1.00 28.80 36 CYS C N 1
ATOM 2781 C CA A CYS C 1 36 ? 28.119 13.918 -7.001 0.50 31.42 36 CYS C CA 1
ATOM 2782 C CA B CYS C 1 36 ? 28.122 13.926 -6.986 0.50 28.90 36 CYS C CA 1
ATOM 2783 C C . CYS C 1 36 ? 27.152 14.533 -7.992 1.00 31.37 36 CYS C C 1
ATOM 2784 O O . CYS C 1 36 ? 27.568 14.960 -9.082 1.00 29.67 36 CYS C O 1
ATOM 2789 N N . VAL C 1 37 ? 25.861 14.559 -7.637 1.00 35.65 37 VAL C N 1
ATOM 2790 C CA . VAL C 1 37 ? 24.807 15.143 -8.507 1.00 38.01 37 VAL C CA 1
ATOM 2791 C C . VAL C 1 37 ? 24.059 16.243 -7.755 1.00 38.72 37 VAL C C 1
ATOM 2792 O O . VAL C 1 37 ? 23.932 16.156 -6.536 1.00 39.41 37 VAL C O 1
ATOM 2796 N N . LEU C 1 38 ? 23.709 17.347 -8.431 1.00 41.70 38 LEU C N 1
ATOM 2797 C CA . LEU C 1 38 ? 23.052 18.503 -7.752 1.00 42.52 38 LEU C CA 1
ATOM 2798 C C . LEU C 1 38 ? 21.610 18.182 -7.348 1.00 46.84 38 LEU C C 1
ATOM 2799 O O . LEU C 1 38 ? 20.859 17.691 -8.166 1.00 41.95 38 LEU C O 1
ATOM 2804 N N . LYS C 1 39 ? 21.281 18.510 -6.097 1.00 45.58 39 LYS C N 1
ATOM 2805 C CA . LYS C 1 39 ? 19.919 18.621 -5.513 1.00 50.00 39 LYS C CA 1
ATOM 2806 C C . LYS C 1 39 ? 19.490 17.361 -4.812 1.00 50.00 39 LYS C C 1
ATOM 2807 O O . LYS C 1 39 ? 18.476 17.366 -4.099 1.00 50.00 39 LYS C O 1
ATOM 2813 N N . GLY C 1 45 ? 14.862 17.791 -16.856 1.00 50.00 45 GLY C N 1
ATOM 2814 C CA . GLY C 1 45 ? 15.687 16.645 -17.249 1.00 50.00 45 GLY C CA 1
ATOM 2815 C C . GLY C 1 45 ? 14.824 15.417 -17.458 1.00 50.00 45 GLY C C 1
ATOM 2816 O O . GLY C 1 45 ? 13.685 15.371 -16.991 1.00 50.00 45 GLY C O 1
ATOM 2817 N N . THR C 1 46 ? 15.346 14.414 -18.154 1.00 47.24 46 THR C N 1
ATOM 2818 C CA . THR C 1 46 ? 14.493 13.285 -18.516 1.00 47.80 46 THR C CA 1
ATOM 2819 C C . THR C 1 46 ? 14.302 12.278 -17.359 1.00 41.99 46 THR C C 1
ATOM 2820 O O . THR C 1 46 ? 13.193 11.833 -17.127 1.00 42.86 46 THR C O 1
ATOM 2824 N N . PHE C 1 47 ? 15.364 11.925 -16.641 1.00 34.86 47 PHE C N 1
ATOM 2825 C CA . PHE C 1 47 ? 15.258 11.040 -15.463 1.00 35.18 47 PHE C CA 1
ATOM 2826 C C . PHE C 1 47 ? 15.234 11.869 -14.185 1.00 35.41 47 PHE C C 1
ATOM 2827 O O . PHE C 1 47 ? 15.958 12.839 -14.068 1.00 34.17 47 PHE C O 1
ATOM 2835 N N . SER C 1 48 ? 14.430 11.468 -13.206 1.00 36.96 48 SER C N 1
ATOM 2836 C CA . SER C 1 48 ? 14.377 12.155 -11.905 1.00 37.45 48 SER C CA 1
ATOM 2837 C C . SER C 1 48 ? 15.701 12.022 -11.164 1.00 35.95 48 SER C C 1
ATOM 2838 O O . SER C 1 48 ? 16.530 11.159 -11.503 1.00 39.87 48 SER C O 1
ATOM 2841 N N . LEU C 1 49 ? 15.887 12.817 -10.106 1.00 34.43 49 LEU C N 1
ATOM 2842 C CA . LEU C 1 49 ? 17.078 12.643 -9.273 1.00 39.70 49 LEU C CA 1
ATOM 2843 C C . LEU C 1 49 ? 17.243 11.230 -8.722 1.00 37.86 49 LEU C C 1
ATOM 2844 O O . LEU C 1 49 ? 18.364 10.633 -8.794 1.00 34.37 49 LEU C O 1
ATOM 2849 N N . GLU C 1 50 ? 16.179 10.709 -8.085 1.00 38.35 50 GLU C N 1
ATOM 2850 C CA . GLU C 1 50 ? 16.252 9.352 -7.534 1.00 41.31 50 GLU C CA 1
ATOM 2851 C C . GLU C 1 50 ? 16.644 8.340 -8.621 1.00 36.63 50 GLU C C 1
ATOM 2852 O O . GLU C 1 50 ? 17.468 7.451 -8.389 1.00 32.00 50 GLU C O 1
ATOM 2858 N N . GLU C 1 51 ? 16.029 8.462 -9.811 1.00 40.40 51 GLU C N 1
ATOM 2859 C CA . GLU C 1 51 ? 16.353 7.530 -10.925 1.00 38.23 51 GLU C CA 1
ATOM 2860 C C . GLU C 1 51 ? 17.837 7.667 -11.341 1.00 35.04 51 GLU C C 1
ATOM 2861 O O . GLU C 1 51 ? 18.565 6.657 -11.518 1.00 31.57 51 GLU C O 1
ATOM 2867 N N . ARG C 1 52 ? 18.303 8.916 -11.466 1.00 34.12 52 ARG C N 1
ATOM 2868 C CA . ARG C 1 52 ? 19.703 9.156 -11.916 1.00 32.16 52 ARG C CA 1
ATOM 2869 C C . ARG C 1 52 ? 20.692 8.611 -10.937 1.00 30.40 52 ARG C C 1
ATOM 2870 O O . ARG C 1 52 ? 21.670 7.966 -11.323 1.00 31.17 52 ARG C O 1
ATOM 2878 N N . MET C 1 53 ? 20.440 8.824 -9.653 1.00 36.43 53 MET C N 1
ATOM 2879 C CA . MET C 1 53 ? 21.259 8.224 -8.607 1.00 36.89 53 MET C CA 1
ATOM 2880 C C . MET C 1 53 ? 21.246 6.697 -8.694 1.00 39.75 53 MET C C 1
ATOM 2881 O O . MET C 1 53 ? 22.278 6.044 -8.493 1.00 35.09 53 MET C O 1
ATOM 2886 N N . ASP C 1 54 ? 20.065 6.128 -8.960 1.00 37.78 54 ASP C N 1
ATOM 2887 C CA . ASP C 1 54 ? 19.969 4.646 -9.117 1.00 39.83 54 ASP C CA 1
ATOM 2888 C C . ASP C 1 54 ? 20.815 4.135 -10.290 1.00 32.04 54 ASP C C 1
ATOM 2889 O O . ASP C 1 54 ? 21.525 3.172 -10.184 1.00 30.49 54 ASP C O 1
ATOM 2894 N N . LEU C 1 55 ? 20.732 4.822 -11.417 1.00 34.60 55 LEU C N 1
ATOM 2895 C CA . LEU C 1 55 ? 21.515 4.434 -12.621 1.00 34.01 55 LEU C CA 1
ATOM 2896 C C . LEU C 1 55 ? 23.018 4.490 -12.392 1.00 31.64 55 LEU C C 1
ATOM 2897 O O . LEU C 1 55 ? 23.748 3.593 -12.817 1.00 31.62 55 LEU C O 1
ATOM 2902 N N . ILE C 1 56 ? 23.478 5.516 -11.668 1.00 29.56 56 ILE C N 1
ATOM 2903 C CA . ILE C 1 56 ? 24.908 5.628 -11.356 1.00 29.92 56 ILE C CA 1
ATOM 2904 C C . ILE C 1 56 ? 25.378 4.479 -10.439 1.00 28.87 56 ILE C C 1
ATOM 2905 O O . ILE C 1 56 ? 26.357 3.816 -10.730 1.00 27.63 56 ILE C O 1
ATOM 2910 N N . GLU C 1 57 ? 24.688 4.274 -9.319 1.00 31.57 57 GLU C N 1
ATOM 2911 C CA . GLU C 1 57 ? 25.058 3.244 -8.346 1.00 34.76 57 GLU C CA 1
ATOM 2912 C C . GLU C 1 57 ? 25.139 1.900 -9.006 1.00 32.92 57 GLU C C 1
ATOM 2913 O O . GLU C 1 57 ? 26.130 1.188 -8.869 1.00 31.42 57 GLU C O 1
ATOM 2919 N N . GLN C 1 58 ? 24.126 1.554 -9.804 1.00 38.10 58 GLN C N 1
ATOM 2920 C CA . GLN C 1 58 ? 24.213 0.318 -10.562 1.00 36.60 58 GLN C CA 1
ATOM 2921 C C . GLN C 1 58 ? 25.437 0.284 -11.472 1.00 38.62 58 GLN C C 1
ATOM 2922 O O . GLN C 1 58 ? 26.092 -0.770 -11.559 1.00 39.26 58 GLN C O 1
ATOM 2928 N N . SER C 1 59 ? 25.771 1.416 -12.136 1.00 33.71 59 SER C N 1
ATOM 2929 C CA . SER C 1 59 ? 26.804 1.400 -13.177 1.00 33.69 59 SER C CA 1
ATOM 2930 C C . SER C 1 59 ? 28.231 1.417 -12.574 1.00 33.59 59 SER C C 1
ATOM 2931 O O . SER C 1 59 ? 29.185 1.049 -13.238 1.00 34.74 59 SER C O 1
ATOM 2934 N N . VAL C 1 60 ? 28.372 1.798 -11.307 1.00 33.74 60 VAL C N 1
ATOM 2935 C CA . VAL C 1 60 ? 29.701 1.811 -10.658 1.00 35.21 60 VAL C CA 1
ATOM 2936 C C . VAL C 1 60 ? 29.842 0.762 -9.539 1.00 37.53 60 VAL C C 1
ATOM 2937 O O . VAL C 1 60 ? 30.816 0.791 -8.779 1.00 33.94 60 VAL C O 1
ATOM 2941 N N . LYS C 1 61 ? 28.876 -0.167 -9.471 1.00 42.97 61 LYS C N 1
ATOM 2942 C CA . LYS C 1 61 ? 28.855 -1.331 -8.544 1.00 44.77 61 LYS C CA 1
ATOM 2943 C C . LYS C 1 61 ? 30.216 -1.981 -8.403 1.00 38.79 61 LYS C C 1
ATOM 2944 O O . LYS C 1 61 ? 30.635 -2.349 -7.328 1.00 46.95 61 LYS C O 1
ATOM 2950 N N . HIS C 1 62 ? 30.860 -2.176 -9.535 1.00 38.41 62 HIS C N 1
ATOM 2951 C CA . HIS C 1 62 ? 32.122 -2.892 -9.652 1.00 39.46 62 HIS C CA 1
ATOM 2952 C C . HIS C 1 62 ? 33.404 -2.117 -9.220 1.00 39.03 62 HIS C C 1
ATOM 2953 O O . HIS C 1 62 ? 34.496 -2.686 -9.226 1.00 37.31 62 HIS C O 1
ATOM 2960 N N . LEU C 1 63 ? 33.263 -0.837 -8.859 1.00 41.44 63 LEU C N 1
ATOM 2961 C CA . LEU C 1 63 ? 34.404 0.030 -8.430 1.00 35.82 63 LEU C CA 1
ATOM 2962 C C . LEU C 1 63 ? 34.207 0.308 -6.948 1.00 39.20 63 LEU C C 1
ATOM 2963 O O . LEU C 1 63 ? 33.453 1.244 -6.548 1.00 32.34 63 LEU C O 1
ATOM 2968 N N . PRO C 1 64 ? 34.851 -0.505 -6.101 1.00 38.26 64 PRO C N 1
ATOM 2969 C CA . PRO C 1 64 ? 34.508 -0.419 -4.669 1.00 42.96 64 PRO C CA 1
ATOM 2970 C C . PRO C 1 64 ? 34.853 0.931 -3.978 1.00 39.91 64 PRO C C 1
ATOM 2971 O O . PRO C 1 64 ? 34.262 1.237 -2.936 1.00 41.73 64 PRO C O 1
ATOM 2975 N N . ASN C 1 65 ? 35.774 1.713 -4.550 1.00 36.40 65 ASN C N 1
ATOM 2976 C CA . ASN C 1 65 ? 36.164 3.021 -3.956 1.00 35.96 65 ASN C CA 1
ATOM 2977 C C . ASN C 1 65 ? 35.333 4.171 -4.510 1.00 37.22 65 ASN C C 1
ATOM 2978 O O . ASN C 1 65 ? 35.684 5.307 -4.307 1.00 38.27 65 ASN C O 1
ATOM 2983 N N . VAL C 1 66 ? 34.210 3.877 -5.163 1.00 35.97 66 VAL C N 1
ATOM 2984 C CA . VAL C 1 66 ? 33.332 4.910 -5.682 1.00 33.05 66 VAL C CA 1
ATOM 2985 C C . VAL C 1 66 ? 32.053 5.043 -4.902 1.00 35.72 66 VAL C C 1
ATOM 2986 O O . VAL C 1 66 ? 31.303 4.068 -4.783 1.00 35.02 66 VAL C O 1
ATOM 2990 N N . LYS C 1 67 ? 31.783 6.258 -4.409 1.00 30.21 67 LYS C N 1
ATOM 2991 C CA . LYS C 1 67 ? 30.521 6.564 -3.740 1.00 31.48 67 LYS C CA 1
ATOM 2992 C C . LYS C 1 67 ? 29.641 7.456 -4.583 1.00 32.09 67 LYS C C 1
ATOM 2993 O O . LYS C 1 67 ? 30.130 8.336 -5.339 1.00 31.13 67 LYS C O 1
ATOM 2999 N N . VAL C 1 68 ? 28.340 7.333 -4.411 1.00 30.82 68 VAL C N 1
ATOM 3000 C CA . VAL C 1 68 ? 27.422 8.213 -5.114 1.00 33.21 68 VAL C CA 1
ATOM 3001 C C . VAL C 1 68 ? 26.689 9.084 -4.104 1.00 33.55 68 VAL C C 1
ATOM 3002 O O . VAL C 1 68 ? 26.084 8.569 -3.177 1.00 31.74 68 VAL C O 1
ATOM 3006 N N . HIS C 1 69 ? 26.751 10.402 -4.270 1.00 33.11 69 HIS C N 1
ATOM 3007 C CA . HIS C 1 69 ? 26.043 11.334 -3.401 1.00 33.25 69 HIS C CA 1
ATOM 3008 C C . HIS C 1 69 ? 25.363 12.454 -4.162 1.00 35.73 69 HIS C C 1
ATOM 3009 O O . HIS C 1 69 ? 25.581 12.677 -5.362 1.00 34.38 69 HIS C O 1
ATOM 3016 N N . GLN C 1 70 ? 24.513 13.151 -3.455 1.00 34.06 70 GLN C N 1
ATOM 3017 C CA . GLN C 1 70 ? 23.854 14.292 -3.984 1.00 37.37 70 GLN C CA 1
ATOM 3018 C C . GLN C 1 70 ? 23.961 15.425 -2.984 1.00 37.40 70 GLN C C 1
ATOM 3019 O O . GLN C 1 70 ? 24.287 15.189 -1.835 1.00 37.19 70 GLN C O 1
ATOM 3025 N N . PHE C 1 71 ? 23.737 16.651 -3.453 1.00 36.85 71 PHE C N 1
ATOM 3026 C CA . PHE C 1 71 ? 24.006 17.858 -2.680 1.00 34.37 71 PHE C CA 1
ATOM 3027 C C . PHE C 1 71 ? 23.246 19.025 -3.306 1.00 34.25 71 PHE C C 1
ATOM 3028 O O . PHE C 1 71 ? 23.061 19.099 -4.510 1.00 35.05 71 PHE C O 1
ATOM 3036 N N . SER C 1 72 ? 22.764 19.910 -2.469 1.00 37.28 72 SER C N 1
ATOM 3037 C CA . SER C 1 72 ? 22.112 21.111 -2.912 1.00 45.64 72 SER C CA 1
ATOM 3038 C C . SER C 1 72 ? 22.938 22.196 -2.252 1.00 43.91 72 SER C C 1
ATOM 3039 O O . SER C 1 72 ? 22.921 22.358 -1.032 1.00 50.00 72 SER C O 1
ATOM 3042 N N . GLY C 1 73 ? 23.696 22.892 -3.051 1.00 38.13 73 GLY C N 1
ATOM 3043 C CA . GLY C 1 73 ? 24.746 23.810 -2.601 1.00 32.53 73 GLY C CA 1
ATOM 3044 C C . GLY C 1 73 ? 25.790 23.885 -3.716 1.00 31.64 73 GLY C C 1
ATOM 3045 O O . GLY C 1 73 ? 25.677 23.173 -4.697 1.00 29.81 73 GLY C O 1
ATOM 3046 N N . LEU C 1 74 ? 26.805 24.734 -3.541 1.00 29.87 74 LEU C N 1
ATOM 3047 C CA . LEU C 1 74 ? 27.889 24.845 -4.471 1.00 28.88 74 LEU C CA 1
ATOM 3048 C C . LEU C 1 74 ? 28.767 23.625 -4.425 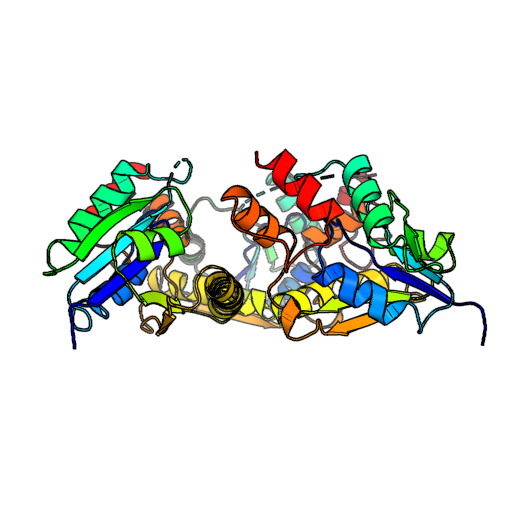1.00 26.17 74 LEU C C 1
ATOM 3049 O O . LEU C 1 74 ? 29.053 23.088 -3.342 1.00 25.83 74 LEU C O 1
ATOM 3054 N N . LEU C 1 75 ? 29.244 23.215 -5.588 1.00 22.21 75 LEU C N 1
ATOM 3055 C CA . LEU C 1 75 ? 30.212 22.129 -5.615 1.00 22.85 75 LEU C CA 1
ATOM 3056 C C . LEU C 1 75 ? 31.424 22.304 -4.709 1.00 23.78 75 LEU C C 1
ATOM 3057 O O . LEU C 1 75 ? 31.814 21.356 -4.041 1.00 23.11 75 LEU C O 1
ATOM 3062 N N . VAL C 1 76 ? 32.071 23.458 -4.686 1.00 23.53 76 VAL C N 1
ATOM 3063 C CA . VAL C 1 76 ? 33.243 23.628 -3.843 1.00 23.55 76 VAL C CA 1
ATOM 3064 C C . VAL C 1 76 ? 32.914 23.504 -2.334 1.00 28.18 76 VAL C C 1
ATOM 3065 O O . VAL C 1 76 ? 33.758 23.082 -1.549 1.00 28.76 76 VAL C O 1
ATOM 3069 N N . ASP C 1 77 ? 31.669 23.792 -1.968 1.00 27.69 77 ASP C N 1
ATOM 3070 C CA . ASP C 1 77 ? 31.203 23.661 -0.565 1.00 28.60 77 ASP C CA 1
ATOM 3071 C C . ASP C 1 77 ? 30.974 22.185 -0.260 1.00 29.41 77 ASP C C 1
ATOM 3072 O O . ASP C 1 77 ? 31.280 21.723 0.852 1.00 31.32 77 ASP C O 1
ATOM 3077 N N . TYR C 1 78 ? 30.446 21.422 -1.233 1.00 27.09 78 TYR C N 1
ATOM 3078 C CA . TYR C 1 78 ? 30.456 19.965 -1.089 1.00 27.39 78 TYR C CA 1
ATOM 3079 C C . TYR C 1 78 ? 31.862 19.421 -0.872 1.00 26.68 78 TYR C C 1
ATOM 3080 O O . TYR C 1 78 ? 32.107 18.569 0.037 1.00 29.54 78 TYR C O 1
ATOM 3089 N N . CYS C 1 79 ? 32.796 19.848 -1.705 1.00 24.04 79 CYS C N 1
ATOM 3090 C CA . CYS C 1 79 ? 34.148 19.349 -1.586 1.00 22.72 79 CYS C CA 1
ATOM 3091 C C . CYS C 1 79 ? 34.684 19.680 -0.193 1.00 27.03 79 CYS C C 1
ATOM 3092 O O . CYS C 1 79 ? 35.310 18.829 0.478 1.00 30.27 79 CYS C O 1
ATOM 3095 N N . GLU C 1 80 ? 34.487 20.930 0.201 1.00 27.01 80 GLU C N 1
ATOM 3096 C CA . GLU C 1 80 ? 34.857 21.345 1.540 1.00 31.85 80 GLU C CA 1
ATOM 3097 C C . GLU C 1 80 ? 34.198 20.541 2.676 1.00 31.03 80 GLU C C 1
ATOM 3098 O O . GLU C 1 80 ? 34.941 20.149 3.548 1.00 35.91 80 GLU C O 1
ATOM 3104 N N . GLN C 1 81 ? 32.890 20.246 2.656 1.00 33.41 81 GLN C N 1
ATOM 3105 C CA . GLN C 1 81 ? 32.253 19.399 3.747 1.00 38.29 81 GLN C CA 1
ATOM 3106 C C . GLN C 1 81 ? 32.930 18.027 3.866 1.00 36.29 81 GLN C C 1
ATOM 3107 O O . GLN C 1 81 ? 33.128 17.467 4.942 1.00 36.94 81 GLN C O 1
ATOM 3113 N N . VAL C 1 82 ? 33.284 17.483 2.717 1.00 38.25 82 VAL C N 1
ATOM 3114 C CA . VAL C 1 82 ? 33.647 16.104 2.590 1.00 37.38 82 VAL C CA 1
ATOM 3115 C C . VAL C 1 82 ? 35.180 15.946 2.687 1.00 34.09 82 VAL C C 1
ATOM 3116 O O . VAL C 1 82 ? 35.678 14.844 2.840 1.00 33.96 82 VAL C O 1
ATOM 3120 N N . GLY C 1 83 ? 35.936 17.034 2.639 1.00 32.21 83 GLY C N 1
ATOM 3121 C CA . GLY C 1 83 ? 37.406 16.913 2.632 1.00 33.54 83 GLY C CA 1
ATOM 3122 C C . GLY C 1 83 ? 38.039 16.515 1.291 1.00 31.29 83 GLY C C 1
ATOM 3123 O O . GLY C 1 83 ? 39.207 16.043 1.258 1.00 34.84 83 GLY C O 1
ATOM 3124 N N . ALA C 1 84 ? 37.307 16.723 0.180 1.00 28.25 84 ALA C N 1
ATOM 3125 C CA . ALA C 1 84 ? 37.886 16.569 -1.156 1.00 28.39 84 ALA C CA 1
ATOM 3126 C C . ALA C 1 84 ? 38.701 17.829 -1.536 1.00 26.39 84 ALA C C 1
ATOM 3127 O O . ALA C 1 84 ? 38.218 18.918 -1.310 1.00 30.60 84 ALA C O 1
ATOM 3129 N N . LYS C 1 85 ? 39.906 17.652 -2.104 1.00 27.03 85 LYS C N 1
ATOM 3130 C CA . LYS C 1 85 ? 40.744 18.751 -2.632 1.00 29.60 85 LYS C CA 1
ATOM 3131 C C . LYS C 1 85 ? 40.736 18.869 -4.161 1.00 26.79 85 LYS C C 1
ATOM 3132 O O . LYS C 1 85 ? 41.380 19.773 -4.698 1.00 22.97 85 LYS C O 1
ATOM 3138 N N . THR C 1 86 ? 40.003 17.967 -4.843 1.00 24.70 86 THR C N 1
ATOM 3139 C CA . THR C 1 86 ? 40.132 17.772 -6.268 1.00 27.10 86 THR C CA 1
ATOM 3140 C C . THR C 1 86 ? 38.756 17.521 -6.902 1.00 27.27 86 THR C C 1
ATOM 3141 O O . THR C 1 86 ? 38.003 16.681 -6.445 1.00 27.31 86 THR C O 1
ATOM 3145 N N . ILE C 1 87 ? 38.436 18.286 -7.937 1.00 24.38 87 ILE C N 1
ATOM 3146 C CA . ILE C 1 87 ? 37.336 18.029 -8.832 1.00 25.39 87 ILE C CA 1
ATOM 3147 C C . ILE C 1 87 ? 37.895 17.440 -10.117 1.00 23.80 87 ILE C C 1
ATOM 3148 O O . ILE C 1 87 ? 38.879 17.961 -10.675 1.00 25.45 87 ILE C O 1
ATOM 3153 N N . ILE C 1 88 ? 37.294 16.346 -10.598 1.00 23.30 88 ILE C N 1
ATOM 3154 C CA . ILE C 1 88 ? 37.687 15.770 -11.895 1.00 23.74 88 ILE C CA 1
ATOM 3155 C C . ILE C 1 88 ? 36.572 15.934 -12.933 1.00 25.56 88 ILE C C 1
ATOM 3156 O O . ILE C 1 88 ? 35.382 15.639 -12.660 1.00 22.96 88 ILE C O 1
ATOM 3161 N N . ARG C 1 89 ? 36.978 16.431 -14.108 1.00 24.11 89 ARG C N 1
ATOM 3162 C CA . ARG C 1 89 ? 36.097 16.745 -15.195 1.00 25.18 89 ARG C CA 1
ATOM 3163 C C . ARG C 1 89 ? 36.667 16.145 -16.500 1.00 26.30 89 ARG C C 1
ATOM 3164 O O . ARG C 1 89 ? 37.887 16.148 -16.732 1.00 29.37 89 ARG C O 1
ATOM 3172 N N . GLY C 1 90 ? 35.807 15.676 -17.391 1.00 25.31 90 GLY C N 1
ATOM 3173 C CA . GLY C 1 90 ? 36.297 15.282 -18.725 1.00 25.78 90 GLY C CA 1
ATOM 3174 C C . GLY C 1 90 ? 36.261 16.386 -19.771 1.00 26.60 90 GLY C C 1
ATOM 3175 O O . GLY C 1 90 ? 35.482 17.338 -19.658 1.00 29.29 90 GLY C O 1
ATOM 3176 N N . LEU C 1 91 ? 37.136 16.287 -20.784 1.00 23.97 91 LEU C N 1
ATOM 3177 C CA . LEU C 1 91 ? 37.054 17.192 -21.939 1.00 26.96 91 LEU C CA 1
ATOM 3178 C C . LEU C 1 91 ? 36.930 16.338 -23.213 1.00 30.74 91 LEU C C 1
ATOM 3179 O O . LEU C 1 91 ? 37.732 15.417 -23.438 1.00 30.85 91 LEU C O 1
ATOM 3184 N N . ARG C 1 92 ? 35.974 16.668 -24.064 1.00 36.13 92 ARG C N 1
ATOM 3185 C CA . ARG C 1 92 ? 35.937 15.999 -25.389 1.00 42.57 92 ARG C CA 1
ATOM 3186 C C . ARG C 1 92 ? 36.344 16.938 -26.532 1.00 39.71 92 ARG C C 1
ATOM 3187 O O . ARG C 1 92 ? 36.877 16.486 -27.543 1.00 50.00 92 ARG C O 1
ATOM 3195 N N . ALA C 1 93 ? 36.036 18.222 -26.417 1.00 37.47 93 ALA C N 1
ATOM 3196 C CA . ALA C 1 93 ? 36.091 19.105 -27.567 1.00 40.51 93 ALA C CA 1
ATOM 3197 C C . ALA C 1 93 ? 36.290 20.541 -27.134 1.00 39.70 93 ALA C C 1
ATOM 3198 O O . ALA C 1 93 ? 36.265 20.861 -25.930 1.00 34.10 93 ALA C O 1
ATOM 3200 N N . VAL C 1 94 ? 36.462 21.421 -28.109 1.00 31.62 94 VAL C N 1
ATOM 3201 C CA . VAL C 1 94 ? 36.767 22.813 -27.819 1.00 35.04 94 VAL C CA 1
ATOM 3202 C C . VAL C 1 94 ? 35.646 23.557 -27.065 1.00 32.47 94 VAL C C 1
ATOM 3203 O O . VAL C 1 94 ? 35.883 24.524 -26.289 1.00 35.15 94 VAL C O 1
ATOM 3207 N N . SER C 1 95 ? 34.413 23.142 -27.304 1.00 33.83 95 SER C N 1
ATOM 3208 C CA . SER C 1 95 ? 33.272 23.807 -26.666 1.00 37.96 95 SER C CA 1
ATOM 3209 C C . SER C 1 95 ? 33.265 23.460 -25.168 1.00 37.97 95 SER C C 1
ATOM 3210 O O . SER C 1 95 ? 33.013 24.373 -24.336 1.00 38.97 95 SER C O 1
ATOM 3213 N N . ASP C 1 96 ? 33.584 22.185 -24.844 1.00 34.29 96 ASP C N 1
ATOM 3214 C CA . ASP C 1 96 ? 33.871 21.726 -23.457 1.00 39.43 96 ASP C CA 1
ATOM 3215 C C . ASP C 1 96 ? 34.956 22.532 -22.822 1.00 33.71 96 ASP C C 1
ATOM 3216 O O . ASP C 1 96 ? 34.806 22.945 -21.676 1.00 31.57 96 ASP C O 1
ATOM 3221 N N . PHE C 1 97 ? 36.077 22.641 -23.536 1.00 29.67 97 PHE C N 1
ATOM 3222 C CA . PHE C 1 97 ? 37.233 23.345 -23.059 1.00 28.48 97 PHE C CA 1
ATOM 3223 C C . PHE C 1 97 ? 36.902 24.784 -22.637 1.00 29.25 97 PHE C C 1
ATOM 3224 O O . PHE C 1 97 ? 37.228 25.173 -21.526 1.00 25.91 97 PHE C O 1
ATOM 3232 N N . GLU C 1 98 ? 36.267 25.580 -23.493 1.00 26.73 98 GLU C N 1
ATOM 3233 C CA . GLU C 1 98 ? 36.034 26.992 -23.116 1.00 28.60 98 GLU C CA 1
ATOM 3234 C C . GLU C 1 98 ? 35.061 27.110 -21.930 1.00 28.07 98 GLU C C 1
ATOM 3235 O O . GLU C 1 98 ? 35.246 27.926 -21.012 1.00 27.64 98 GLU C O 1
ATOM 3241 N N . TYR C 1 99 ? 34.030 26.275 -21.931 1.00 25.06 99 TYR C N 1
ATOM 3242 C CA . TYR C 1 99 ? 33.075 26.230 -20.841 1.00 25.36 99 TYR C CA 1
ATOM 3243 C C . TYR C 1 99 ? 33.699 25.827 -19.486 1.00 23.35 99 TYR C C 1
ATOM 3244 O O . TYR C 1 99 ? 33.366 26.394 -18.412 1.00 24.89 99 TYR C O 1
ATOM 3253 N N . GLU C 1 100 ? 34.533 24.811 -19.528 1.00 23.48 100 GLU C N 1
ATOM 3254 C CA . GLU C 1 100 ? 35.202 24.300 -18.352 1.00 25.01 100 GLU C CA 1
ATOM 3255 C C . GLU C 1 100 ? 36.201 25.324 -17.837 1.00 24.16 100 GLU C C 1
ATOM 3256 O O . GLU C 1 100 ? 36.328 25.502 -16.608 1.00 25.21 100 GLU C O 1
ATOM 3262 N N . LEU C 1 101 ? 36.873 26.046 -18.742 1.00 21.69 101 LEU C N 1
ATOM 3263 C CA . LEU C 1 101 ? 37.723 27.150 -18.316 1.00 26.40 101 LEU C CA 1
ATOM 3264 C C . LEU C 1 101 ? 36.980 28.211 -17.475 1.00 27.11 101 LEU C C 1
ATOM 3265 O O . LEU C 1 101 ? 37.489 28.654 -16.432 1.00 26.84 101 LEU C O 1
ATOM 3270 N N . ARG C 1 102 ? 35.791 28.624 -17.915 1.00 24.60 102 ARG C N 1
ATOM 3271 C CA . ARG C 1 102 ? 34.966 29.614 -17.196 1.00 30.00 102 ARG C CA 1
ATOM 3272 C C . ARG C 1 102 ? 34.478 29.103 -15.804 1.00 31.08 102 ARG C C 1
ATOM 3273 O O . ARG C 1 102 ? 34.556 29.821 -14.803 1.00 30.41 102 ARG C O 1
ATOM 3281 N N . LEU C 1 103 ? 34.082 27.834 -15.736 1.00 26.59 103 LEU C N 1
ATOM 3282 C CA . LEU C 1 103 ? 33.683 27.202 -14.491 1.00 29.34 103 LEU C CA 1
ATOM 3283 C C . LEU C 1 103 ? 34.804 27.160 -13.463 1.00 28.64 103 LEU C C 1
ATOM 3284 O O . LEU C 1 103 ? 34.570 27.484 -12.282 1.00 24.94 103 LEU C O 1
ATOM 3289 N N . THR C 1 104 ? 35.997 26.764 -13.890 1.00 29.51 104 THR C N 1
ATOM 3290 C CA . THR C 1 104 ? 37.126 26.696 -12.998 1.00 27.52 104 THR C CA 1
ATOM 3291 C C . THR C 1 104 ? 37.604 28.059 -12.568 1.00 27.99 104 THR C C 1
ATOM 3292 O O . THR C 1 104 ? 37.943 28.271 -11.389 1.00 26.32 104 THR C O 1
ATOM 3296 N N . SER C 1 105 ? 37.601 29.020 -13.481 1.00 26.27 105 SER C N 1
ATOM 3297 C CA . SER C 1 105 ? 37.972 30.365 -13.115 1.00 29.96 105 SER C CA 1
ATOM 3298 C C . SER C 1 105 ? 37.082 30.828 -11.944 1.00 29.41 105 SER C C 1
ATOM 3299 O O . SER C 1 105 ? 37.555 31.463 -11.026 1.00 29.08 105 SER C O 1
ATOM 3302 N N . MET C 1 106 ? 35.783 30.529 -12.000 1.00 25.80 106 MET C N 1
ATOM 3303 C CA . MET C 1 106 ? 34.856 30.877 -10.935 1.00 24.40 106 MET C CA 1
ATOM 3304 C C . MET C 1 106 ? 35.113 30.053 -9.694 1.00 26.54 106 MET C C 1
ATOM 3305 O O . MET C 1 106 ? 35.203 30.624 -8.582 1.00 25.41 106 MET C O 1
ATOM 3310 N N . ASN C 1 107 ? 35.207 28.726 -9.860 1.00 24.47 107 ASN C N 1
ATOM 3311 C CA . ASN C 1 107 ? 35.404 27.881 -8.706 1.00 24.50 107 ASN C CA 1
ATOM 3312 C C . ASN C 1 107 ? 36.660 28.290 -7.940 1.00 26.34 107 ASN C C 1
ATOM 3313 O O . ASN C 1 107 ? 36.647 28.227 -6.709 1.00 27.03 107 ASN C O 1
ATOM 3318 N N . LYS C 1 108 ? 37.719 28.684 -8.631 1.00 27.79 108 LYS C N 1
ATOM 3319 C CA . LYS C 1 108 ? 38.924 29.177 -7.970 1.00 30.36 108 LYS C CA 1
ATOM 3320 C C . LYS C 1 108 ? 38.669 30.453 -7.155 1.00 34.90 108 LYS C C 1
ATOM 3321 O O . LYS C 1 108 ? 39.328 30.652 -6.140 1.00 32.53 108 LYS C O 1
ATOM 3327 N N . LYS C 1 109 ? 37.729 31.299 -7.571 1.00 30.62 109 LYS C N 1
ATOM 3328 C CA . LYS C 1 109 ? 37.327 32.444 -6.751 1.00 32.31 109 LYS C CA 1
ATOM 3329 C C . LYS C 1 109 ? 36.527 32.017 -5.543 1.00 33.41 109 LYS C C 1
ATOM 3330 O O . LYS C 1 109 ? 36.642 32.592 -4.453 1.00 35.64 109 LYS C O 1
ATOM 3336 N N . LEU C 1 110 ? 35.658 31.030 -5.751 1.00 31.94 110 LEU C N 1
ATOM 3337 C CA . LEU C 1 110 ? 34.743 30.576 -4.721 1.00 27.95 110 LEU C CA 1
ATOM 3338 C C . LEU C 1 110 ? 35.514 29.887 -3.579 1.00 27.97 110 LEU C C 1
ATOM 3339 O O . LEU C 1 110 ? 35.145 30.032 -2.419 1.00 28.47 110 LEU C O 1
ATOM 3344 N N . ASN C 1 111 ? 36.525 29.107 -3.935 1.00 27.28 111 ASN C N 1
ATOM 3345 C CA . ASN C 1 111 ? 37.416 28.360 -2.992 1.00 29.25 111 ASN C CA 1
ATOM 3346 C C . ASN C 1 111 ? 38.693 27.971 -3.719 1.00 28.71 111 ASN C C 1
ATOM 3347 O O . ASN C 1 111 ? 38.728 26.980 -4.502 1.00 29.04 111 ASN C O 1
ATOM 3352 N N . ASN C 1 112 ? 39.778 28.706 -3.433 1.00 27.22 112 ASN C N 1
ATOM 3353 C CA . ASN C 1 112 ? 41.069 28.478 -4.024 1.00 28.36 112 ASN C CA 1
ATOM 3354 C C . ASN C 1 112 ? 41.825 27.212 -3.560 1.00 31.92 112 ASN C C 1
ATOM 3355 O O . ASN C 1 112 ? 42.803 26.858 -4.197 1.00 32.88 112 ASN C O 1
ATOM 3360 N N . GLU C 1 113 ? 41.335 26.477 -2.536 1.00 31.04 113 GLU C N 1
ATOM 3361 C CA . GLU C 1 113 ? 42.026 25.255 -2.065 1.00 35.80 113 GLU C CA 1
ATOM 3362 C C . GLU C 1 113 ? 41.608 24.040 -2.871 1.00 33.90 113 GLU C C 1
ATOM 3363 O O . GLU C 1 113 ? 42.176 22.970 -2.704 1.00 32.87 113 GLU C O 1
ATOM 3369 N N . ILE C 1 114 ? 40.592 24.174 -3.717 1.00 28.02 114 ILE C N 1
ATOM 3370 C CA . ILE C 1 114 ? 40.122 23.040 -4.522 1.00 27.51 114 ILE C CA 1
ATOM 3371 C C . ILE C 1 114 ? 40.665 23.197 -5.926 1.00 28.71 114 ILE C C 1
ATOM 3372 O O . ILE C 1 114 ? 40.481 24.255 -6.508 1.00 28.49 114 ILE C O 1
ATOM 3377 N N . GLU C 1 115 ? 41.324 22.163 -6.470 1.00 27.03 115 GLU C N 1
ATOM 3378 C CA . GLU C 1 115 ? 41.835 22.186 -7.837 1.00 25.20 115 GLU C CA 1
ATOM 3379 C C . GLU C 1 115 ? 40.916 21.360 -8.716 1.00 23.87 115 GLU C C 1
ATOM 3380 O O . GLU C 1 115 ? 40.375 20.336 -8.273 1.00 25.15 115 GLU C O 1
ATOM 3386 N N . THR C 1 116 ? 40.802 21.759 -9.974 1.00 21.89 116 THR C N 1
ATOM 3387 C CA . THR C 1 116 ? 40.049 20.979 -10.981 1.00 23.45 116 THR C CA 1
ATOM 3388 C C . THR C 1 116 ? 41.108 20.402 -11.932 1.00 23.79 116 THR C C 1
ATOM 3389 O O . THR C 1 116 ? 41.984 21.112 -12.445 1.00 23.50 116 THR C O 1
ATOM 3393 N N . LEU C 1 117 ? 41.066 19.093 -12.106 1.00 22.55 117 LEU C N 1
ATOM 3394 C CA . LEU C 1 117 ? 41.942 18.313 -12.968 1.00 22.41 117 LEU C CA 1
ATOM 3395 C C . LEU C 1 117 ? 41.078 17.766 -14.117 1.00 25.36 117 LEU C C 1
ATOM 3396 O O . LEU C 1 117 ? 39.915 17.420 -13.891 1.00 24.12 117 LEU C O 1
ATOM 3401 N N . TYR C 1 118 ? 41.604 17.769 -15.333 1.00 20.94 118 TYR C N 1
ATOM 3402 C CA . TYR C 1 118 ? 40.824 17.301 -16.474 1.00 22.56 118 TYR C CA 1
ATOM 3403 C C . TYR C 1 118 ? 41.496 16.142 -17.101 1.00 22.84 118 TYR C C 1
ATOM 3404 O O . TYR C 1 118 ? 42.756 16.007 -17.103 1.00 22.73 118 TYR C O 1
ATOM 3413 N N . MET C 1 119 ? 40.681 15.271 -17.630 1.00 26.16 119 MET C N 1
ATOM 3414 C CA . MET C 1 119 ? 41.236 14.221 -18.460 1.00 31.35 119 MET C CA 1
ATOM 3415 C C . MET C 1 119 ? 40.466 14.213 -19.764 1.00 29.26 119 MET C C 1
ATOM 3416 O O . MET C 1 119 ? 39.298 14.525 -19.804 1.00 27.74 119 MET C O 1
ATOM 3421 N N . MET C 1 120 ? 41.172 13.844 -20.808 1.00 25.87 120 MET C N 1
ATOM 3422 C CA . MET C 1 120 ? 40.679 13.849 -22.141 1.00 25.95 120 MET C CA 1
ATOM 3423 C C . MET C 1 120 ? 39.866 12.567 -22.299 1.00 27.66 120 MET C C 1
ATOM 3424 O O . MET C 1 120 ? 40.280 11.506 -21.855 1.00 24.08 120 MET C O 1
ATOM 3429 N N . SER C 1 121 ? 38.691 12.666 -22.894 1.00 29.88 121 SER C N 1
ATOM 3430 C CA . SER C 1 121 ? 37.909 11.463 -23.171 1.00 34.61 121 SER C CA 1
ATOM 3431 C C . SER C 1 121 ? 38.671 10.526 -24.136 1.00 31.20 121 SER C C 1
ATOM 3432 O O . SER C 1 121 ? 39.473 10.950 -24.951 1.00 28.46 121 SER C O 1
ATOM 3435 N N . SER C 1 122 ? 38.504 9.239 -23.967 1.00 34.02 122 SER C N 1
ATOM 3436 C CA . SER C 1 122 ? 39.141 8.298 -24.896 1.00 39.68 122 SER C CA 1
ATOM 3437 C C . SER C 1 122 ? 38.557 8.492 -26.319 1.00 39.76 122 SER C C 1
ATOM 3438 O O . SER C 1 122 ? 37.447 8.990 -26.496 1.00 35.14 122 SER C O 1
ATOM 3441 N N . THR C 1 123 ? 39.344 8.124 -27.320 1.00 44.34 123 THR C N 1
ATOM 3442 C CA . THR C 1 123 ? 38.959 8.168 -28.743 1.00 46.42 123 THR C CA 1
ATOM 3443 C C . THR C 1 123 ? 37.453 7.740 -29.013 1.00 40.72 123 THR C C 1
ATOM 3444 O O . THR C 1 123 ? 36.595 8.502 -29.548 1.00 39.63 123 THR C O 1
ATOM 3448 N N . ASN C 1 124 ? 37.112 6.566 -28.544 1.00 39.89 124 ASN C N 1
ATOM 3449 C CA . ASN C 1 124 ? 35.783 6.023 -28.825 1.00 45.61 124 ASN C CA 1
ATOM 3450 C C . ASN C 1 124 ? 34.630 6.777 -28.228 1.00 43.65 124 ASN C C 1
ATOM 3451 O O . ASN C 1 124 ? 33.505 6.646 -28.712 1.00 40.73 124 ASN C O 1
ATOM 3456 N N . TYR C 1 125 ? 34.876 7.579 -27.195 1.00 38.55 125 TYR C N 1
ATOM 3457 C CA . TYR C 1 125 ? 33.763 8.213 -26.478 1.00 38.61 125 TYR C CA 1
ATOM 3458 C C . TYR C 1 125 ? 33.656 9.703 -26.655 1.00 36.58 125 TYR C C 1
ATOM 3459 O O . TYR C 1 125 ? 32.744 10.311 -26.133 1.00 39.66 125 TYR C O 1
ATOM 3468 N N . SER C 1 126 ? 34.549 10.295 -27.435 1.00 40.02 126 SER C N 1
ATOM 3469 C CA . SER C 1 126 ? 34.548 11.735 -27.689 1.00 39.65 126 SER C CA 1
ATOM 3470 C C . SER C 1 126 ? 33.228 12.323 -28.176 1.00 42.94 126 SER C C 1
ATOM 3471 O O . SER C 1 126 ? 32.971 13.531 -27.944 1.00 38.16 126 SER C O 1
ATOM 3474 N N . PHE C 1 127 ? 32.408 11.506 -28.856 1.00 37.01 127 PHE C N 1
ATOM 3475 C CA . PHE C 1 127 ? 31.150 12.005 -29.408 1.00 31.56 127 PHE C CA 1
ATOM 3476 C C . PHE C 1 127 ? 29.965 11.719 -28.532 1.00 31.66 127 PHE C C 1
ATOM 3477 O O . PHE C 1 127 ? 28.888 12.259 -28.771 1.00 35.68 127 PHE C O 1
ATOM 3485 N N . ILE C 1 128 ? 30.101 10.902 -27.503 1.00 30.41 128 ILE C N 1
ATOM 3486 C CA . ILE C 1 128 ? 28.922 10.604 -26.740 1.00 35.05 128 ILE C CA 1
ATOM 3487 C C . ILE C 1 128 ? 28.622 11.650 -25.653 1.00 35.52 128 ILE C C 1
ATOM 3488 O O . ILE C 1 128 ? 29.504 12.263 -25.048 1.00 37.59 128 ILE C O 1
ATOM 3493 N N . SER C 1 129 ? 27.358 11.983 -25.554 1.00 30.01 129 SER C N 1
ATOM 3494 C CA . SER C 1 129 ? 26.805 12.712 -24.424 1.00 32.07 129 SER C CA 1
ATOM 3495 C C . SER C 1 129 ? 25.507 12.057 -24.065 1.00 33.92 129 SER C C 1
ATOM 3496 O O . SER C 1 129 ? 24.931 11.347 -24.878 1.00 32.45 129 SER C O 1
ATOM 3499 N N . SER C 1 130 ? 25.044 12.314 -22.851 1.00 31.11 130 SER C N 1
ATOM 3500 C CA . SER C 1 130 ? 23.691 12.013 -22.448 1.00 31.00 130 SER C CA 1
ATOM 3501 C C . SER C 1 130 ? 22.656 12.418 -23.498 1.00 36.12 130 SER C C 1
ATOM 3502 O O . SER C 1 130 ? 21.782 11.591 -23.867 1.00 32.15 130 SER C O 1
ATOM 3505 N N . SER C 1 131 ? 22.784 13.640 -24.042 1.00 33.55 131 SER C N 1
ATOM 3506 C CA . SER C 1 131 ? 21.842 14.166 -25.059 1.00 35.15 131 SER C CA 1
ATOM 3507 C C . SER C 1 131 ? 21.748 13.359 -26.315 1.00 33.10 131 SER C C 1
ATOM 3508 O O . SER C 1 131 ? 20.653 13.079 -26.812 1.00 33.76 131 SER C O 1
ATOM 3511 N N . ILE C 1 132 ? 22.885 13.039 -26.895 1.00 30.31 132 ILE C N 1
ATOM 3512 C CA . ILE C 1 132 ? 22.806 12.349 -28.137 1.00 34.30 132 ILE C CA 1
ATOM 3513 C C . ILE C 1 132 ? 22.361 10.892 -27.958 1.00 31.83 132 ILE C C 1
ATOM 3514 O O . ILE C 1 132 ? 21.741 10.336 -28.868 1.00 29.02 132 ILE C O 1
ATOM 3519 N N . VAL C 1 133 ? 22.703 10.284 -26.837 1.00 29.19 133 VAL C N 1
ATOM 3520 C CA . VAL C 1 133 ? 22.223 8.912 -26.497 1.00 32.88 133 VAL C CA 1
ATOM 3521 C C . VAL C 1 133 ? 20.711 8.883 -26.324 1.00 33.00 133 VAL C C 1
ATOM 3522 O O . VAL C 1 133 ? 20.042 7.946 -26.756 1.00 37.78 133 VAL C O 1
ATOM 3526 N N . LYS C 1 134 ? 20.167 9.917 -25.710 1.00 31.80 134 LYS C N 1
ATOM 3527 C CA . LYS C 1 134 ? 18.741 10.036 -25.539 1.00 32.70 134 LYS C CA 1
ATOM 3528 C C . LYS C 1 134 ? 18.065 10.300 -26.866 1.00 33.22 134 LYS C C 1
ATOM 3529 O O . LYS C 1 134 ? 16.965 9.785 -27.079 1.00 29.77 134 LYS C O 1
ATOM 3535 N N . GLU C 1 135 ? 18.731 11.027 -27.787 1.00 32.51 135 GLU C N 1
ATOM 3536 C CA . GLU C 1 135 ? 18.172 11.201 -29.136 1.00 32.39 135 GLU C CA 1
ATOM 3537 C C . GLU C 1 135 ? 18.110 9.864 -29.876 1.00 32.16 135 GLU C C 1
ATOM 3538 O O . GLU C 1 135 ? 17.072 9.513 -30.403 1.00 32.85 135 GLU C O 1
ATOM 3544 N N . VAL C 1 136 ? 19.196 9.105 -29.878 1.00 32.12 136 VAL C N 1
ATOM 3545 C CA . VAL C 1 136 ? 19.242 7.768 -30.520 1.00 34.24 136 VAL C CA 1
ATOM 3546 C C . VAL C 1 136 ? 18.217 6.795 -29.883 1.00 31.95 136 VAL C C 1
ATOM 3547 O O . VAL C 1 136 ? 17.549 5.994 -30.565 1.00 29.72 136 VAL C O 1
ATOM 3551 N N . ALA C 1 137 ? 18.098 6.868 -28.583 1.00 27.13 137 ALA C N 1
ATOM 3552 C CA . ALA C 1 137 ? 17.139 6.053 -27.861 1.00 27.41 137 ALA C CA 1
ATOM 3553 C C . ALA C 1 137 ? 15.668 6.422 -28.216 1.00 30.61 137 ALA C C 1
ATOM 3554 O O . ALA C 1 137 ? 14.792 5.550 -28.279 1.00 30.41 137 ALA C O 1
ATOM 3556 N N . ALA C 1 138 ? 15.398 7.690 -28.493 1.00 29.02 138 ALA C N 1
ATOM 3557 C CA . ALA C 1 138 ? 14.073 8.125 -28.897 1.00 30.68 138 ALA C CA 1
ATOM 3558 C C . ALA C 1 138 ? 13.663 7.537 -30.245 1.00 30.01 138 ALA C C 1
ATOM 3559 O O . ALA C 1 138 ? 12.502 7.459 -30.500 1.00 29.34 138 ALA C O 1
ATOM 3561 N N . TYR C 1 139 ? 14.613 7.190 -31.110 1.00 30.13 139 TYR C N 1
ATOM 3562 C CA . TYR C 1 139 ? 14.320 6.574 -32.366 1.00 34.44 139 TYR C CA 1
ATOM 3563 C C . TYR C 1 139 ? 14.567 5.082 -32.250 1.00 33.04 139 TYR C C 1
ATOM 3564 O O . TYR C 1 139 ? 14.635 4.402 -33.245 1.00 32.17 139 TYR C O 1
ATOM 3573 N N . ARG C 1 140 ? 14.720 4.597 -31.021 1.00 32.59 140 ARG C N 1
ATOM 3574 C CA . ARG C 1 140 ? 14.887 3.169 -30.703 1.00 35.75 140 ARG C CA 1
ATOM 3575 C C . ARG C 1 140 ? 16.041 2.460 -31.398 1.00 33.54 140 ARG C C 1
ATOM 3576 O O . ARG C 1 140 ? 16.000 1.257 -31.575 1.00 32.53 140 ARG C O 1
ATOM 3584 N N . ALA C 1 141 ? 17.085 3.188 -31.767 1.00 31.10 141 ALA C N 1
ATOM 3585 C CA . ALA C 1 141 ? 18.233 2.567 -32.371 1.00 31.77 141 ALA C CA 1
ATOM 3586 C C . ALA C 1 141 ? 19.037 1.915 -31.275 1.00 31.33 141 ALA C C 1
ATOM 3587 O O . ALA C 1 141 ? 18.744 2.104 -30.072 1.00 28.84 141 ALA C O 1
ATOM 3589 N N . ASP C 1 142 ? 20.060 1.169 -31.639 1.00 33.41 142 ASP C N 1
ATOM 3590 C CA . ASP C 1 142 ? 20.757 0.419 -30.579 1.00 36.76 142 ASP C CA 1
ATOM 3591 C C . ASP C 1 142 ? 21.835 1.238 -29.859 1.00 32.34 142 ASP C C 1
ATOM 3592 O O . ASP C 1 142 ? 22.654 1.933 -30.465 1.00 34.73 142 ASP C O 1
ATOM 3597 N N . ILE C 1 143 ? 21.776 1.184 -28.542 1.00 29.34 143 ILE C N 1
ATOM 3598 C CA . ILE C 1 143 ? 22.559 2.054 -27.691 1.00 31.33 143 ILE C CA 1
ATOM 3599 C C . ILE C 1 143 ? 23.491 1.262 -26.806 1.00 33.11 143 ILE C C 1
ATOM 3600 O O . ILE C 1 143 ? 24.080 1.830 -25.835 1.00 29.64 143 ILE C O 1
ATOM 3605 N N . SER C 1 144 ? 23.614 -0.040 -27.103 1.00 30.02 144 SER C N 1
ATOM 3606 C CA . SER C 1 144 ? 24.428 -0.940 -26.269 1.00 32.80 144 SER C CA 1
ATOM 3607 C C . SER C 1 144 ? 25.912 -0.538 -26.263 1.00 30.55 144 SER C C 1
ATOM 3608 O O . SER C 1 144 ? 26.653 -0.867 -25.345 1.00 32.32 144 SER C O 1
ATOM 3611 N N . GLU C 1 145 ? 26.401 0.124 -27.302 1.00 29.63 145 GLU C N 1
ATOM 3612 C CA . GLU C 1 145 ? 27.801 0.530 -27.277 1.00 32.03 145 GLU C CA 1
ATOM 3613 C C . GLU C 1 145 ? 28.054 1.833 -26.457 1.00 30.06 145 GLU C C 1
ATOM 3614 O O . GLU C 1 145 ? 29.216 2.237 -26.227 1.00 31.59 145 GLU C O 1
ATOM 3620 N N . PHE C 1 146 ? 26.981 2.496 -26.037 1.00 29.48 146 PHE C N 1
ATOM 3621 C CA . PHE C 1 146 ? 27.093 3.864 -25.478 1.00 31.26 146 PHE C CA 1
ATOM 3622 C C . PHE C 1 146 ? 26.820 3.968 -23.987 1.00 31.64 146 PHE C C 1
ATOM 3623 O O . PHE C 1 146 ? 27.159 4.980 -23.342 1.00 29.72 146 PHE C O 1
ATOM 3631 N N . VAL C 1 147 ? 26.154 2.957 -23.455 1.00 28.29 147 VAL C N 1
ATOM 3632 C CA . VAL C 1 147 ? 25.675 2.984 -22.071 1.00 27.48 147 VAL C CA 1
ATOM 3633 C C . VAL C 1 147 ? 25.743 1.580 -21.523 1.00 30.12 147 VAL C C 1
ATOM 3634 O O . VAL C 1 147 ? 25.637 0.608 -22.309 1.00 31.15 147 VAL C O 1
ATOM 3638 N N . PRO C 1 148 ? 25.927 1.459 -20.205 1.00 31.92 148 PRO C N 1
ATOM 3639 C CA . PRO C 1 148 ? 25.896 0.126 -19.579 1.00 34.62 148 PRO C CA 1
ATOM 3640 C C . PRO C 1 148 ? 24.507 -0.506 -19.601 1.00 32.96 148 PRO C C 1
ATOM 3641 O O . PRO C 1 148 ? 23.506 0.217 -19.749 1.00 30.50 148 PRO C O 1
ATOM 3645 N N . PRO C 1 149 ? 24.445 -1.836 -19.396 1.00 34.84 149 PRO C N 1
ATOM 3646 C CA . PRO C 1 149 ? 23.220 -2.634 -19.601 1.00 33.67 149 PRO C CA 1
ATOM 3647 C C . PRO C 1 149 ? 22.025 -2.194 -18.788 1.00 33.18 149 PRO C C 1
ATOM 3648 O O . PRO C 1 149 ? 20.943 -2.062 -19.359 1.00 31.97 149 PRO C O 1
ATOM 3652 N N . TYR C 1 150 ? 22.213 -1.835 -17.513 1.00 30.37 150 TYR C N 1
ATOM 3653 C CA . TYR C 1 150 ? 21.116 -1.319 -16.703 1.00 32.48 150 TYR C CA 1
ATOM 3654 C C . TYR C 1 150 ? 20.571 0.031 -17.211 1.00 33.20 150 TYR C C 1
ATOM 3655 O O . TYR C 1 150 ? 19.340 0.299 -17.179 1.00 25.00 150 TYR C O 1
ATOM 3664 N N . VAL C 1 151 ? 21.480 0.906 -17.679 1.00 28.82 151 VAL C N 1
ATOM 3665 C CA . VAL C 1 151 ? 21.046 2.150 -18.205 1.00 29.66 151 VAL C CA 1
ATOM 3666 C C . VAL C 1 151 ? 20.345 1.889 -19.555 1.00 26.09 151 VAL C C 1
ATOM 3667 O O . VAL C 1 151 ? 19.372 2.549 -19.869 1.00 24.87 151 VAL C O 1
ATOM 3671 N N . GLU C 1 152 ? 20.897 1.013 -20.367 1.00 29.28 152 GLU C N 1
ATOM 3672 C CA . GLU C 1 152 ? 20.238 0.627 -21.651 1.00 32.92 152 GLU C CA 1
ATOM 3673 C C . GLU C 1 152 ? 18.773 0.271 -21.396 1.00 30.47 152 GLU C C 1
ATOM 3674 O O . GLU C 1 152 ? 17.858 0.842 -21.980 1.00 27.22 152 GLU C O 1
ATOM 3680 N N . LYS C 1 153 ? 18.552 -0.631 -20.443 1.00 32.57 153 LYS C N 1
ATOM 3681 C CA . LYS C 1 153 ? 17.168 -1.000 -20.071 1.00 32.78 153 LYS C CA 1
ATOM 3682 C C . LYS C 1 153 ? 16.336 0.184 -19.665 1.00 31.06 153 LYS C C 1
ATOM 3683 O O . LYS C 1 153 ? 15.173 0.310 -20.077 1.00 27.29 153 LYS C O 1
ATOM 3689 N N . ALA C 1 154 ? 16.880 1.093 -18.843 1.00 28.04 154 ALA C N 1
ATOM 3690 C CA . ALA C 1 154 ? 16.063 2.209 -18.383 1.00 30.37 154 ALA C CA 1
ATOM 3691 C C . ALA C 1 154 ? 15.688 3.194 -19.533 1.00 29.37 154 ALA C C 1
ATOM 3692 O O . ALA C 1 154 ? 14.557 3.722 -19.593 1.00 28.62 154 ALA C O 1
ATOM 3694 N N . LEU C 1 155 ? 16.634 3.441 -20.442 1.00 28.49 155 LEU C N 1
ATOM 3695 C CA . LEU C 1 155 ? 16.351 4.294 -21.619 1.00 28.42 155 LEU C CA 1
ATOM 3696 C C . LEU C 1 155 ? 15.272 3.686 -22.508 1.00 29.79 155 LEU C C 1
ATOM 3697 O O . LEU C 1 155 ? 14.305 4.381 -22.895 1.00 31.70 155 LEU C O 1
ATOM 3702 N N . LYS C 1 156 ? 15.430 2.417 -22.854 1.00 29.86 156 LYS C N 1
ATOM 3703 C CA . LYS C 1 156 ? 14.398 1.777 -23.664 1.00 32.03 156 LYS C CA 1
ATOM 3704 C C . LYS C 1 156 ? 13.015 1.856 -22.998 1.00 34.89 156 LYS C C 1
ATOM 3705 O O . LYS C 1 156 ? 11.998 2.169 -23.683 1.00 37.09 156 LYS C O 1
ATOM 3711 N N . LYS C 1 157 ? 12.931 1.619 -21.690 1.00 36.02 157 LYS C N 1
ATOM 3712 C CA . LYS C 1 157 ? 11.604 1.744 -21.046 1.00 40.32 157 LYS C CA 1
ATOM 3713 C C . LYS C 1 157 ? 11.098 3.177 -21.084 1.00 39.63 157 LYS C C 1
ATOM 3714 O O . LYS C 1 157 ? 9.940 3.395 -21.315 1.00 34.83 157 LYS C O 1
ATOM 3720 N N . LYS C 1 158 ? 11.988 4.158 -20.914 1.00 39.63 158 LYS C N 1
ATOM 3721 C CA . LYS C 1 158 ? 11.630 5.561 -21.062 1.00 37.78 158 LYS C CA 1
ATOM 3722 C C . LYS C 1 158 ? 11.144 5.974 -22.470 1.00 35.19 158 LYS C C 1
ATOM 3723 O O . LYS C 1 158 ? 10.175 6.701 -22.593 1.00 37.88 158 LYS C O 1
ATOM 3729 N N . PHE C 1 159 ? 11.782 5.520 -23.534 1.00 35.69 159 PHE C N 1
ATOM 3730 C CA . PHE C 1 159 ? 11.406 5.984 -24.863 1.00 40.64 159 PHE C CA 1
ATOM 3731 C C . PHE C 1 159 ? 10.550 4.916 -25.583 1.00 44.02 159 PHE C C 1
ATOM 3732 O O . PHE C 1 159 ? 10.404 4.952 -26.795 1.00 44.58 159 PHE C O 1
ATOM 3740 N N . LYS C 1 160 ? 10.030 3.947 -24.813 1.00 47.15 160 LYS C N 1
ATOM 3741 C CA . LYS C 1 160 ? 9.104 2.934 -25.327 1.00 50.00 160 LYS C CA 1
ATOM 3742 C C . LYS C 1 160 ? 8.335 3.433 -26.544 1.00 50.00 160 LYS C C 1
ATOM 3743 O O . LYS C 1 160 ? 7.469 4.304 -26.379 1.00 50.00 160 LYS C O 1
#

GO terms:
  GO:0004595 pantetheine-phosphate adenylyltransferase activity (F, EXP)

Organism: Staphylococcus aureus (strain MW2) (NCBI:txid196620)

Solvent-accessible surface area: 23798 Å² total; per-residue (Å²): 140,181,62,9,0,0,9,22,15,55,3,15,0,0,1,62,11,52,7,15,11,0,74,92,1,18,131,174,39,70,22,0,7,0,8,6,121,116,38,11,51,44,128,77,29,27,52,6,0,78,60,8,4,149,109,25,134,38,14,84,18,58,103,57,113,30,23,45,3,67,10,0,89,130,38,43,1,121,18,3,7,53,27,19,90,39,73,60,27,110,20,107,12,96,79,49,27,31,4,30,67,109,41,24,110,125,7,83,19,88,71,36,117,17,36,120,106,62,41,22,4,14,18,68,9,0,39,95,5,4,51,68,185,13,124,1,62,105,5,1,9,85,90,0,32,138,22,0,95,157,93,66,141,203,110,106,16,15,0,0,10,21,18,60,5,18,0,0,1,62,11,41,9,15,10,0,80,89,1,12,129,183,37,75,27,0,6,0,7,1,94,140,233,46,54,7,56,19,115,76,18,29,53,5,0,77,60,8,4,149,119,27,119,24,23,99,19,71,84,42,80,32,24,45,2,70,6,0,117,132,39,53,4,89,11,3,8,54,28,22,90,32,81,51,35,106,26,125,14,90,42,50,28,26,10,32,62,113,44,23,117,133,11,93,19,90,73,36,138,21,38,123,100,66,36,15,2,20,18,77,24,0,34,97,5,6,40,96,139,23,104,3,49,104,4,1,13,82,95,0,39,140,24,0,130,173,94,47,185,209,105,106,14,17,0,0,10,20,23,77,5,16,0,0,1,61,13,51,7,26,13,0,78,83,0,19,137,166,35,73,30,0,7,0,7,3,83,155,115,39,9,58,44,147,75,34,31,56,6,0,82,59,9,6,155,112,24,135,39,17,93,22,64,74,50,81,19,22,45,3,59,13,0,108,125,50,46,3,78,15,2,6,54,28,24,98,29,71,64,19,107,32,112,12,95,71,45,21,30,5,29,64,106,40,21,117,138,10,90,16,85,77,40,117,18,35,124,102,56,41,20,5,14,19,74,25,0,36,100,8,5,41,81,171,18,90,1,62,68,5,1,11,85,93,0,34,141,21,0,98,155,80,53,183

CATH classification: 3.40.50.620

B-factor: mean 34.42, std 8.33, range [19.55, 50.0]

InterPro domains:
  IPR001980 Phosphopantetheine adenylyltransferase [MF_00151] (4-160)
  IPR001980 Phosphopantetheine adenylyltransferase [PR01020] (4-22)
  IPR001980 Phosphopantetheine adenylyltransferase [PR01020] (22-43)
  IPR001980 Phosphopantetheine adenylyltransferase [PR01020] (51-75)
  IPR001980 Phosphopantetheine adenylyltransferase [PR01020] (87-103)
  IPR001980 Phosphopantetheine adenylyltransferase [PR01020] (114-136)
  IPR001980 Phosphopantetheine adenylyltransferase [TIGR01510] (5-159)
  IPR001980 Phosphopantetheine adenylyltransferase [cd02163] (5-157)
  IPR004821 Cytidyltransferase-like domain [PF01467] (8-135)
  IPR004821 Cytidyltransferase-like domain [TIGR00125] (5-65)
  IPR014729 Rossmann-like alpha/beta/alpha sandwich fold [G3DSA:3.40.50.620] (3-160)

Secondary structure (DSSP, 8-state):
---EEEEEE--TT--HHHHHHHHHHGGGSSEEEEEE---S-HHHHHHHHHHHTTT-TTEEEEE-SS-HHHHHHHHT--EEEEEE-SHHHHHHHHHHHHHHHHH-TT-EEEEEEPPGGGTT--HHHHHHHHHTT---TTTS-HHHHHHHHHHH-/----EEEEEE--TT--HHHHHHHHHHTTTSSEEEEEEE---SS-HHHHHHHHHHHHTTSSSEEEEEESS-HHHHHHHHT--EEEEEE-SHHHHHHHHHHHHHHHHH-TT-EEEEEEPPGGGTT--HHHHHHHHHTT---TTTS-HHHHHHHHHHT-/----EEEEE---TT--HHHHHHHHHHTTSSSEEEEEEE---S-HHHHHHHHHHHHTT-TTEEEEEESS-HHHHHHHHT--EEEEEE-SHHHHHHHHHHHHHHHHH-TT-EEEEEEPPGGGTT--HHHHHHHHHTT---TTTS-HHHHHHHHHHT-

Radius of gyration: 25.51 Å; Cα contacts (8 Å, |Δi|>4): 754; chains: 3; bounding box: 47×68×66 Å

Sequence (464 aa):
EHTIAVIPGSFDPITYGHLDIIERSTDRFDEIHVCCVLGTFSLEERMDLIEQSVKHLPNVKVHQFSGLLVDYCEQVGAKTIIRGLRAVSDFEYELRLTSMNKKLNNEIETLYMMSSTNYSFISSSIVKEVAAYRADISEFVPPYVEKALKKKFKMEHTIAVIPGSFDPITYGHLDIIERSSTDRFDEIHVCVLKEGTFSLEERMDLIEQSVKHLPNVKVHQFSGLLVDYCEQVGAKTIIRGLRAVSDFEYELRLTSMNKKLNNEIETLYMMSSTNYSFISSSIVKEVAAYRADISEFVPPYVEKALKKKFKMEHTIAVIPGSFDPITYGHLDIIERSTDRFDEIHVCCVLKGTFSLEERMDLIEQSVKHLPNVKVHQFSGLLVDYCEQVGAKTIIRGLRAVSDFEYELRLTSMNKKLNNEIETLYMMSSTNYSFISSSIVKEVAAYRADISEFVPPYVEKALKKKFK

Nearest PDB structures (foldseek):
  4nat-assembly1_A-2  TM=1.007E+00  e=2.043E-31  Staphylococcus aureus subsp. aureus MW2
  4nat-assembly1_B-2  TM=9.993E-01  e=2.202E-29  Staphylococcus aureus subsp. aureus MW2
  9iyg-assembly1_B  TM=9.719E-01  e=9.582E-21  Enterobacter sp. 638
  8i8i-assembly2_C-2  TM=9.761E-01  e=2.541E-20  Klebsiella pneumoniae
  6g6v-assembly1_A  TM=9.684E-01  e=1.133E-19  Mycobacterium tuberculosis H37Rv